Protein AF-0000000072554048 (afdb_homodimer)

Nearest PDB structures (foldseek):
  4qhu-assembly1_D  TM=1.986E-01  e=2.019E+00  Homo sapiens
  5hhx-assembly1_A-2  TM=1.880E-01  e=2.529E+00  Homo sapiens
  3jvf-assembly1_A  TM=2.235E-01  e=4.440E+00  Homo sapiens
  5hi3-assembly1_A  TM=2.078E-01  e=3.750E+00  Homo sapiens
  4qhu-assembly1_D  TM=1.968E-01  e=2.426E+00  Homo sapiens

Structure (mmCIF, N/CA/C/O backbone):
data_AF-0000000072554048-model_v1
#
loop_
_entity.id
_entity.type
_entity.pdbx_description
1 polymer 'Predicted protein'
#
loop_
_atom_site.group_PDB
_atom_site.id
_atom_site.type_symbol
_atom_site.label_atom_id
_atom_site.label_alt_id
_atom_site.label_comp_id
_atom_site.label_asym_id
_atom_site.label_entity_id
_atom_site.label_seq_id
_atom_site.pdbx_PDB_ins_code
_atom_site.Cartn_x
_atom_site.Cartn_y
_atom_site.Cartn_z
_atom_site.occupancy
_atom_site.B_iso_or_equiv
_atom_site.auth_seq_id
_atom_site.auth_comp_id
_atom_site.auth_asym_id
_atom_site.auth_atom_id
_atom_site.pdbx_PDB_model_num
ATOM 1 N N . MET A 1 1 ? 10.516 28.031 48.375 1 29.45 1 MET A N 1
ATOM 2 C CA . MET A 1 1 ? 10.797 27.031 47.375 1 29.45 1 MET A CA 1
ATOM 3 C C . MET A 1 1 ? 10.234 27.453 46 1 29.45 1 MET A C 1
ATOM 5 O O . MET A 1 1 ? 9.086 27.891 45.938 1 29.45 1 MET A O 1
ATOM 9 N N . PRO A 1 2 ? 11.07 27.922 45.031 1 32.97 2 PRO A N 1
ATOM 10 C CA . PRO A 1 2 ? 10.641 28.578 43.812 1 32.97 2 PRO A CA 1
ATOM 11 C C . PRO A 1 2 ? 9.797 27.672 42.906 1 32.97 2 PRO A C 1
ATOM 13 O O . PRO A 1 2 ? 9.984 26.453 42.906 1 32.97 2 PRO A O 1
ATOM 16 N N . SER A 1 3 ? 8.469 28 42.75 1 29.8 3 SER A N 1
ATOM 17 C CA . SER A 1 3 ? 7.422 27.406 41.906 1 29.8 3 SER A CA 1
ATOM 18 C C . SER A 1 3 ? 7.832 27.359 40.438 1 29.8 3 SER A C 1
ATOM 20 O O . SER A 1 3 ? 8.008 28.391 39.812 1 29.8 3 SER A O 1
ATOM 22 N N . ASP A 1 4 ? 8.656 26.422 40.062 1 28.62 4 ASP A N 1
ATOM 23 C CA . ASP A 1 4 ? 9.133 26.25 38.688 1 28.62 4 ASP A CA 1
ATOM 24 C C . ASP A 1 4 ? 7.965 26.172 37.719 1 28.62 4 ASP A C 1
ATOM 26 O O . ASP A 1 4 ? 7.098 25.312 37.812 1 28.62 4 ASP A O 1
ATOM 30 N N . GLU A 1 5 ? 7.496 27.312 37.156 1 28.19 5 GLU A N 1
ATOM 31 C CA . GLU A 1 5 ? 6.496 27.516 36.125 1 28.19 5 GLU A CA 1
ATOM 32 C C . GLU A 1 5 ? 6.836 26.703 34.875 1 28.19 5 GLU A C 1
ATOM 34 O O . GLU A 1 5 ? 7.898 26.875 34.281 1 28.19 5 GLU A O 1
ATOM 39 N N . VAL A 1 6 ? 6.434 25.469 34.812 1 30.94 6 VAL A N 1
ATOM 40 C CA . VAL A 1 6 ? 6.48 24.609 33.625 1 30.94 6 VAL A CA 1
ATOM 41 C C . VAL A 1 6 ? 5.891 25.359 32.438 1 30.94 6 VAL A C 1
ATOM 43 O O . VAL A 1 6 ? 4.754 25.828 32.5 1 30.94 6 VAL A O 1
ATOM 46 N N . ASP A 1 7 ? 6.672 26.031 31.625 1 28.98 7 ASP A N 1
ATOM 47 C CA . ASP A 1 7 ? 6.312 26.688 30.375 1 28.98 7 ASP A CA 1
ATOM 48 C C . ASP A 1 7 ? 5.535 25.75 29.453 1 28.98 7 ASP A C 1
ATOM 50 O O . ASP A 1 7 ? 6.043 24.688 29.078 1 28.98 7 ASP A O 1
ATOM 54 N N . ALA A 1 8 ? 4.242 25.688 29.547 1 29.81 8 ALA A N 1
ATOM 55 C CA . ALA A 1 8 ? 3.309 25.078 28.594 1 29.81 8 ALA A CA 1
ATOM 56 C C . ALA A 1 8 ? 3.656 25.438 27.156 1 29.81 8 ALA A C 1
ATOM 58 O O . ALA A 1 8 ? 3.492 26.594 26.75 1 29.81 8 ALA A O 1
ATOM 59 N N . ALA A 1 9 ? 4.738 24.938 26.578 1 29.5 9 ALA A N 1
ATOM 60 C CA . ALA A 1 9 ? 4.98 25.047 25.141 1 29.5 9 ALA A CA 1
ATOM 61 C C . ALA A 1 9 ? 3.684 24.891 24.344 1 29.5 9 ALA A C 1
ATOM 63 O O . ALA A 1 9 ? 2.92 23.953 24.578 1 29.5 9 ALA A O 1
ATOM 64 N N . THR A 1 10 ? 3.078 25.953 23.859 1 28.19 10 THR A N 1
ATOM 65 C CA . THR A 1 10 ? 1.947 26.109 22.953 1 28.19 10 THR A CA 1
ATOM 66 C C . THR A 1 10 ? 2.055 25.156 21.766 1 28.19 10 THR A C 1
ATOM 68 O O . THR A 1 10 ? 2.973 25.266 20.953 1 28.19 10 THR A O 1
ATOM 71 N N . ILE A 1 11 ? 1.715 23.938 21.922 1 29.92 11 ILE A N 1
ATOM 72 C CA . ILE A 1 11 ? 1.466 23.047 20.797 1 29.92 11 ILE A CA 1
ATOM 73 C C . ILE A 1 11 ? 0.723 23.797 19.688 1 29.92 11 ILE A C 1
ATOM 75 O O . ILE A 1 11 ? -0.396 24.266 19.906 1 29.92 11 ILE A O 1
ATOM 79 N N . ASN A 1 12 ? 1.471 24.641 18.953 1 31.42 12 ASN A N 1
ATOM 80 C CA . ASN A 1 12 ? 0.87 25.25 17.766 1 31.42 12 ASN A CA 1
ATOM 81 C C . ASN A 1 12 ? -0.004 24.25 17 1 31.42 12 ASN A C 1
ATOM 83 O O . ASN A 1 12 ? 0.506 23.406 16.266 1 31.42 12 ASN A O 1
ATOM 87 N N . LEU A 1 13 ? -1.074 23.797 17.609 1 30.97 13 LEU A N 1
ATOM 88 C CA . LEU A 1 13 ? -2.176 22.984 17.109 1 30.97 13 LEU A CA 1
ATOM 89 C C . LEU A 1 13 ? -2.615 23.453 15.727 1 30.97 13 LEU A C 1
ATOM 91 O O . LEU A 1 13 ? -3.486 22.844 15.102 1 30.97 13 LEU A O 1
ATOM 95 N N . THR A 1 14 ? -2.297 24.781 15.469 1 33.25 14 THR A N 1
ATOM 96 C CA . THR A 1 14 ? -2.988 25.234 14.266 1 33.25 14 THR A CA 1
ATOM 97 C C . THR A 1 14 ? -2.234 24.797 13.016 1 33.25 14 THR A C 1
ATOM 99 O O . THR A 1 14 ? -1.424 25.562 12.477 1 33.25 14 THR A O 1
ATOM 102 N N . ASP A 1 15 ? -1.693 23.641 13.008 1 32 15 ASP A N 1
ATOM 103 C CA . ASP A 1 15 ? -1.07 23.312 11.727 1 32 15 ASP A CA 1
ATOM 104 C C . ASP A 1 15 ? -2.084 23.391 10.586 1 32 15 ASP A C 1
ATOM 106 O O . ASP A 1 15 ? -3.008 22.578 10.516 1 32 15 ASP A O 1
ATOM 110 N N . ASP A 1 16 ? -2.326 24.562 10.07 1 35.09 16 ASP A N 1
ATOM 111 C CA . ASP A 1 16 ? -3.146 24.875 8.898 1 35.09 16 ASP A CA 1
ATOM 112 C C . ASP A 1 16 ? -2.912 23.859 7.785 1 35.09 16 ASP A C 1
ATOM 114 O O . ASP A 1 16 ? -3.598 23.875 6.762 1 35.09 16 ASP A O 1
ATOM 118 N N . SER A 1 17 ? -1.845 23.172 7.844 1 35.22 17 SER A N 1
ATOM 119 C CA . SER A 1 17 ? -1.51 22.344 6.695 1 35.22 17 SER A CA 1
ATOM 120 C C . SER A 1 17 ? -2.529 21.219 6.504 1 35.22 17 SER A C 1
ATOM 122 O O . SER A 1 17 ? -2.438 20.453 5.551 1 35.22 17 SER A O 1
ATOM 124 N N . LEU A 1 18 ? -3.26 20.922 7.57 1 35.56 18 LEU A N 1
ATOM 125 C CA . LEU A 1 18 ? -4.172 19.797 7.457 1 35.56 18 LEU A CA 1
ATOM 126 C C . LEU A 1 18 ? -5.469 20.203 6.766 1 35.56 18 LEU A C 1
ATOM 128 O O . LEU A 1 18 ? -6.465 19.484 6.82 1 35.56 18 LEU A O 1
ATOM 132 N N . LEU A 1 19 ? -5.457 21.359 6.141 1 34.66 19 LEU A N 1
ATOM 133 C CA . LEU A 1 19 ? -6.738 21.812 5.613 1 34.66 19 LEU A CA 1
ATOM 134 C C . LEU A 1 19 ? -7.098 21.062 4.332 1 34.66 19 LEU A C 1
ATOM 136 O O . LEU A 1 19 ? -6.73 21.484 3.236 1 34.66 19 LEU A O 1
ATOM 140 N N . ASP A 1 20 ? -7.109 19.812 4.297 1 35.03 20 ASP A N 1
ATOM 141 C CA . ASP A 1 20 ? -7.652 19.188 3.092 1 35.03 20 ASP A CA 1
ATOM 142 C C . ASP A 1 20 ? -9.141 19.5 2.934 1 35.03 20 ASP A C 1
ATOM 144 O O . ASP A 1 20 ? -9.883 19.516 3.914 1 35.03 20 ASP A O 1
ATOM 148 N N . GLU A 1 21 ? -9.5 20.203 1.94 1 33.69 21 GLU A N 1
ATOM 149 C CA . GLU A 1 21 ? -10.859 20.562 1.582 1 33.69 21 GLU A CA 1
ATOM 150 C C . GLU A 1 21 ? -11.773 19.344 1.543 1 33.69 21 GLU A C 1
ATOM 152 O O . GLU A 1 21 ? -11.469 18.359 0.86 1 33.69 21 GLU A O 1
ATOM 157 N N . GLU A 1 22 ? -12.641 19.188 2.469 1 36.16 22 GLU A N 1
ATOM 158 C CA . GLU A 1 22 ? -13.734 18.219 2.578 1 36.16 22 GLU A CA 1
ATOM 159 C C . GLU A 1 22 ? -14.672 18.312 1.38 1 36.16 22 GLU A C 1
ATOM 161 O O . GLU A 1 22 ? -15.219 19.391 1.099 1 36.16 22 GLU A O 1
ATOM 166 N N . GLU A 1 23 ? -14.445 17.688 0.351 1 34.97 23 GLU A N 1
ATOM 167 C CA . GLU A 1 23 ? -15.68 17.531 -0.417 1 34.97 23 GLU A CA 1
ATOM 168 C C . GLU A 1 23 ? -16.781 16.891 0.423 1 34.97 23 GLU A C 1
ATOM 170 O O . GLU A 1 23 ? -16.672 15.719 0.805 1 34.97 23 GLU A O 1
ATOM 175 N N . MET A 1 24 ? -17.484 17.625 1.247 1 32.19 24 MET A N 1
ATOM 176 C CA . MET A 1 24 ? -18.672 17.047 1.865 1 32.19 24 MET A CA 1
ATOM 177 C C . MET A 1 24 ? -19.562 16.391 0.817 1 32.19 24 MET A C 1
ATOM 179 O O . MET A 1 24 ? -19.812 16.969 -0.241 1 32.19 24 MET A O 1
ATOM 183 N N . PRO A 1 25 ? -19.703 15.039 0.788 1 32.22 25 PRO A N 1
ATOM 184 C CA . PRO A 1 25 ? -20.75 14.547 -0.113 1 32.22 25 PRO A CA 1
ATOM 185 C C . PRO A 1 25 ? -21.984 15.445 -0.135 1 32.22 25 PRO A C 1
ATOM 187 O O . PRO A 1 25 ? -22.266 16.156 0.839 1 32.22 25 PRO A O 1
ATOM 190 N N . GLU A 1 26 ? -22.5 15.766 -1.281 1 29.89 26 GLU A N 1
ATOM 191 C CA . GLU A 1 26 ? -23.906 16.172 -1.313 1 29.89 26 GLU A CA 1
ATOM 192 C C . GLU A 1 26 ? -24.75 15.328 -0.371 1 29.89 26 GLU A C 1
ATOM 194 O O . GLU A 1 26 ? -24.359 14.211 -0.014 1 29.89 26 GLU A O 1
ATOM 199 N N . ASP A 1 27 ? -26.109 15.648 -0.032 1 29.31 27 ASP A N 1
ATOM 200 C CA . ASP A 1 27 ? -27.156 15.055 0.794 1 29.31 27 ASP A CA 1
ATOM 201 C C . ASP A 1 27 ? -27.281 13.555 0.535 1 29.31 27 ASP A C 1
ATOM 203 O O . ASP A 1 27 ? -28.375 13.055 0.242 1 29.31 27 ASP A O 1
ATOM 207 N N . GLY A 1 28 ? -26.484 12.859 -0.052 1 30.47 28 GLY A N 1
ATOM 208 C CA . GLY A 1 28 ? -26.984 11.492 -0.086 1 30.47 28 GLY A CA 1
ATOM 209 C C . GLY A 1 28 ? -27.094 10.867 1.291 1 30.47 28 GLY A C 1
ATOM 210 O O . GLY A 1 28 ? -26.406 11.273 2.227 1 30.47 28 GLY A O 1
ATOM 211 N N . GLN A 1 29 ? -28.25 10.047 1.55 1 28.5 29 GLN A N 1
ATOM 212 C CA . GLN A 1 29 ? -28.734 9.398 2.764 1 28.5 29 GLN A CA 1
ATOM 213 C C . GLN A 1 29 ? -27.594 8.672 3.486 1 28.5 29 GLN A C 1
ATOM 215 O O . GLN A 1 29 ? -26.922 7.82 2.898 1 28.5 29 GLN A O 1
ATOM 220 N N . ALA A 1 30 ? -27.016 9.289 4.441 1 31.19 30 ALA A N 1
ATOM 221 C CA . ALA A 1 30 ? -26.141 8.656 5.426 1 31.19 30 ALA A CA 1
ATOM 222 C C . ALA A 1 30 ? -26.641 7.266 5.797 1 31.19 30 ALA A C 1
ATOM 224 O O . ALA A 1 30 ? -27.812 7.078 6.102 1 31.19 30 ALA A O 1
ATOM 225 N N . PRO A 1 31 ? -26.094 6.188 5.336 1 29.77 31 PRO A N 1
ATOM 226 C CA . PRO A 1 31 ? -26.672 4.953 5.875 1 29.77 31 PRO A CA 1
ATOM 227 C C . PRO A 1 31 ? -26.859 5.008 7.387 1 29.77 31 PRO A C 1
ATOM 229 O O . PRO A 1 31 ? -26.172 5.758 8.078 1 29.77 31 PRO A O 1
ATOM 232 N N . ALA A 1 32 ? -28.078 4.527 7.934 1 28.06 32 ALA A N 1
ATOM 233 C CA . ALA A 1 32 ? -28.734 4.406 9.234 1 28.06 32 ALA A CA 1
ATOM 234 C C . ALA A 1 32 ? -27.812 3.77 10.258 1 28.06 32 ALA A C 1
ATOM 236 O O . ALA A 1 32 ? -28.203 3.529 11.398 1 28.06 32 ALA A O 1
ATOM 237 N N . ASN A 1 33 ? -26.781 3.033 9.961 1 29.84 33 ASN A N 1
ATOM 238 C CA . ASN A 1 33 ? -26.297 2.426 11.203 1 29.84 33 ASN A CA 1
ATOM 239 C C . ASN A 1 33 ? -25.656 3.459 12.117 1 29.84 33 ASN A C 1
ATOM 241 O O . ASN A 1 33 ? -24.484 3.779 11.977 1 29.84 33 ASN A O 1
ATOM 245 N N . LYS A 1 34 ? -26.312 4.488 12.602 1 31.7 34 LYS A N 1
ATOM 246 C CA . LYS A 1 34 ? -26.109 5.57 13.562 1 31.7 34 LYS A CA 1
ATOM 247 C C . LYS A 1 34 ? -25.531 5.043 14.867 1 31.7 34 LYS A C 1
ATOM 249 O O . LYS A 1 34 ? -25.531 5.746 15.883 1 31.7 34 LYS A O 1
ATOM 254 N N . LYS A 1 35 ? -25.594 3.752 15.164 1 32.09 35 LYS A N 1
ATOM 255 C CA . LYS A 1 35 ? -25.391 3.627 16.609 1 32.09 35 LYS A CA 1
ATOM 256 C C . LYS A 1 35 ? -24.078 4.262 17.031 1 32.09 35 LYS A C 1
ATOM 258 O O . LYS A 1 35 ? -24.047 5.074 17.969 1 32.09 35 LYS A O 1
ATOM 263 N N . ALA A 1 36 ? -23.047 3.453 17.219 1 33.84 36 ALA A N 1
ATOM 264 C CA . ALA A 1 36 ? -21.984 3.807 18.156 1 33.84 36 ALA A CA 1
ATOM 265 C C . ALA A 1 36 ? -21.078 4.879 17.578 1 33.84 36 ALA A C 1
ATOM 267 O O . ALA A 1 36 ? -19.844 4.777 17.672 1 33.84 36 ALA A O 1
ATOM 268 N N . ALA A 1 37 ? -21.344 5.453 16.375 1 36.91 37 ALA A N 1
ATOM 269 C CA . ALA A 1 37 ? -20.375 6.484 16.016 1 36.91 37 ALA A CA 1
ATOM 270 C C . ALA A 1 37 ? -20.391 7.633 17.016 1 36.91 37 ALA A C 1
ATOM 272 O O . ALA A 1 37 ? -21.453 8.227 17.266 1 36.91 37 ALA A O 1
ATOM 273 N N . GLY A 1 38 ? -19.641 7.688 18.062 1 39.47 38 GLY A N 1
ATOM 274 C CA . GLY A 1 38 ? -19.531 8.906 18.844 1 39.47 38 GLY A CA 1
ATOM 275 C C . GLY A 1 38 ? -19.75 10.164 18.031 1 39.47 38 GLY A C 1
ATOM 276 O O . GLY A 1 38 ? -19.422 10.203 16.844 1 39.47 38 GLY A O 1
ATOM 277 N N . GLN A 1 39 ? -20.812 10.922 18.328 1 43.41 39 GLN A N 1
ATOM 278 C CA . GLN A 1 39 ? -21.219 12.227 17.812 1 43.41 39 GLN A CA 1
ATOM 279 C C . GLN A 1 39 ? -20 13.117 17.578 1 43.41 39 GLN A C 1
ATOM 281 O O . GLN A 1 39 ? -19.234 13.398 18.5 1 43.41 39 GLN A O 1
ATOM 286 N N . SER A 1 40 ? -19.281 12.883 16.5 1 49.84 40 SER A N 1
ATOM 287 C CA . SER A 1 40 ? -18.328 13.93 16.156 1 49.84 40 SER A CA 1
ATOM 288 C C . SER A 1 40 ? -18.953 15.312 16.266 1 49.84 40 SER A C 1
ATOM 290 O O . SER A 1 40 ? -19.969 15.594 15.633 1 49.84 40 SER A O 1
ATOM 292 N N . TYR A 1 41 ? -18.953 15.906 17.484 1 47.97 41 TYR A N 1
ATOM 293 C CA . TYR A 1 41 ? -19.375 17.297 17.656 1 47.97 41 TYR A CA 1
ATOM 294 C C . TYR A 1 41 ? -18.375 18.25 17.016 1 47.97 41 TYR A C 1
ATOM 296 O O . TYR A 1 41 ? -17.156 18.047 17.125 1 47.97 41 TYR A O 1
ATOM 304 N N . THR A 1 42 ? -18.734 18.734 15.883 1 50.53 42 THR A N 1
ATOM 305 C CA . THR A 1 42 ? -17.953 19.828 15.32 1 50.53 42 THR A CA 1
ATOM 306 C C . THR A 1 42 ? -18.172 21.125 16.109 1 50.53 42 THR A C 1
ATOM 308 O O . THR A 1 42 ? -19.312 21.531 16.328 1 50.53 42 THR A O 1
ATOM 311 N N . LEU A 1 43 ? -17.312 21.281 17.109 1 43.41 43 LEU A N 1
ATOM 312 C CA . LEU A 1 43 ? -17.359 22.641 17.656 1 43.41 43 LEU A CA 1
ATOM 313 C C . LEU A 1 43 ? -16.719 23.641 16.703 1 43.41 43 LEU A C 1
ATOM 315 O O . LEU A 1 43 ? -15.516 23.562 16.438 1 43.41 43 LEU A O 1
ATOM 319 N N . GLY A 1 44 ? -17.438 24.547 15.992 1 46.53 44 GLY A N 1
ATOM 320 C CA . GLY A 1 44 ? -17.062 25.656 15.117 1 46.53 44 GLY A CA 1
ATOM 321 C C . GLY A 1 44 ? -16.812 25.219 13.688 1 46.53 44 GLY A C 1
ATOM 322 O O . GLY A 1 44 ? -16.516 24.047 13.43 1 46.53 44 GLY A O 1
ATOM 323 N N . GLY A 1 45 ? -17.453 25.797 12.617 1 50.66 45 GLY A N 1
ATOM 324 C CA . GLY A 1 45 ? -17.844 25.422 11.266 1 50.66 45 GLY A CA 1
ATOM 325 C C . GLY A 1 45 ? -16.719 24.859 10.438 1 50.66 45 GLY A C 1
ATOM 326 O O . GLY A 1 45 ? -16.938 24.016 9.562 1 50.66 45 GLY A O 1
ATOM 327 N N . GLY A 1 46 ? -15.664 25.578 10.055 1 54.69 46 GLY A N 1
ATOM 328 C CA . GLY A 1 46 ? -14.789 25.469 8.898 1 54.69 46 GLY A CA 1
ATOM 329 C C . GLY A 1 46 ? -13.812 24.312 9.008 1 54.69 46 GLY A C 1
ATOM 330 O O . GLY A 1 46 ? -13.883 23.516 9.945 1 54.69 46 GLY A O 1
ATOM 331 N N . TYR A 1 47 ? -13.062 24.031 8.078 1 59.69 47 TYR A N 1
ATOM 332 C CA . TYR A 1 47 ? -12.047 23 7.945 1 59.69 47 TYR A CA 1
ATOM 333 C C . TYR A 1 47 ? -11.148 22.938 9.18 1 59.69 47 TYR A C 1
ATOM 335 O O . TYR A 1 47 ? -10.812 21.859 9.664 1 59.69 47 TYR A O 1
ATOM 343 N N . ASN A 1 48 ? -10.969 24.016 9.914 1 65.19 48 ASN A N 1
ATOM 344 C CA . ASN A 1 48 ? -10.016 24.094 11.016 1 65.19 48 ASN A CA 1
ATOM 345 C C . ASN A 1 48 ? -10.711 23.938 12.367 1 65.19 48 ASN A C 1
ATOM 347 O O . ASN A 1 48 ? -10.062 24 13.414 1 65.19 48 ASN A O 1
ATOM 351 N N . ALA A 1 49 ? -11.898 23.734 12.242 1 73.75 49 ALA A N 1
ATOM 352 C CA . ALA A 1 49 ? -12.609 23.578 13.508 1 73.75 49 ALA A CA 1
ATOM 353 C C . ALA A 1 49 ? -12.195 22.297 14.219 1 73.75 49 ALA A C 1
ATOM 355 O O . ALA A 1 49 ? -11.945 21.266 13.578 1 73.75 49 ALA A O 1
ATOM 356 N N . LEU A 1 50 ? -12.023 22.484 15.516 1 81.12 50 LEU A N 1
ATOM 357 C CA . LEU A 1 50 ? -11.711 21.312 16.328 1 81.12 50 LEU A CA 1
ATOM 358 C C . LEU A 1 50 ? -12.883 20.328 16.344 1 81.12 50 LEU A C 1
ATOM 360 O O . LEU A 1 50 ? -14.031 20.734 16.5 1 81.12 50 LEU A O 1
ATOM 364 N N . LYS A 1 51 ? -12.57 19.172 16.078 1 85.44 51 LYS A N 1
ATOM 365 C CA . LYS A 1 51 ? -13.516 18.062 16.078 1 85.44 51 LYS A CA 1
ATOM 366 C C . LYS A 1 51 ? -13.141 17 17.109 1 85.44 51 LYS A C 1
ATOM 368 O O . LYS A 1 51 ? -12.055 17.062 17.703 1 85.44 51 LYS A O 1
ATOM 373 N N . SER A 1 52 ? -14.086 16.188 17.438 1 85.19 52 SER A N 1
ATOM 374 C CA . SER A 1 52 ? -13.789 15.141 18.406 1 85.19 52 SER A CA 1
ATOM 375 C C . S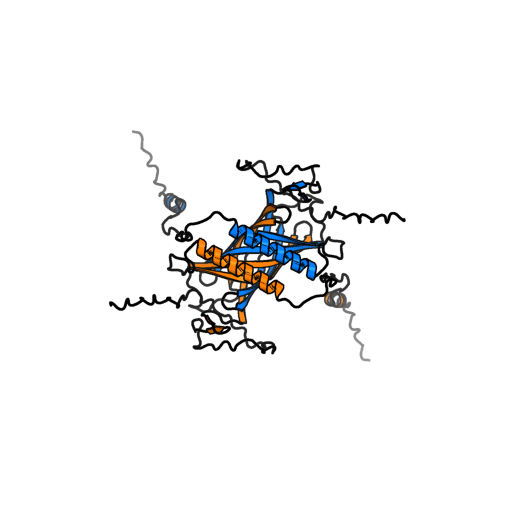ER A 1 52 ? -14.141 13.766 17.844 1 85.19 52 SER A C 1
ATOM 377 O O . SER A 1 52 ? -15.086 13.625 17.062 1 85.19 52 SER A O 1
ATOM 379 N N . PHE A 1 53 ? -13.383 12.883 18.25 1 89.81 53 PHE A N 1
ATOM 380 C CA . PHE A 1 53 ? -13.57 11.469 17.922 1 89.81 53 PHE A CA 1
ATOM 381 C C . PHE A 1 53 ? -13.148 10.586 19.078 1 89.81 53 PHE A C 1
ATOM 383 O O . PHE A 1 53 ? -11.984 10.602 19.484 1 89.81 53 PHE A O 1
ATOM 390 N N . ASN A 1 54 ? -14.109 9.805 19.578 1 90.31 54 ASN A N 1
ATOM 391 C CA . ASN A 1 54 ? -13.875 8.938 20.734 1 90.31 54 ASN A CA 1
ATOM 392 C C . ASN A 1 54 ? -13.188 9.688 21.875 1 90.31 54 ASN A C 1
ATOM 394 O O . ASN A 1 54 ? -12.219 9.195 22.453 1 90.31 54 ASN A O 1
ATOM 398 N N . GLY A 1 55 ? -13.555 10.906 22.016 1 88.12 55 GLY A N 1
ATOM 399 C CA . GLY A 1 55 ? -13.086 11.688 23.156 1 88.12 55 GLY A CA 1
ATOM 400 C C . GLY A 1 55 ? -11.797 12.43 22.875 1 88.12 55 GLY A C 1
ATOM 401 O O . GLY A 1 55 ? -11.273 13.125 23.75 1 88.12 55 GLY A O 1
ATOM 402 N N . GLN A 1 56 ? -11.281 12.281 21.703 1 87.06 56 GLN A N 1
ATOM 403 C CA . GLN A 1 56 ? -10.055 12.984 21.344 1 87.06 56 GLN A CA 1
ATOM 404 C C . GLN A 1 56 ? -10.328 14.047 20.281 1 87.06 56 GLN A C 1
ATOM 406 O O . GLN A 1 56 ? -11.094 13.82 19.344 1 87.06 56 GLN A O 1
ATOM 411 N N . TYR A 1 57 ? -9.727 15.086 20.609 1 85.88 57 TYR A N 1
ATOM 412 C CA . TYR A 1 57 ? -9.93 16.203 19.688 1 85.88 57 TYR A CA 1
ATOM 413 C C . TYR A 1 57 ? -8.938 16.141 18.531 1 85.88 57 TYR A C 1
ATOM 415 O O . TYR A 1 57 ? -7.801 15.695 18.703 1 85.88 57 TYR A O 1
ATOM 423 N N . TYR A 1 58 ? -9.438 16.5 17.391 1 84.56 58 TYR A N 1
ATOM 424 C CA . TYR A 1 58 ? -8.57 16.562 16.219 1 84.56 58 TYR A CA 1
ATOM 425 C C . TYR A 1 58 ? -9.031 17.656 15.266 1 84.56 58 TYR A C 1
ATOM 427 O O . TYR A 1 58 ? -10.117 18.234 15.445 1 84.56 58 TYR A O 1
ATOM 435 N N . SER A 1 59 ? -8.156 18.047 14.383 1 80.88 59 SER A N 1
ATOM 436 C CA . SER A 1 59 ? -8.5 19.016 13.359 1 80.88 59 SER A CA 1
ATOM 437 C C . SER A 1 59 ? -8.43 18.406 11.961 1 80.88 59 SER A C 1
ATOM 439 O O . SER A 1 59 ? -8.109 17.219 11.812 1 80.88 59 SER A O 1
ATOM 441 N N . GLY A 1 60 ? -8.945 19.219 11.023 1 80.62 60 GLY A N 1
ATOM 442 C CA . GLY A 1 60 ? -8.945 18.734 9.648 1 80.62 60 GLY A CA 1
ATOM 443 C C . GLY A 1 60 ? -10.289 18.188 9.211 1 80.62 60 GLY A C 1
ATOM 444 O O . GLY A 1 60 ? -11.328 18.562 9.75 1 80.62 60 GLY A O 1
ATOM 445 N N . MET A 1 61 ? -10.164 17.406 8.203 1 85.62 61 MET A N 1
ATOM 446 C CA . MET A 1 61 ? -11.391 16.844 7.652 1 85.62 61 MET A CA 1
ATOM 447 C C . MET A 1 61 ? -12.102 15.969 8.68 1 85.62 61 MET A C 1
ATOM 449 O O . MET A 1 61 ? -11.461 15.219 9.422 1 85.62 61 MET A O 1
ATOM 453 N N . ALA A 1 62 ? -13.398 16.125 8.656 1 87.75 62 ALA A N 1
ATOM 454 C CA . ALA A 1 62 ? -14.203 15.359 9.602 1 87.75 62 ALA A CA 1
ATOM 455 C C . ALA A 1 62 ? -14.188 13.875 9.266 1 87.75 62 ALA A C 1
ATOM 457 O O . ALA A 1 62 ? -14.18 13.5 8.086 1 87.75 62 ALA A O 1
ATOM 458 N N . VAL A 1 63 ? -14.211 13.102 10.312 1 92.69 63 VAL A N 1
ATOM 459 C CA . VAL A 1 63 ? -14.406 11.664 10.141 1 92.69 63 VAL A CA 1
ATOM 460 C C . VAL A 1 63 ? -15.68 11.414 9.328 1 92.69 63 VAL A C 1
ATOM 462 O O . VAL A 1 63 ? -16.703 12.062 9.555 1 92.69 63 VAL A O 1
ATOM 465 N N . GLY A 1 64 ? -15.633 10.523 8.328 1 93.19 64 GLY A N 1
ATOM 466 C CA . GLY A 1 64 ? -16.734 10.266 7.414 1 93.19 64 GLY A CA 1
ATOM 467 C C . GLY A 1 64 ? -16.594 10.984 6.086 1 93.19 64 GLY A C 1
ATOM 468 O O . GLY A 1 64 ? -17.234 10.625 5.102 1 93.19 64 GLY A O 1
ATOM 469 N N . GLY A 1 65 ? -15.742 12.039 6.066 1 92.12 65 GLY A N 1
ATOM 470 C CA . GLY A 1 65 ? -15.453 12.734 4.82 1 92.12 65 GLY A CA 1
ATOM 471 C C . GLY A 1 65 ? -14.656 11.891 3.84 1 92.12 65 GLY A C 1
ATOM 472 O O . GLY A 1 65 ? -14 10.93 4.234 1 92.12 65 GLY A O 1
ATOM 473 N N . SER A 1 66 ? -14.75 12.227 2.52 1 93.81 66 SER A N 1
ATOM 474 C CA . SER A 1 66 ? -14.07 11.453 1.489 1 93.81 66 SER A CA 1
ATOM 475 C C . SER A 1 66 ? -13.391 12.367 0.47 1 93.81 66 SER A C 1
ATOM 477 O O . SER A 1 66 ? -13.734 13.547 0.363 1 93.81 66 SER A O 1
ATOM 479 N N . HIS A 1 67 ? -12.367 11.836 -0.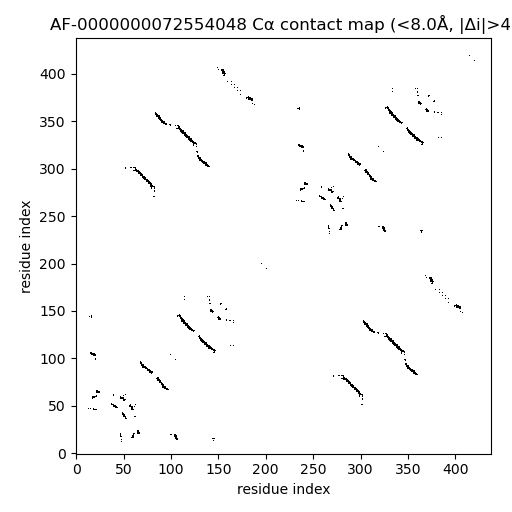131 1 92.81 67 HIS A N 1
ATOM 480 C CA . HIS A 1 67 ? -11.703 12.461 -1.271 1 92.81 67 HIS A CA 1
ATOM 481 C C . HIS A 1 67 ? -11.625 11.5 -2.453 1 92.81 67 HIS A C 1
ATOM 483 O O . HIS A 1 67 ? -11.531 10.281 -2.266 1 92.81 67 HIS A O 1
ATOM 489 N N . THR A 1 68 ? -11.75 12.117 -3.627 1 95.81 68 THR A N 1
ATOM 490 C CA . THR A 1 68 ? -11.492 11.398 -4.867 1 95.81 68 THR A CA 1
ATOM 491 C C . THR A 1 68 ? -10.32 12.016 -5.621 1 95.81 68 THR A C 1
ATOM 493 O O . THR A 1 68 ? -10.281 13.227 -5.836 1 95.81 68 THR A O 1
ATOM 496 N N . TRP A 1 69 ? -9.414 11.203 -5.953 1 97 69 TRP A N 1
ATOM 497 C CA . TRP A 1 69 ? -8.219 11.633 -6.668 1 97 69 TRP A CA 1
ATOM 498 C C . TRP A 1 69 ? -8.109 10.93 -8.016 1 97 69 TRP A C 1
ATOM 500 O O . TRP A 1 69 ? -8.398 9.742 -8.125 1 97 69 TRP A O 1
ATOM 510 N N . ASN A 1 70 ? -7.656 11.688 -8.984 1 97.12 70 ASN A N 1
ATOM 511 C CA . ASN A 1 70 ? -7.195 11.094 -10.234 1 97.12 70 ASN A CA 1
ATOM 512 C C . ASN A 1 70 ? -5.684 10.883 -10.234 1 97.12 70 ASN A C 1
ATOM 514 O O . ASN A 1 70 ? -4.922 11.844 -10.125 1 97.12 70 ASN A O 1
ATOM 518 N N . TYR A 1 71 ? -5.336 9.672 -10.367 1 97.94 71 TYR A N 1
ATOM 519 C CA . TYR A 1 71 ? -3.916 9.352 -10.484 1 97.94 71 TYR A CA 1
ATOM 520 C C . TYR A 1 71 ? -3.492 9.273 -11.945 1 97.94 71 TYR A C 1
ATOM 522 O O . TYR A 1 71 ? -4.172 8.648 -12.766 1 97.94 71 TYR A O 1
ATOM 530 N N . ASP A 1 72 ? -2.395 9.914 -12.211 1 97.38 72 ASP A N 1
ATOM 531 C CA . ASP A 1 72 ? -1.767 9.719 -13.516 1 97.38 72 ASP A CA 1
ATOM 532 C C . ASP A 1 72 ? -1.105 8.344 -13.602 1 97.38 72 ASP A C 1
ATOM 534 O O . ASP A 1 72 ? -0.898 7.684 -12.578 1 97.38 72 ASP A O 1
ATOM 538 N N . GLY A 1 73 ? -0.863 7.93 -14.859 1 97.44 73 GLY A N 1
ATOM 539 C CA . GLY A 1 73 ? -0.038 6.742 -15.008 1 97.44 73 GLY A CA 1
ATOM 540 C C . GLY A 1 73 ? 1.361 6.914 -14.445 1 97.44 73 GLY A C 1
ATOM 541 O O . GLY A 1 73 ? 1.804 8.039 -14.203 1 97.44 73 GLY A O 1
ATOM 542 N N . GLY A 1 74 ? 1.984 5.84 -14.172 1 97.12 74 GLY A N 1
ATOM 543 C CA . GLY A 1 74 ? 3.348 5.859 -13.664 1 97.12 74 GLY A CA 1
ATOM 544 C C . GLY A 1 74 ? 4.062 4.531 -13.828 1 97.12 74 GLY A C 1
ATOM 545 O O . GLY A 1 74 ? 3.488 3.566 -14.336 1 97.12 74 GLY A O 1
ATOM 546 N N . VAL A 1 75 ? 5.305 4.586 -13.445 1 97.06 75 VAL A N 1
ATOM 547 C CA . VAL A 1 75 ? 6.141 3.398 -13.578 1 97.06 75 VAL A CA 1
ATOM 548 C C . VAL A 1 75 ? 6.344 2.76 -12.203 1 97.06 75 VAL A C 1
ATOM 550 O O . VAL A 1 75 ? 6.734 3.434 -11.25 1 97.06 75 VAL A O 1
ATOM 553 N N . TRP A 1 76 ? 5.969 1.547 -12.133 1 97.94 76 TRP A N 1
ATOM 554 C CA . TRP A 1 76 ? 6.141 0.714 -10.945 1 97.94 76 TRP A CA 1
ATOM 555 C C . TRP A 1 76 ? 7.305 -0.254 -11.125 1 97.94 76 TRP A C 1
ATOM 557 O O . TRP A 1 76 ? 7.293 -1.089 -12.031 1 97.94 76 TRP A O 1
ATOM 567 N N . HIS A 1 77 ? 8.328 -0.107 -10.25 1 97.94 77 HIS A N 1
ATOM 568 C CA . HIS A 1 77 ? 9.453 -1.04 -10.211 1 97.94 77 HIS A CA 1
ATOM 569 C C . HIS A 1 77 ? 9.367 -1.953 -8.992 1 97.94 77 HIS A C 1
ATOM 571 O O . HIS A 1 77 ? 9.078 -1.494 -7.891 1 97.94 77 HIS A O 1
ATOM 577 N N . GLU A 1 78 ? 9.602 -3.225 -9.242 1 97.75 78 GLU A N 1
ATOM 578 C CA . GLU A 1 78 ? 9.641 -4.137 -8.102 1 97.75 78 GLU A CA 1
ATOM 579 C C . GLU A 1 78 ? 10.773 -5.148 -8.242 1 97.75 78 GLU A C 1
ATOM 581 O O . GLU A 1 78 ? 11.094 -5.582 -9.352 1 97.75 78 GLU A O 1
ATOM 586 N N . THR A 1 79 ? 11.406 -5.473 -7.141 1 97.5 79 THR A N 1
ATOM 587 C CA . THR A 1 79 ? 12.492 -6.441 -7.051 1 97.5 79 THR A CA 1
ATOM 588 C C . THR A 1 79 ? 12.172 -7.523 -6.023 1 97.5 79 THR A C 1
ATOM 590 O O . THR A 1 79 ? 11.75 -7.219 -4.906 1 97.5 79 THR A O 1
ATOM 593 N N . LYS A 1 80 ? 12.336 -8.75 -6.48 1 95.69 80 LYS A N 1
ATOM 594 C CA . LYS A 1 80 ? 12.109 -9.867 -5.566 1 95.69 80 LYS A CA 1
ATOM 595 C C . LYS A 1 80 ? 13.227 -9.961 -4.531 1 95.69 80 LYS A C 1
ATOM 597 O O . LYS A 1 80 ? 14.375 -10.258 -4.871 1 95.69 80 LYS A O 1
ATOM 602 N N . GLU A 1 81 ? 12.852 -9.805 -3.26 1 97.25 81 GLU A N 1
ATOM 603 C CA . GLU A 1 81 ? 13.844 -9.859 -2.189 1 97.25 81 GLU A CA 1
ATOM 604 C C . GLU A 1 81 ? 13.859 -11.227 -1.515 1 97.25 81 GLU A C 1
ATOM 606 O O . GLU A 1 81 ? 14.898 -11.672 -1.017 1 97.25 81 GLU A O 1
ATOM 611 N N . GLU A 1 82 ? 12.75 -11.836 -1.438 1 96.44 82 GLU A N 1
ATOM 612 C CA . GLU A 1 82 ? 12.492 -13.188 -0.939 1 96.44 82 GLU A CA 1
ATOM 613 C C . GLU A 1 82 ? 11.398 -13.867 -1.753 1 96.44 82 GLU A C 1
ATOM 615 O O . GLU A 1 82 ? 10.711 -13.227 -2.551 1 96.44 82 GLU A O 1
ATOM 620 N N . PRO A 1 83 ? 11.219 -15.109 -1.646 1 93.44 83 PRO A N 1
ATOM 621 C CA . PRO A 1 83 ? 10.258 -15.82 -2.494 1 93.44 83 PRO A CA 1
ATOM 622 C C . PRO A 1 83 ? 8.867 -15.18 -2.461 1 93.44 83 PRO A C 1
ATOM 624 O O . PRO A 1 83 ? 8.195 -15.109 -3.492 1 93.44 83 PRO A O 1
ATOM 627 N N . ASP A 1 84 ? 8.438 -14.672 -1.354 1 95.5 84 ASP A N 1
ATOM 628 C CA . ASP A 1 84 ? 7.094 -14.117 -1.264 1 95.5 84 ASP A CA 1
ATOM 629 C C . ASP A 1 84 ? 7.137 -12.625 -0.915 1 95.5 84 ASP A C 1
ATOM 631 O O . ASP A 1 84 ? 6.156 -12.078 -0.412 1 95.5 84 ASP A O 1
ATOM 635 N N . LEU A 1 85 ? 8.25 -12.008 -1.163 1 98.12 85 LEU A N 1
ATOM 636 C CA . LEU A 1 85 ? 8.422 -10.609 -0.78 1 98.12 85 LEU A CA 1
ATOM 637 C C . LEU A 1 85 ? 9.094 -9.82 -1.895 1 98.12 85 LEU A C 1
ATOM 639 O O . LEU A 1 85 ? 10.172 -10.195 -2.359 1 98.12 85 LEU A O 1
ATOM 643 N N . TRP A 1 86 ? 8.461 -8.766 -2.248 1 98.38 86 TRP A N 1
ATOM 644 C CA . TRP A 1 86 ? 9.016 -7.844 -3.234 1 98.38 86 TRP A CA 1
ATOM 645 C C . TRP A 1 86 ? 9.195 -6.453 -2.637 1 98.38 86 TRP A C 1
ATOM 647 O O . TRP A 1 86 ? 8.383 -6.004 -1.829 1 98.38 86 TRP A O 1
ATOM 657 N N . LYS A 1 87 ? 10.258 -5.801 -3.033 1 98.69 87 LYS A N 1
ATOM 658 C CA . LYS A 1 87 ? 10.414 -4.363 -2.82 1 98.69 87 LYS A CA 1
ATOM 659 C C . LYS A 1 87 ? 9.805 -3.57 -3.975 1 98.69 87 LYS A C 1
ATOM 661 O O . LYS A 1 87 ?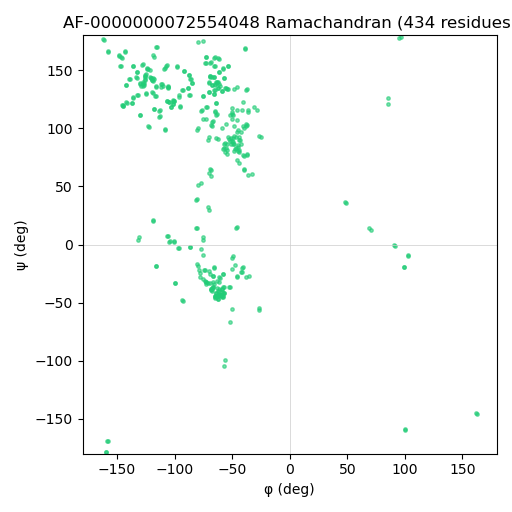 10.062 -3.869 -5.141 1 98.69 87 LYS A O 1
ATOM 666 N N . ILE A 1 88 ? 9.055 -2.521 -3.639 1 98.69 88 ILE A N 1
ATOM 667 C CA . ILE A 1 88 ? 8.359 -1.796 -4.695 1 98.69 88 ILE A CA 1
ATOM 668 C C . ILE A 1 88 ? 8.742 -0.319 -4.648 1 98.69 88 ILE A C 1
ATOM 670 O O . ILE A 1 88 ? 9.125 0.194 -3.594 1 98.69 88 ILE A O 1
ATOM 674 N N . ASP A 1 89 ? 8.695 0.328 -5.785 1 98.56 89 ASP A N 1
ATOM 675 C CA . ASP A 1 89 ? 8.945 1.749 -6.008 1 98.56 89 ASP A CA 1
ATOM 676 C C . ASP A 1 89 ? 8.039 2.301 -7.105 1 98.56 89 ASP A C 1
ATOM 678 O O . ASP A 1 89 ? 8.07 1.822 -8.242 1 98.56 89 ASP A O 1
ATOM 682 N N . TYR A 1 90 ? 7.238 3.256 -6.73 1 98.5 90 TYR A N 1
ATOM 683 C CA . TYR A 1 90 ? 6.242 3.789 -7.656 1 98.5 90 TYR A CA 1
ATOM 684 C C . TYR A 1 90 ? 6.105 5.297 -7.496 1 98.5 90 TYR A C 1
ATOM 686 O O . TYR A 1 90 ? 5.762 5.785 -6.414 1 98.5 90 TYR A O 1
ATOM 694 N N . LYS A 1 91 ? 6.332 6.039 -8.562 1 97.19 91 LYS A N 1
ATOM 695 C CA . LYS A 1 91 ? 6.199 7.492 -8.586 1 97.19 91 LYS A CA 1
ATOM 696 C C . LYS A 1 91 ? 5.141 7.934 -9.594 1 97.19 91 LYS A C 1
ATOM 698 O O . LYS A 1 91 ? 5.109 7.438 -10.719 1 97.19 91 LYS A O 1
ATOM 703 N N . THR A 1 92 ? 4.301 8.773 -9.094 1 97.88 92 THR A N 1
ATOM 704 C CA . THR A 1 92 ? 3.277 9.328 -9.977 1 97.88 92 THR A CA 1
ATOM 705 C C . THR A 1 92 ? 2.721 10.625 -9.398 1 97.88 92 THR A C 1
ATOM 707 O O . THR A 1 92 ? 3.273 11.18 -8.445 1 97.88 92 THR A O 1
ATOM 710 N N . THR A 1 93 ? 1.764 11.188 -10.109 1 97.75 93 THR A N 1
ATOM 711 C CA . THR A 1 93 ? 1.083 12.406 -9.688 1 97.75 93 THR A CA 1
ATOM 712 C C . THR A 1 93 ? -0.406 12.148 -9.477 1 97.75 93 THR A C 1
ATOM 714 O O . THR A 1 93 ? -1.013 11.359 -10.203 1 97.75 93 THR A O 1
ATOM 717 N N . LYS A 1 94 ? -0.911 12.773 -8.484 1 96.94 94 LYS A N 1
ATOM 718 C CA . LYS A 1 94 ? -2.359 12.719 -8.312 1 96.94 94 LYS A CA 1
ATOM 719 C C . LYS A 1 94 ? -2.961 14.117 -8.289 1 96.94 94 LYS A C 1
ATOM 721 O O . LYS A 1 94 ? -2.307 15.078 -7.875 1 96.94 94 LYS A O 1
ATOM 726 N N . ARG A 1 95 ? -4.191 14.156 -8.742 1 96 95 ARG A N 1
ATOM 727 C CA . ARG A 1 95 ? -4.914 15.414 -8.867 1 96 95 ARG A CA 1
ATOM 728 C C . ARG A 1 95 ? -6.312 15.305 -8.273 1 96 95 ARG A C 1
ATOM 730 O O . ARG A 1 95 ? -6.949 14.25 -8.359 1 96 95 ARG A O 1
ATOM 737 N N . ARG A 1 96 ? -6.703 16.375 -7.789 1 92.88 96 ARG A N 1
ATOM 738 C CA . ARG A 1 96 ? -8.078 16.422 -7.301 1 92.88 96 ARG A CA 1
ATOM 739 C C . ARG A 1 96 ? -9.07 16.188 -8.438 1 92.88 96 ARG A C 1
ATOM 741 O O . ARG A 1 96 ? -8.914 16.734 -9.531 1 92.88 96 ARG A O 1
ATOM 748 N N . ALA A 1 97 ? -10.062 15.359 -8.195 1 90.94 97 ALA A N 1
ATOM 749 C CA . ALA A 1 97 ? -11.109 15.141 -9.188 1 90.94 97 ALA A CA 1
ATOM 750 C C . ALA A 1 97 ? -11.969 16.391 -9.352 1 90.94 97 ALA A C 1
ATOM 752 O O . ALA A 1 97 ? -12.406 16.703 -10.461 1 90.94 97 ALA A O 1
ATOM 753 N N . ARG A 1 98 ? -12.203 17 -8.219 1 85.44 98 ARG A N 1
ATOM 754 C CA . ARG A 1 98 ? -12.883 18.297 -8.211 1 85.44 98 ARG A CA 1
ATOM 755 C C . ARG A 1 98 ? -11.977 19.391 -7.664 1 85.44 98 ARG A C 1
ATOM 757 O O . ARG A 1 98 ? -11.336 19.219 -6.621 1 85.44 98 ARG A O 1
ATOM 764 N N . LYS A 1 99 ? -11.992 20.484 -8.336 1 81.88 99 LYS A N 1
ATOM 765 C CA . LYS A 1 99 ? -11.117 21.594 -7.938 1 81.88 99 LYS A CA 1
ATOM 766 C C . LYS A 1 99 ? -11.438 22.062 -6.527 1 81.88 99 LYS A C 1
ATOM 768 O O . LYS A 1 99 ? -12.609 22.172 -6.16 1 81.88 99 LYS A O 1
ATOM 773 N N . ALA A 1 100 ? -10.367 22.266 -5.848 1 76.06 100 ALA A N 1
ATOM 774 C CA . ALA A 1 100 ? -10.547 22.828 -4.508 1 76.06 100 ALA A CA 1
ATOM 775 C C . ALA A 1 100 ? -11.008 24.281 -4.57 1 76.06 100 ALA A C 1
ATOM 777 O O . ALA A 1 100 ? -10.57 25.031 -5.438 1 76.06 100 ALA A O 1
ATOM 778 N N . PRO A 1 101 ? -11.938 24.531 -3.645 1 72.75 101 PRO A N 1
ATOM 779 C CA . PRO A 1 101 ? -12.258 25.953 -3.562 1 72.75 101 PRO A CA 1
ATOM 780 C C . PRO A 1 101 ? -11.016 26.828 -3.348 1 72.75 101 PRO A C 1
ATOM 782 O O . PRO A 1 101 ? -10.016 26.359 -2.809 1 72.75 101 PRO A O 1
ATOM 785 N N . GLU A 1 102 ? -11.07 28.016 -3.764 1 70.5 102 GLU A N 1
ATOM 786 C CA . GLU A 1 102 ? -9.953 28.938 -3.592 1 70.5 102 GLU A CA 1
ATOM 787 C C . GLU A 1 102 ? -9.562 29.062 -2.121 1 70.5 102 GLU A C 1
ATOM 789 O O . GLU A 1 102 ? -10.422 29.109 -1.244 1 70.5 102 GLU A O 1
ATOM 794 N N . LYS A 1 103 ? -8.25 29 -1.841 1 66.62 103 LYS A N 1
ATOM 795 C CA . LYS A 1 103 ? -7.645 29.219 -0.528 1 66.62 103 LYS A CA 1
ATOM 796 C C . LYS A 1 103 ? -7.969 28.078 0.422 1 66.62 103 LYS A C 1
ATOM 798 O O . LYS A 1 103 ? -7.934 28.234 1.643 1 66.62 103 LYS A O 1
ATOM 803 N N . SER A 1 104 ? -8.5 27.016 -0.312 1 70.44 104 SER A N 1
ATOM 804 C CA . SER A 1 104 ? -8.758 25.859 0.531 1 70.44 104 SER A CA 1
ATOM 805 C C . SER A 1 104 ? -7.625 24.844 0.444 1 70.44 104 SER A C 1
ATOM 807 O O . SER A 1 104 ? -6.77 24.938 -0.443 1 70.44 104 SER A O 1
ATOM 809 N N . GLY A 1 105 ? -7.531 24.125 1.496 1 77.06 105 GLY A N 1
ATOM 810 C CA . GLY A 1 105 ? -6.559 23.047 1.468 1 77.06 105 GLY A CA 1
ATOM 811 C C . GLY A 1 105 ? -5.223 23.438 2.078 1 77.06 105 GLY A C 1
ATOM 812 O O . GLY A 1 105 ? -5.027 24.578 2.486 1 77.06 105 GLY A O 1
ATOM 813 N N . ALA A 1 106 ? -4.395 22.5 2.102 1 84.62 106 ALA A N 1
ATOM 814 C CA . ALA A 1 106 ? -3.045 22.703 2.613 1 84.62 106 ALA A CA 1
ATOM 815 C C . ALA A 1 106 ? -2.25 23.641 1.695 1 84.62 106 ALA A C 1
ATOM 817 O O . ALA A 1 106 ? -2.49 23.672 0.486 1 84.62 106 ALA A O 1
ATOM 818 N N . PRO A 1 107 ? -1.39 24.469 2.318 1 90.06 107 PRO A N 1
ATOM 819 C CA . PRO A 1 107 ? -0.535 25.312 1.473 1 90.06 107 PRO A CA 1
ATOM 820 C C . PRO A 1 107 ? 0.332 24.484 0.518 1 90.06 107 PRO A C 1
ATOM 822 O O . PRO A 1 107 ? 0.699 23.359 0.831 1 90.06 107 PRO A O 1
ATOM 825 N N . VAL A 1 108 ? 0.64 25.094 -0.58 1 92.81 108 VAL A N 1
ATOM 826 C CA . VAL A 1 108 ? 1.568 24.5 -1.529 1 92.81 108 VAL A CA 1
ATOM 827 C C . VAL A 1 108 ? 2.916 24.25 -0.852 1 92.81 108 VAL A C 1
ATOM 829 O O . VAL A 1 108 ? 3.424 25.125 -0.14 1 92.81 108 VAL A O 1
ATOM 832 N N . GLY A 1 109 ? 3.48 23.062 -1.002 1 94.5 109 GLY A N 1
ATOM 833 C CA . GLY A 1 109 ? 4.734 22.688 -0.363 1 94.5 109 GLY A CA 1
ATOM 834 C C . GLY A 1 109 ? 4.543 21.797 0.841 1 94.5 109 GLY A C 1
ATOM 835 O O . GLY A 1 109 ? 5.512 21.234 1.359 1 94.5 109 GLY A O 1
ATOM 836 N N . THR A 1 110 ? 3.324 21.625 1.271 1 94.75 110 THR A N 1
ATOM 837 C CA . THR A 1 110 ? 3.029 20.703 2.369 1 94.75 110 THR A CA 1
ATOM 838 C C . THR A 1 110 ? 3.344 19.266 1.975 1 94.75 110 THR A C 1
ATOM 840 O O . THR A 1 110 ? 3.07 18.859 0.847 1 94.75 110 THR A O 1
ATOM 843 N N . GLU A 1 111 ? 3.943 18.578 2.92 1 97.12 111 GLU A N 1
ATOM 844 C CA . GLU A 1 111 ? 4.312 17.188 2.672 1 97.12 111 GLU A CA 1
ATOM 845 C C . GLU A 1 111 ? 3.65 16.266 3.68 1 97.12 111 GLU A C 1
ATOM 847 O O . GLU A 1 111 ? 3.471 16.625 4.844 1 97.12 111 GLU A O 1
ATOM 852 N N . TYR A 1 112 ? 3.281 15.102 3.193 1 97.19 112 TYR A N 1
ATOM 853 C CA . TYR A 1 112 ? 2.713 14.062 4.039 1 97.19 112 TYR A CA 1
ATOM 854 C C . TYR A 1 112 ? 3.48 12.75 3.887 1 97.19 112 TYR A C 1
ATOM 856 O O . TYR A 1 112 ? 3.943 12.422 2.793 1 97.19 112 TYR A O 1
ATOM 864 N N . HIS A 1 113 ? 3.643 12.086 4.965 1 98.31 113 HIS A N 1
ATOM 865 C CA . HIS A 1 113 ? 4.133 10.719 5.035 1 98.31 113 HIS A CA 1
ATOM 866 C C . HIS A 1 113 ? 3.047 9.766 5.527 1 98.31 113 HIS A C 1
ATOM 868 O O . HIS A 1 113 ? 2.646 9.828 6.691 1 98.31 113 HIS A O 1
ATOM 874 N N . TRP A 1 114 ? 2.629 8.961 4.625 1 98.81 114 TRP A N 1
ATOM 875 C CA . TRP A 1 114 ? 1.582 7.988 4.93 1 98.81 114 TRP A CA 1
ATOM 876 C C . TRP A 1 114 ? 2.146 6.574 4.973 1 98.81 114 TRP A C 1
ATOM 878 O O . TRP A 1 114 ? 3.16 6.281 4.336 1 98.81 114 TRP A O 1
ATOM 888 N N . LEU A 1 115 ? 1.521 5.746 5.766 1 98.94 115 LEU A N 1
ATOM 889 C CA . LEU A 1 115 ? 1.721 4.305 5.684 1 98.94 115 LEU A CA 1
ATOM 890 C C . LEU A 1 115 ? 0.508 3.623 5.059 1 98.94 115 LEU A C 1
ATOM 892 O O . LEU A 1 115 ? -0.616 3.781 5.539 1 98.94 115 LEU A O 1
ATOM 896 N N . ILE A 1 116 ? 0.782 2.896 4 1 98.94 116 ILE A N 1
ATOM 897 C CA . ILE A 1 116 ? -0.264 2.141 3.32 1 98.94 116 ILE A CA 1
ATOM 898 C C . ILE A 1 116 ? -0.194 0.673 3.738 1 98.94 116 ILE A C 1
ATOM 900 O O . ILE A 1 116 ? 0.868 0.05 3.662 1 98.94 116 ILE A O 1
ATOM 904 N N . VAL A 1 117 ? -1.271 0.152 4.246 1 98.94 117 VAL A N 1
ATOM 905 C CA . VAL A 1 117 ? -1.483 -1.271 4.48 1 98.94 117 VAL A CA 1
ATOM 906 C C . VAL A 1 117 ? -2.734 -1.738 3.74 1 98.94 117 VAL A C 1
ATOM 908 O O . VAL A 1 117 ? -3.855 -1.494 4.188 1 98.94 117 VAL A O 1
ATOM 911 N N . ALA A 1 118 ? -2.482 -2.41 2.588 1 98.88 118 ALA A N 1
ATOM 912 C CA . ALA A 1 118 ? -3.629 -2.621 1.709 1 98.88 118 ALA A CA 1
ATOM 913 C C . ALA A 1 118 ? -3.504 -3.939 0.952 1 98.88 118 ALA A C 1
ATOM 915 O O . ALA A 1 118 ? -2.396 -4.438 0.736 1 98.88 118 ALA A O 1
ATOM 916 N N . HIS A 1 119 ? -4.621 -4.492 0.567 1 98.81 119 HIS A N 1
ATOM 917 C CA . HIS A 1 119 ? -4.727 -5.652 -0.308 1 98.81 119 HIS A CA 1
ATOM 918 C C . HIS A 1 119 ? -4.73 -5.238 -1.776 1 98.81 119 HIS A C 1
ATOM 920 O O . HIS A 1 119 ? -5.508 -4.367 -2.176 1 98.81 119 HIS A O 1
ATOM 926 N N . GLN A 1 120 ? -3.92 -5.824 -2.5 1 98.75 120 GLN A N 1
ATOM 927 C CA . GLN A 1 120 ? -3.971 -5.641 -3.947 1 98.75 120 GLN A CA 1
ATOM 928 C C . GLN A 1 120 ? -4.371 -6.934 -4.652 1 98.75 120 GLN A C 1
ATOM 930 O O . GLN A 1 120 ? -3.65 -7.93 -4.586 1 98.75 120 GLN A O 1
ATOM 935 N N . HIS A 1 121 ? -5.477 -6.926 -5.273 1 98.19 121 HIS A N 1
ATOM 936 C CA . HIS A 1 121 ? -5.941 -8.031 -6.105 1 98.19 121 HIS A CA 1
ATOM 937 C C . HIS A 1 121 ? -5.609 -7.793 -7.574 1 98.19 121 HIS A C 1
ATOM 939 O O . HIS A 1 121 ? -5.914 -6.73 -8.125 1 98.19 121 HIS A O 1
ATOM 945 N N . VAL A 1 122 ? -4.992 -8.797 -8.133 1 98 122 VAL A N 1
ATOM 946 C CA . VAL A 1 122 ? -4.512 -8.68 -9.508 1 98 122 VAL A CA 1
ATOM 947 C C . VAL A 1 122 ? -5.016 -9.852 -10.336 1 98 122 VAL A C 1
ATOM 949 O O . VAL A 1 122 ? -4.984 -11 -9.883 1 98 122 VAL A O 1
ATOM 952 N N . ARG A 1 123 ? -5.449 -9.57 -11.57 1 97.06 123 ARG A N 1
ATOM 953 C CA . ARG A 1 123 ? -5.867 -10.602 -12.508 1 97.06 123 ARG A CA 1
ATOM 954 C C . ARG A 1 123 ? -5.234 -10.375 -13.883 1 97.06 123 ARG A C 1
ATOM 956 O O . ARG A 1 123 ? -5.32 -9.281 -14.438 1 97.06 123 ARG A O 1
ATOM 963 N N . LYS A 1 124 ? -4.648 -11.422 -14.328 1 94.31 124 LYS A N 1
ATOM 964 C CA . LYS A 1 124 ? -4.109 -11.352 -15.688 1 94.31 124 LYS A CA 1
ATOM 965 C C . LYS A 1 124 ? -5.227 -11.453 -16.719 1 94.31 124 LYS A C 1
ATOM 967 O O . LYS A 1 124 ? -5.961 -12.438 -16.766 1 94.31 124 LYS A O 1
ATOM 972 N N . ILE A 1 125 ? -5.266 -10.469 -17.672 1 95.25 125 ILE A N 1
ATOM 973 C CA . ILE A 1 125 ? -6.398 -10.461 -18.578 1 95.25 125 ILE A CA 1
ATOM 974 C C . ILE A 1 125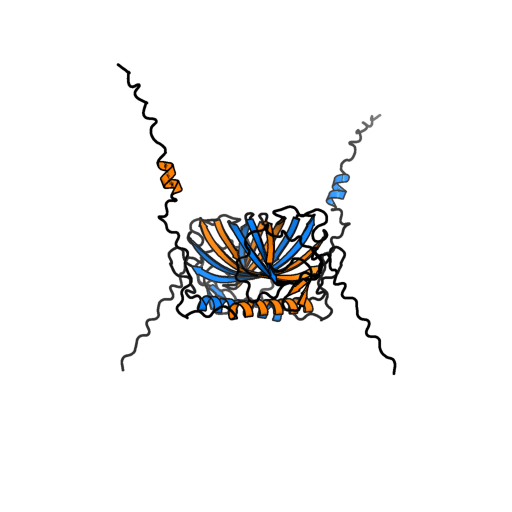 ? -5.914 -10.719 -20 1 95.25 125 ILE A C 1
ATOM 976 O O . ILE A 1 125 ? -6.707 -11.078 -20.875 1 95.25 125 ILE A O 1
ATOM 980 N N . ASP A 1 126 ? -4.66 -10.539 -20.266 1 92.19 126 ASP A N 1
ATOM 981 C CA . ASP A 1 126 ? -3.992 -10.992 -21.484 1 92.19 126 ASP A CA 1
ATOM 982 C C . ASP A 1 126 ? -2.486 -11.125 -21.266 1 92.19 126 ASP A C 1
ATOM 984 O O . ASP A 1 126 ? -2.012 -11.07 -20.125 1 92.19 126 ASP A O 1
ATOM 988 N N . ALA A 1 127 ? -1.739 -11.305 -22.25 1 88.94 127 ALA A N 1
ATOM 989 C CA . ALA A 1 127 ? -0.328 -11.656 -22.109 1 88.94 127 ALA A CA 1
ATOM 990 C C . ALA A 1 127 ? 0.442 -10.578 -21.359 1 88.94 127 ALA A C 1
ATOM 992 O O . ALA A 1 127 ? 1.396 -10.875 -20.641 1 88.94 127 ALA A O 1
ATOM 993 N N . ASN A 1 128 ? -0.015 -9.281 -21.453 1 91.81 128 ASN A N 1
ATOM 994 C CA . ASN A 1 128 ? 0.825 -8.195 -20.938 1 91.81 128 ASN A CA 1
ATOM 995 C C . ASN A 1 128 ? 0.042 -7.262 -20.031 1 91.81 128 ASN A C 1
ATOM 997 O O . ASN A 1 128 ? 0.575 -6.25 -19.562 1 91.81 128 ASN A O 1
ATOM 1001 N N . THR A 1 129 ? -1.176 -7.617 -19.75 1 94.69 129 THR A N 1
ATOM 1002 C CA . THR A 1 129 ? -2.033 -6.672 -19.047 1 94.69 129 THR A CA 1
ATOM 1003 C C . THR A 1 129 ? -2.676 -7.328 -17.828 1 94.69 129 THR A C 1
ATOM 1005 O O . THR A 1 129 ? -3.129 -8.469 -17.906 1 94.69 129 THR A O 1
ATOM 1008 N N . TYR A 1 130 ? -2.684 -6.625 -16.781 1 96.56 130 TYR A N 1
ATOM 1009 C CA . TYR A 1 130 ? -3.334 -7.051 -15.547 1 96.56 130 TYR A CA 1
ATOM 1010 C C . TYR A 1 130 ? -4.297 -5.984 -15.047 1 96.56 130 TYR A C 1
ATOM 1012 O O . TYR A 1 130 ? -3.998 -4.789 -15.109 1 96.56 130 TYR A O 1
ATOM 1020 N N . GLU A 1 131 ? -5.441 -6.43 -14.562 1 97.81 131 GLU A N 1
ATOM 1021 C CA . GLU A 1 131 ? -6.281 -5.559 -13.742 1 97.81 131 GLU A CA 1
ATOM 1022 C C . GLU A 1 131 ? -5.852 -5.594 -12.281 1 97.81 131 GLU A C 1
ATOM 1024 O O . GLU A 1 131 ? -5.504 -6.652 -11.75 1 97.81 131 GLU A O 1
ATOM 1029 N N . THR A 1 132 ? -5.855 -4.422 -11.664 1 97.94 132 THR A N 1
ATOM 1030 C CA . THR A 1 132 ? -5.441 -4.328 -10.273 1 97.94 132 THR A CA 1
ATOM 1031 C C . THR A 1 132 ? -6.477 -3.564 -9.453 1 97.94 132 THR A C 1
ATOM 1033 O O . THR A 1 132 ? -7.066 -2.592 -9.93 1 97.94 132 THR A O 1
ATOM 1036 N N . HIS A 1 133 ? -6.762 -4.023 -8.273 1 98.38 133 HIS A N 1
ATOM 1037 C CA . HIS A 1 133 ? -7.625 -3.389 -7.289 1 98.38 133 HIS A CA 1
ATOM 1038 C C . HIS A 1 133 ? -6.945 -3.314 -5.926 1 98.38 133 HIS A C 1
ATOM 1040 O O . HIS A 1 133 ? -6.68 -4.344 -5.301 1 98.38 133 HIS A O 1
ATOM 1046 N N . LEU A 1 134 ? -6.625 -2.088 -5.535 1 98.69 134 LEU A N 1
ATOM 1047 C CA . LEU A 1 134 ? -6.012 -1.831 -4.238 1 98.69 134 LEU A CA 1
ATOM 1048 C C . LEU A 1 134 ? -7.043 -1.312 -3.242 1 98.69 134 LEU A C 1
ATOM 1050 O O . LEU A 1 134 ? -7.699 -0.299 -3.492 1 98.69 134 LEU A O 1
ATOM 1054 N N . GLU A 1 135 ? -7.199 -1.972 -2.088 1 98.75 135 GLU A N 1
ATOM 1055 C CA . GLU A 1 135 ? -8.117 -1.556 -1.032 1 98.75 135 GLU A CA 1
ATOM 1056 C C . GLU A 1 135 ? -7.516 -1.8 0.349 1 98.75 135 GLU A C 1
ATOM 1058 O O . GLU A 1 135 ? -6.832 -2.803 0.567 1 98.75 135 GLU A O 1
ATOM 1063 N N . GLY A 1 136 ? -7.688 -0.861 1.205 1 98.69 136 GLY A N 1
ATOM 1064 C CA . GLY A 1 136 ? -7.148 -1.036 2.543 1 98.69 136 GLY A CA 1
ATOM 1065 C C . GLY A 1 136 ? -7.027 0.266 3.312 1 98.69 136 GLY A C 1
ATOM 1066 O O . GLY A 1 136 ? -7.91 1.124 3.234 1 98.69 136 GLY A O 1
ATOM 1067 N N . SER A 1 137 ? -5.996 0.349 4.117 1 98.81 137 SER A N 1
ATOM 1068 C CA . SER A 1 137 ? -5.848 1.449 5.062 1 98.81 137 SER A CA 1
ATOM 1069 C C . SER A 1 137 ? -4.688 2.357 4.68 1 98.81 137 SER A C 1
ATOM 1071 O O . SER A 1 137 ? -3.627 1.88 4.27 1 98.81 137 SER A O 1
ATOM 1073 N N . LYS A 1 138 ? -4.969 3.559 4.82 1 98.75 138 LYS A N 1
ATOM 1074 C CA . LYS A 1 138 ? -3.973 4.617 4.715 1 98.75 138 LYS A CA 1
ATOM 1075 C C . LYS A 1 138 ? -3.85 5.387 6.027 1 98.75 138 LYS A C 1
ATOM 1077 O O . LYS A 1 138 ? -4.805 6.031 6.469 1 98.75 138 LYS A O 1
ATOM 1082 N N . TYR A 1 139 ? -2.672 5.312 6.629 1 98.75 139 TYR A N 1
ATOM 1083 C CA . TYR A 1 139 ? -2.416 5.926 7.926 1 98.75 139 TYR A CA 1
ATOM 1084 C C . TYR A 1 139 ? -1.565 7.18 7.781 1 98.75 139 TYR A C 1
ATOM 1086 O O . TYR A 1 139 ? -0.558 7.176 7.07 1 98.75 139 TYR A O 1
ATOM 1094 N N . LYS A 1 140 ? -1.954 8.172 8.469 1 97.75 140 LYS A N 1
ATOM 1095 C CA . LYS A 1 140 ? -1.056 9.32 8.57 1 97.75 140 LYS A CA 1
ATOM 1096 C C . LYS A 1 140 ? 0.087 9.039 9.539 1 97.75 140 LYS A C 1
ATOM 1098 O O . LYS A 1 140 ? -0.142 8.844 10.734 1 97.75 140 LYS A O 1
ATOM 1103 N N . LEU A 1 141 ? 1.235 9.016 9.039 1 98.56 141 LEU A N 1
ATOM 1104 C CA . LEU A 1 141 ? 2.4 8.766 9.883 1 98.56 141 LEU A CA 1
ATOM 1105 C C . LEU A 1 141 ? 3.016 10.078 10.359 1 98.56 141 LEU A C 1
ATOM 1107 O O . LEU A 1 141 ? 3.236 10.258 11.562 1 98.56 141 LEU A O 1
ATOM 1111 N N . ALA A 1 142 ? 3.223 11.023 9.438 1 98 142 ALA A N 1
ATOM 1112 C CA . ALA A 1 142 ? 3.766 12.344 9.75 1 98 142 ALA A CA 1
ATOM 1113 C C . ALA A 1 142 ? 3.393 13.359 8.672 1 98 142 ALA A C 1
ATOM 1115 O O . ALA A 1 142 ? 2.854 12.992 7.621 1 98 142 ALA A O 1
ATOM 1116 N N . HIS A 1 143 ? 3.586 14.562 9 1 96.38 143 HIS A N 1
ATOM 1117 C CA . HIS A 1 143 ? 3.42 15.641 8.031 1 96.38 143 HIS A CA 1
ATOM 1118 C C . HIS A 1 143 ? 4.418 16.766 8.281 1 96.38 143 HIS A C 1
ATOM 1120 O O . HIS A 1 143 ? 5.004 16.859 9.359 1 96.38 143 HIS A O 1
ATOM 1126 N N . LYS A 1 144 ? 4.621 17.578 7.246 1 95.5 144 LYS A N 1
ATOM 1127 C CA . LYS A 1 144 ? 5.488 18.75 7.281 1 95.5 144 LYS A CA 1
ATOM 1128 C C . LYS A 1 144 ? 4.836 19.938 6.578 1 95.5 144 LYS A C 1
ATOM 1130 O O . LYS A 1 144 ? 4.52 19.875 5.387 1 95.5 144 LYS A O 1
ATOM 1135 N N . GLY A 1 145 ? 4.707 20.984 7.379 1 92.62 145 GLY A N 1
ATOM 1136 C CA . GLY A 1 145 ? 4.141 22.203 6.797 1 92.62 145 GLY A CA 1
ATOM 1137 C C . GLY A 1 145 ? 5.02 22.812 5.723 1 92.62 145 GLY A C 1
ATOM 1138 O O . GLY A 1 145 ? 6.238 22.609 5.727 1 92.62 145 GLY A O 1
ATOM 1139 N N . ALA A 1 146 ? 4.371 23.641 4.945 1 92.19 146 ALA A N 1
ATOM 1140 C CA . ALA A 1 146 ? 5.055 24.234 3.799 1 92.19 146 ALA A CA 1
ATOM 1141 C C . ALA A 1 146 ? 6.223 25.109 4.25 1 92.19 146 ALA A C 1
ATOM 1143 O O . ALA A 1 146 ? 7.242 25.188 3.561 1 92.19 146 ALA A O 1
ATOM 1144 N N . THR A 1 147 ? 6.117 25.703 5.359 1 91.62 147 THR A N 1
ATOM 1145 C CA . THR A 1 147 ? 7.141 26.641 5.809 1 91.62 147 THR A CA 1
ATOM 1146 C C . THR A 1 147 ? 8.008 26.016 6.895 1 91.62 147 THR A C 1
ATOM 1148 O O . THR A 1 147 ? 8.867 26.688 7.473 1 91.62 147 THR A O 1
ATOM 1151 N N . SER A 1 148 ? 7.723 24.812 7.172 1 92.19 148 SER A N 1
ATOM 1152 C CA . SER A 1 148 ? 8.461 24.156 8.242 1 92.19 148 SER A CA 1
ATOM 1153 C C . SER A 1 148 ? 9.68 23.422 7.691 1 92.19 148 SER A C 1
ATOM 1155 O O . SER A 1 148 ? 9.641 22.875 6.586 1 92.19 148 SER A O 1
ATOM 1157 N N . ASN A 1 149 ? 10.648 23.375 8.531 1 91.62 149 ASN A N 1
ATOM 1158 C CA . ASN A 1 149 ? 11.82 22.578 8.195 1 91.62 149 ASN A CA 1
ATOM 1159 C C . ASN A 1 149 ? 11.859 21.281 8.992 1 91.62 149 ASN A C 1
ATOM 1161 O O . ASN A 1 149 ? 12.883 20.594 9.008 1 91.62 149 ASN A O 1
ATOM 1165 N N . THR A 1 150 ? 10.789 21.078 9.672 1 94.75 150 THR A N 1
ATOM 1166 C CA . THR A 1 150 ? 10.758 19.875 10.5 1 94.75 150 THR A CA 1
ATOM 1167 C C . THR A 1 150 ? 9.438 19.125 10.32 1 94.75 150 THR A C 1
ATOM 1169 O O . THR A 1 150 ? 8.383 19.75 10.188 1 94.75 150 THR A O 1
ATOM 1172 N N . TRP A 1 151 ? 9.578 17.812 10.367 1 96.69 151 TRP A N 1
ATOM 1173 C CA . TRP A 1 151 ? 8.383 16.984 10.344 1 96.69 151 TRP A CA 1
ATOM 1174 C C . TRP A 1 151 ? 7.656 17.047 11.688 1 96.69 151 TRP A C 1
ATOM 1176 O O . TRP A 1 151 ? 8.258 17.375 12.711 1 96.69 151 TRP A O 1
ATOM 1186 N N . SER A 1 152 ? 6.293 16.75 11.695 1 95.19 152 SER A N 1
ATOM 1187 C CA . SER A 1 152 ? 5.496 16.703 12.914 1 95.19 152 SER A CA 1
ATOM 1188 C C . SER A 1 152 ? 6.066 15.703 13.906 1 95.19 152 SER A C 1
ATOM 1190 O O . SER A 1 152 ? 5.969 15.891 15.117 1 95.19 152 SER A O 1
ATOM 1192 N N . ILE A 1 153 ? 6.57 14.625 13.422 1 97.88 153 ILE A N 1
ATOM 1193 C CA . ILE A 1 153 ? 7.43 13.703 14.164 1 97.88 153 ILE A CA 1
ATOM 1194 C C . ILE A 1 153 ? 8.867 13.82 13.656 1 97.88 153 ILE A C 1
ATOM 1196 O O . ILE A 1 153 ? 9.234 13.203 12.656 1 97.88 153 ILE A O 1
ATOM 1200 N N . PRO A 1 154 ? 9.633 14.555 14.383 1 97.19 154 PRO A N 1
ATOM 1201 C CA . PRO A 1 154 ? 10.852 15.094 13.781 1 97.19 154 PRO A CA 1
ATOM 1202 C C . PRO A 1 154 ? 11.992 14.07 13.75 1 97.19 154 PRO A C 1
ATOM 1204 O O . PRO A 1 154 ? 12.961 14.258 13.008 1 97.19 154 PRO A O 1
ATOM 1207 N N . THR A 1 155 ? 11.914 12.945 14.547 1 97.88 155 THR A N 1
ATOM 1208 C CA . THR A 1 155 ? 13.062 12.055 14.664 1 97.88 155 THR A CA 1
ATOM 1209 C C . THR A 1 155 ? 12.82 10.75 13.922 1 97.88 155 THR A C 1
ATOM 1211 O O . THR A 1 155 ? 11.672 10.305 13.797 1 97.88 155 THR A O 1
ATOM 1214 N N . VAL A 1 156 ? 13.945 10.156 13.523 1 97.69 156 VAL A N 1
ATOM 1215 C CA . VAL A 1 156 ? 13.891 8.852 12.859 1 97.69 156 VAL A CA 1
ATOM 1216 C C . VAL A 1 156 ? 13.297 7.816 13.812 1 97.69 156 VAL A C 1
ATOM 1218 O O . VAL A 1 156 ? 12.398 7.062 13.438 1 97.69 156 VAL A O 1
ATOM 1221 N N . LYS A 1 157 ? 13.812 7.848 15 1 97.62 157 LYS A N 1
ATOM 1222 C CA . LYS A 1 157 ? 13.305 6.914 16 1 97.62 157 LYS A CA 1
ATOM 1223 C C . LYS A 1 157 ? 11.805 7.109 16.219 1 97.62 157 LYS A C 1
ATOM 1225 O O . LYS A 1 157 ? 11.055 6.137 16.328 1 97.62 157 LYS A O 1
ATOM 1230 N N . GLY A 1 158 ? 11.398 8.359 16.344 1 98.25 158 GLY A N 1
ATOM 1231 C CA . GLY A 1 158 ? 9.984 8.656 16.531 1 98.25 158 GLY A CA 1
ATOM 1232 C C . GLY A 1 158 ? 9.109 8.125 15.414 1 98.25 158 GLY A C 1
ATOM 1233 O O . GLY A 1 158 ? 8.031 7.59 15.664 1 98.25 158 GLY A O 1
ATOM 1234 N N . GLN A 1 159 ? 9.586 8.273 14.219 1 98.38 159 GLN A N 1
ATOM 1235 C CA . GLN A 1 159 ? 8.781 7.809 13.086 1 98.38 159 GLN A CA 1
ATOM 1236 C C . GLN A 1 159 ? 8.773 6.285 13.008 1 98.38 159 GLN A C 1
ATOM 1238 O O . GLN A 1 159 ? 7.773 5.684 12.617 1 98.38 159 GLN A O 1
ATOM 1243 N N . ARG A 1 160 ? 9.805 5.629 13.391 1 98.44 160 ARG A N 1
ATOM 1244 C CA . ARG A 1 160 ? 9.812 4.172 13.461 1 98.44 160 ARG A CA 1
ATOM 1245 C C . ARG A 1 160 ? 8.82 3.668 14.508 1 98.44 160 ARG A C 1
ATOM 1247 O O . ARG A 1 160 ? 8.094 2.703 14.266 1 98.44 160 ARG A O 1
ATOM 1254 N N . ASP A 1 161 ? 8.852 4.32 15.641 1 98.31 161 ASP A N 1
ATOM 1255 C CA . ASP A 1 161 ? 7.906 3.955 16.688 1 98.31 161 ASP A CA 1
ATOM 1256 C C . ASP A 1 161 ? 6.461 4.129 16.219 1 98.31 161 ASP A C 1
ATOM 1258 O O . ASP A 1 161 ? 5.609 3.279 16.484 1 98.31 161 ASP A O 1
ATOM 1262 N N . ARG A 1 162 ? 6.25 5.23 15.555 1 98.69 162 ARG A N 1
ATOM 1263 C CA . ARG A 1 162 ? 4.918 5.48 15.016 1 98.69 162 ARG A CA 1
ATOM 1264 C C . ARG A 1 162 ? 4.527 4.414 14 1 98.69 162 ARG A C 1
ATOM 1266 O O . ARG A 1 162 ? 3.391 3.936 14 1 98.69 162 ARG A O 1
ATOM 1273 N N . GLN A 1 163 ? 5.457 4.078 13.172 1 98.81 163 GLN A N 1
ATOM 1274 C CA . GLN A 1 163 ? 5.207 3.02 12.195 1 98.81 163 GLN A CA 1
ATOM 1275 C C . GLN A 1 163 ? 4.82 1.716 12.891 1 98.81 163 GLN A C 1
ATOM 1277 O O . GLN A 1 163 ? 3.883 1.035 12.469 1 98.81 163 GLN A O 1
ATOM 1282 N N . LEU A 1 164 ? 5.523 1.34 13.93 1 98.81 164 LEU A N 1
ATOM 1283 C CA . LEU A 1 164 ? 5.227 0.119 14.672 1 98.81 164 LEU A CA 1
ATOM 1284 C C . LEU A 1 164 ? 3.826 0.176 15.273 1 98.81 164 LEU A C 1
ATOM 1286 O O . LEU A 1 164 ? 3.098 -0.818 15.258 1 98.81 164 LEU A O 1
ATOM 1290 N N . GLU A 1 165 ? 3.494 1.322 15.75 1 98.75 165 GLU A N 1
ATOM 1291 C CA . GLU A 1 165 ? 2.15 1.509 16.297 1 98.75 165 GLU A CA 1
ATOM 1292 C C . GLU A 1 165 ? 1.087 1.294 15.227 1 98.75 165 GLU A C 1
ATOM 1294 O O . GLU A 1 165 ? 0.06 0.662 15.477 1 98.75 165 GLU A O 1
ATOM 1299 N N . LEU A 1 166 ? 1.35 1.822 14.125 1 98.88 166 LEU A N 1
ATOM 1300 C CA . LEU A 1 166 ? 0.38 1.717 13.039 1 98.88 166 LEU A CA 1
ATOM 1301 C C . LEU A 1 166 ? 0.27 0.277 12.547 1 98.88 166 LEU A C 1
ATOM 1303 O O . LEU A 1 166 ? -0.828 -0.198 12.25 1 98.88 166 LEU A O 1
ATOM 1307 N N . LEU A 1 167 ? 1.337 -0.408 12.484 1 98.88 167 LEU A N 1
ATOM 1308 C CA . LEU A 1 167 ? 1.31 -1.813 12.086 1 98.88 167 LEU A CA 1
ATOM 1309 C C . LEU A 1 167 ? 0.583 -2.654 13.133 1 98.88 167 LEU A C 1
ATOM 1311 O O . LEU A 1 167 ? -0.123 -3.605 12.789 1 98.88 167 LEU A O 1
ATOM 1315 N N . GLU A 1 168 ? 0.772 -2.283 14.352 1 98.75 168 GLU A N 1
ATOM 1316 C CA . GLU A 1 168 ? 0.022 -2.961 15.398 1 98.75 168 GLU A CA 1
ATOM 1317 C C . GLU A 1 168 ? -1.478 -2.719 15.258 1 98.75 168 GLU A C 1
ATOM 1319 O O . GLU A 1 168 ? -2.283 -3.623 15.484 1 98.75 168 GLU A O 1
ATOM 1324 N N . ASP A 1 169 ? -1.807 -1.527 14.953 1 98.62 169 ASP A N 1
ATOM 1325 C CA . ASP A 1 169 ? -3.219 -1.238 14.719 1 98.62 169 ASP A CA 1
ATOM 1326 C C . ASP A 1 169 ? -3.766 -2.07 13.562 1 98.62 169 ASP A C 1
ATOM 1328 O O . ASP A 1 169 ? -4.883 -2.59 13.641 1 98.62 169 ASP A O 1
ATOM 1332 N N . ALA A 1 170 ? -3.008 -2.168 12.508 1 98.75 170 ALA A N 1
ATOM 1333 C CA . ALA A 1 170 ? -3.418 -2.986 11.367 1 98.75 170 ALA A CA 1
ATOM 1334 C C . ALA A 1 170 ? -3.674 -4.43 11.789 1 98.75 170 ALA A C 1
ATOM 1336 O O . ALA A 1 170 ? -4.66 -5.039 11.375 1 98.75 170 ALA A O 1
ATOM 1337 N N . LYS A 1 171 ? -2.834 -4.957 12.625 1 98.62 171 LYS A N 1
ATOM 1338 C CA . LYS A 1 171 ? -3.008 -6.316 13.125 1 98.62 171 LYS A CA 1
ATOM 1339 C C . LYS A 1 171 ? -4.273 -6.434 13.969 1 98.62 171 LYS A C 1
ATOM 1341 O O . LYS A 1 171 ? -5.039 -7.391 13.82 1 98.62 171 LYS A O 1
ATOM 1346 N N . ARG A 1 172 ? -4.414 -5.48 14.82 1 98.25 172 ARG A N 1
ATOM 1347 C CA . ARG A 1 172 ? -5.578 -5.492 15.703 1 98.25 172 ARG A CA 1
ATOM 1348 C C . ARG A 1 172 ? -6.871 -5.492 14.898 1 98.25 172 ARG A C 1
ATOM 1350 O O . ARG A 1 172 ? -7.848 -6.141 15.273 1 98.25 172 ARG A O 1
ATOM 1357 N N . ARG A 1 173 ? -6.871 -4.789 13.875 1 98.19 173 ARG A N 1
ATOM 1358 C CA . ARG A 1 173 ? -8.078 -4.703 13.062 1 98.19 173 ARG A CA 1
ATOM 1359 C C . ARG A 1 173 ? -8.383 -6.035 12.383 1 98.19 173 ARG A C 1
ATOM 1361 O O . ARG A 1 173 ? -9.547 -6.414 12.234 1 98.19 173 ARG A O 1
ATOM 1368 N N . VAL A 1 174 ? -7.363 -6.73 11.938 1 98.12 174 VAL A N 1
ATOM 1369 C CA . VAL A 1 174 ? -7.555 -8.07 11.383 1 98.12 174 VAL A CA 1
ATOM 1370 C C . VAL A 1 174 ? -8.086 -9 12.461 1 98.12 174 VAL A C 1
ATOM 1372 O O . VAL A 1 174 ? -9.031 -9.758 12.227 1 98.12 174 VAL A O 1
ATOM 1375 N N . GLN A 1 175 ? -7.516 -8.938 13.633 1 97.69 175 GLN A N 1
ATOM 1376 C CA . GLN A 1 175 ? -7.887 -9.797 14.758 1 97.69 175 GLN A CA 1
ATOM 1377 C C . GLN A 1 175 ? -9.297 -9.477 15.242 1 97.69 175 GLN A C 1
ATOM 1379 O O . GLN A 1 175 ? -9.961 -10.336 15.836 1 97.69 175 GLN A O 1
ATOM 1384 N N . GLY A 1 176 ? -9.688 -8.25 15.016 1 97 176 GLY A N 1
ATOM 1385 C CA . GLY A 1 176 ? -10.984 -7.816 15.516 1 97 176 GLY A CA 1
ATOM 1386 C C . GLY A 1 176 ? -12.125 -8.125 14.562 1 97 176 GLY A C 1
ATOM 1387 O O . GLY A 1 176 ? -13.289 -7.863 14.875 1 97 176 GLY A O 1
ATOM 1388 N N . LEU A 1 177 ? -11.836 -8.68 13.438 1 96.69 177 LEU A N 1
ATOM 1389 C CA . LEU A 1 177 ? -12.875 -9.055 12.484 1 96.69 177 LEU A CA 1
ATOM 1390 C C . LEU A 1 177 ? -13.773 -10.148 13.062 1 96.69 177 LEU A C 1
ATOM 1392 O O . LEU A 1 177 ? -13.336 -10.93 13.906 1 96.69 177 LEU A O 1
ATOM 1396 N N . PRO A 1 178 ? -15.023 -10.195 12.586 1 96.44 178 PRO A N 1
ATOM 1397 C CA . PRO A 1 178 ? -15.914 -11.25 13.07 1 96.44 178 PRO A CA 1
ATOM 1398 C C . PRO A 1 178 ? -15.359 -12.656 12.844 1 96.44 178 PRO A C 1
ATOM 1400 O O . PRO A 1 178 ? -14.703 -12.898 11.828 1 96.44 178 PRO A O 1
ATOM 1403 N N . PRO A 1 179 ? -15.609 -13.492 13.781 1 95.75 179 PRO A N 1
ATOM 1404 C CA . PRO A 1 179 ? -15.117 -14.859 13.617 1 95.75 179 PRO A CA 1
ATOM 1405 C C . PRO A 1 179 ? -15.711 -15.555 12.391 1 95.75 179 PRO A C 1
ATOM 1407 O O . PRO A 1 179 ? -16.828 -15.227 11.969 1 95.75 179 PRO A O 1
ATOM 1410 N N . VAL A 1 180 ? -14.906 -16.438 11.805 1 95.88 180 VAL A N 1
ATOM 1411 C CA . VAL A 1 180 ? -15.359 -17.234 10.68 1 95.88 180 VAL A CA 1
ATOM 1412 C C . VAL A 1 180 ? -15.086 -18.719 10.961 1 95.88 180 VAL A C 1
ATOM 1414 O O . VAL A 1 180 ? -14.203 -19.047 11.75 1 95.88 180 VAL A O 1
ATOM 1417 N N . LEU A 1 181 ? -15.914 -19.578 10.289 1 93.94 181 LEU A N 1
ATOM 1418 C CA . LEU A 1 181 ? -15.664 -21 10.398 1 93.94 181 LEU A CA 1
ATOM 1419 C C . LEU A 1 181 ? -14.336 -21.375 9.742 1 93.94 181 LEU A C 1
ATOM 1421 O O . LEU A 1 181 ? -13.977 -20.812 8.703 1 93.94 181 LEU A O 1
ATOM 1425 N N . GLY A 1 182 ? -13.68 -22.281 10.281 1 92.31 182 GLY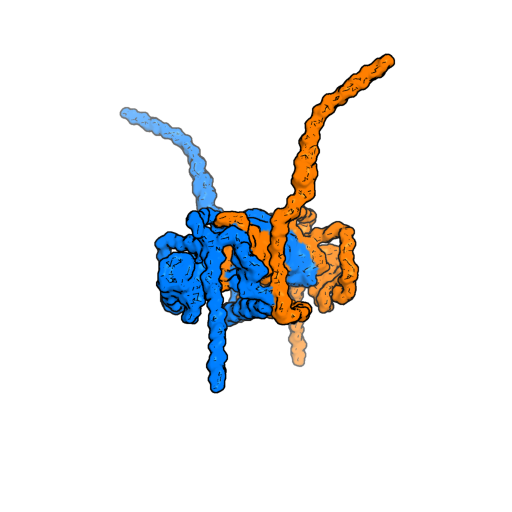 A N 1
ATOM 1426 C CA . GLY A 1 182 ? -12.414 -22.734 9.742 1 92.31 182 GLY A CA 1
ATOM 1427 C C . GLY A 1 182 ? -12.523 -23.234 8.312 1 92.31 182 GLY A C 1
ATOM 1428 O O . GLY A 1 182 ? -11.555 -23.156 7.543 1 92.31 182 GLY A O 1
ATOM 1429 N N . SER A 1 183 ? -13.695 -23.688 7.887 1 93 183 SER A N 1
ATOM 1430 C CA . SER A 1 183 ? -13.898 -24.281 6.574 1 93 183 SER A CA 1
ATOM 1431 C C . SER A 1 183 ? -14.453 -23.266 5.582 1 93 183 SER A C 1
ATOM 1433 O O . SER A 1 183 ? -14.625 -23.578 4.398 1 93 183 SER A O 1
ATOM 1435 N N . GLU A 1 184 ? -14.719 -22.047 6.074 1 95.88 184 GLU A N 1
ATOM 1436 C CA . GLU A 1 184 ? -15.281 -21.047 5.172 1 95.88 184 GLU A CA 1
ATOM 1437 C C . GLU A 1 184 ? -14.305 -20.703 4.051 1 95.88 184 GLU A C 1
ATOM 1439 O O . GLU A 1 184 ? -13.188 -20.25 4.312 1 95.88 184 GLU A O 1
ATOM 1444 N N . LYS A 1 185 ? -14.758 -20.906 2.852 1 95.25 185 LYS A N 1
ATOM 1445 C CA . LYS A 1 185 ? -13.883 -20.719 1.693 1 95.25 185 LYS A CA 1
ATOM 1446 C C . LYS A 1 185 ? -13.906 -19.266 1.219 1 95.25 185 LYS A C 1
ATOM 1448 O O . LYS A 1 185 ? -14.922 -18.578 1.362 1 95.25 185 LYS A O 1
ATOM 1453 N N . VAL A 1 186 ? -12.781 -18.828 0.733 1 95.5 186 VAL A N 1
ATOM 1454 C CA . VAL A 1 186 ? -12.719 -17.516 0.079 1 95.5 186 VAL A CA 1
ATOM 1455 C C . VAL A 1 186 ? -13.562 -17.547 -1.197 1 95.5 186 VAL A C 1
ATOM 1457 O O . VAL A 1 186 ? -13.438 -18.469 -2.012 1 95.5 186 VAL A O 1
ATOM 1460 N N . LYS A 1 187 ? -14.383 -16.516 -1.377 1 89.12 187 LYS A N 1
ATOM 1461 C CA . LYS A 1 187 ? -15.266 -16.438 -2.539 1 89.12 187 LYS A CA 1
ATOM 1462 C C . LYS A 1 187 ? -14.469 -16.188 -3.818 1 89.12 187 LYS A C 1
ATOM 1464 O O . LYS A 1 187 ? -13.547 -15.375 -3.83 1 89.12 187 LYS A O 1
ATOM 1469 N N . VAL A 1 188 ? -14.742 -16.969 -4.812 1 87.81 188 VAL A N 1
ATOM 1470 C CA . VAL A 1 188 ? -14.125 -16.797 -6.121 1 87.81 188 VAL A CA 1
ATOM 1471 C C . VAL A 1 188 ? -15.094 -16.109 -7.07 1 87.81 188 VAL A C 1
ATOM 1473 O O . VAL A 1 188 ? -16.281 -16.438 -7.102 1 87.81 188 VAL A O 1
ATOM 1476 N N . LYS A 1 189 ? -14.719 -14.953 -7.602 1 69.69 189 LYS A N 1
ATOM 1477 C CA . LYS A 1 189 ? -15.578 -14.32 -8.594 1 69.69 189 LYS A CA 1
ATOM 1478 C C . LYS A 1 189 ? -15.641 -15.141 -9.883 1 69.69 189 LYS A C 1
ATOM 1480 O O . LYS A 1 189 ? -14.602 -15.539 -10.414 1 69.69 189 LYS A O 1
ATOM 1485 N N . THR A 1 190 ? -16.781 -15.836 -10.133 1 58.75 190 THR A N 1
ATOM 1486 C CA . THR A 1 190 ? -16.969 -16.594 -11.367 1 58.75 190 THR A CA 1
ATOM 1487 C C . THR A 1 190 ? -17.375 -15.68 -12.516 1 58.75 190 THR A C 1
ATOM 1489 O O . THR A 1 190 ? -18.219 -14.797 -12.344 1 58.75 190 THR A O 1
ATOM 1492 N N . ASP A 1 191 ? -16.484 -15.305 -13.305 1 51.81 191 ASP A N 1
ATOM 1493 C CA . ASP A 1 191 ? -16.984 -14.68 -14.523 1 51.81 191 ASP A CA 1
ATOM 1494 C C . ASP A 1 191 ? -18.078 -15.523 -15.164 1 51.81 191 ASP A C 1
ATOM 1496 O O . ASP A 1 191 ? -17.859 -16.703 -15.477 1 51.81 191 ASP A O 1
ATOM 1500 N N . GLU A 1 192 ? -19.234 -15.359 -14.789 1 44.06 192 GLU A N 1
ATOM 1501 C CA . GLU A 1 192 ? -20.25 -16.031 -15.594 1 44.06 192 GLU A CA 1
ATOM 1502 C C . GLU A 1 192 ? -19.969 -15.875 -17.078 1 44.06 192 GLU A C 1
ATOM 1504 O O . GLU A 1 192 ? -19.875 -14.75 -17.578 1 44.06 192 GLU A O 1
ATOM 1509 N N . LYS A 1 193 ? -19.281 -16.672 -17.734 1 42.25 193 LYS A N 1
ATOM 1510 C CA . LYS A 1 193 ? -19.234 -16.672 -19.203 1 42.25 193 LYS A CA 1
ATOM 1511 C C . LYS A 1 193 ? -20.531 -16.109 -19.797 1 42.25 193 LYS A C 1
ATOM 1513 O O . LYS A 1 193 ? -20.516 -15.484 -20.844 1 42.25 193 LYS A O 1
ATOM 1518 N N . GLY A 1 194 ? -21.734 -16.625 -19.453 1 39.66 194 GLY A N 1
ATOM 1519 C CA . GLY A 1 194 ? -22.984 -16.5 -20.188 1 39.66 194 GLY A CA 1
ATOM 1520 C C . GLY A 1 194 ? -23.609 -15.125 -20.078 1 39.66 194 GLY A C 1
ATOM 1521 O O . GLY A 1 194 ? -24.75 -14.914 -20.5 1 39.66 194 GLY A O 1
ATOM 1522 N N . GLN A 1 195 ? -23.297 -14.391 -19.109 1 37.19 195 GLN A N 1
ATOM 1523 C CA . GLN A 1 195 ? -24.203 -13.242 -19.141 1 37.19 195 GLN A CA 1
ATOM 1524 C C . GLN A 1 195 ? -23.906 -12.352 -20.359 1 37.19 195 GLN A C 1
ATOM 1526 O O . GLN A 1 195 ? -22.891 -11.656 -20.391 1 37.19 195 GLN A O 1
ATOM 1531 N N . GLN A 1 196 ? -24.078 -12.82 -21.547 1 35.62 196 GLN A N 1
ATOM 1532 C CA . GLN A 1 196 ? -24.391 -11.945 -22.672 1 35.62 196 GLN A CA 1
ATOM 1533 C C . GLN A 1 196 ? -25.109 -10.68 -22.203 1 35.62 196 GLN A C 1
ATOM 1535 O O . GLN A 1 196 ? -26.078 -10.758 -21.438 1 35.62 196 GLN A O 1
ATOM 1540 N N . LYS A 1 197 ? -24.422 -9.758 -21.984 1 36.22 197 LYS A N 1
ATOM 1541 C CA . LYS A 1 197 ? -25.109 -8.531 -21.609 1 36.22 197 LYS A CA 1
ATOM 1542 C C . LYS A 1 197 ? -26.422 -8.391 -22.391 1 36.22 197 LYS A C 1
ATOM 1544 O O . LYS A 1 197 ? -26.469 -8.695 -23.594 1 36.22 197 LYS A O 1
ATOM 1549 N N . LEU A 1 198 ? -27.484 -8.422 -21.688 1 37.03 198 LEU A N 1
ATOM 1550 C CA . LEU A 1 198 ? -28.797 -8.188 -22.266 1 37.03 198 LEU A CA 1
ATOM 1551 C C . LEU A 1 198 ? -28.734 -7.105 -23.328 1 37.03 198 LEU A C 1
ATOM 1553 O O . LEU A 1 198 ? -29.438 -7.188 -24.344 1 37.03 198 LEU A O 1
ATOM 1557 N N . GLU A 1 199 ? -27.766 -6.254 -23.109 1 39.56 199 GLU A N 1
ATOM 1558 C CA . GLU A 1 199 ? -27.688 -5.188 -24.109 1 39.56 199 GLU A CA 1
ATOM 1559 C C . GLU A 1 199 ? -27.234 -5.727 -25.453 1 39.56 199 GLU A C 1
ATOM 1561 O O . GLU A 1 199 ? -27.594 -5.18 -26.5 1 39.56 199 GLU A O 1
ATOM 1566 N N . ASP A 1 200 ? -26.375 -6.762 -25.344 1 41.12 200 ASP A N 1
ATOM 1567 C CA . ASP A 1 200 ? -25.969 -7.297 -26.641 1 41.12 200 ASP A CA 1
ATOM 1568 C C . ASP A 1 200 ? -27.109 -8.078 -27.297 1 41.12 200 ASP A C 1
ATOM 1570 O O . ASP A 1 200 ? -27.125 -8.281 -28.516 1 41.12 200 ASP A O 1
ATOM 1574 N N . LEU A 1 201 ? -27.859 -8.672 -26.422 1 35.69 201 LEU A N 1
ATOM 1575 C CA . LEU A 1 201 ? -29.047 -9.328 -26.953 1 35.69 201 LEU A CA 1
ATOM 1576 C C . LEU A 1 201 ? -30 -8.312 -27.578 1 35.69 201 LEU A C 1
ATOM 1578 O O . LEU A 1 201 ? -30.625 -8.602 -28.609 1 35.69 201 LEU A O 1
ATOM 1582 N N . PHE A 1 202 ? -30.094 -7.145 -26.953 1 41.03 202 PHE A N 1
ATOM 1583 C CA . PHE A 1 202 ? -31.047 -6.172 -27.484 1 41.03 202 PHE A CA 1
ATOM 1584 C C . PHE A 1 202 ? -30.484 -5.484 -28.719 1 41.03 202 PHE A C 1
ATOM 1586 O O . PHE A 1 202 ? -31.203 -4.797 -29.438 1 41.03 202 PHE A O 1
ATOM 1593 N N . SER A 1 203 ? -29.188 -5.48 -28.766 1 37.16 203 SER A N 1
ATOM 1594 C CA . SER A 1 203 ? -28.672 -4.73 -29.906 1 37.16 203 SER A CA 1
ATOM 1595 C C . SER A 1 203 ? -28.844 -5.516 -31.203 1 37.16 203 SER A C 1
ATOM 1597 O O . SER A 1 203 ? -28.609 -4.984 -32.281 1 37.16 203 SER A O 1
ATOM 1599 N N . LYS A 1 204 ? -28.797 -6.828 -31 1 39.44 204 LYS A N 1
ATOM 1600 C CA . LYS A 1 204 ? -28.906 -7.559 -32.281 1 39.44 204 LYS A CA 1
ATOM 1601 C C . LYS A 1 204 ? -30.312 -7.43 -32.844 1 39.44 204 LYS A C 1
ATOM 1603 O O . LYS A 1 204 ? -30.547 -7.84 -34 1 39.44 204 LYS A O 1
ATOM 1608 N N . GLY A 1 205 ? -31.219 -7.145 -31.844 1 36.59 205 GLY A N 1
ATOM 1609 C CA . GLY A 1 205 ? -32.562 -7.207 -32.344 1 36.59 205 GLY A CA 1
ATOM 1610 C C . GLY A 1 205 ? -32.875 -6.133 -33.375 1 36.59 205 GLY A C 1
ATOM 1611 O O . GLY A 1 205 ? -33.969 -6.125 -33.969 1 36.59 205 GLY A O 1
ATOM 1612 N N . ASN A 1 206 ? -32.219 -5 -33.094 1 36.59 206 ASN A N 1
ATOM 1613 C CA . ASN A 1 206 ? -32.906 -3.904 -33.75 1 36.59 206 ASN A CA 1
ATOM 1614 C C . ASN A 1 206 ? -32.625 -3.883 -35.25 1 36.59 206 ASN A C 1
ATOM 1616 O O . ASN A 1 206 ? -32.844 -2.861 -35.906 1 36.59 206 ASN A O 1
ATOM 1620 N N . THR A 1 207 ? -31.688 -4.746 -35.562 1 35.59 207 THR A N 1
ATOM 1621 C CA . THR A 1 207 ? -31.484 -4.465 -36.969 1 35.59 207 THR A CA 1
ATOM 1622 C C . THR A 1 207 ? -32.688 -4.934 -37.781 1 35.59 207 THR A C 1
ATOM 1624 O O . THR A 1 207 ? -32.688 -6.055 -38.312 1 35.59 207 THR A O 1
ATOM 1627 N N . GLY A 1 208 ? -33.906 -4.922 -37.125 1 31.5 208 GLY A N 1
ATOM 1628 C CA . GLY A 1 208 ? -35.094 -5.285 -37.875 1 31.5 208 GLY A CA 1
ATOM 1629 C C . GLY A 1 208 ? -35.156 -4.598 -39.25 1 31.5 208 GLY A C 1
ATOM 1630 O O . GLY A 1 208 ? -34.781 -3.438 -39.375 1 31.5 208 GLY A O 1
ATOM 1631 N N . GLU A 1 209 ? -35.094 -5.414 -40.281 1 35.41 209 GLU A N 1
ATOM 1632 C CA . GLU A 1 209 ? -35.344 -5.141 -41.688 1 35.41 209 GLU A CA 1
ATOM 1633 C C . GLU A 1 209 ? -36.562 -4.258 -41.875 1 35.41 209 GLU A C 1
ATOM 1635 O O . GLU A 1 209 ? -37.625 -4.5 -41.25 1 35.41 209 GLU A O 1
ATOM 1640 N N . GLY A 1 210 ? -36.438 -2.9 -42.031 1 32.66 210 GLY A N 1
ATOM 1641 C CA . GLY A 1 210 ? -37.406 -1.91 -42.469 1 32.66 210 GLY A CA 1
ATOM 1642 C C . GLY A 1 210 ? -38.406 -2.447 -43.5 1 32.66 210 GLY A C 1
ATOM 1643 O O . GLY A 1 210 ? -38.031 -2.658 -44.656 1 32.66 210 GLY A O 1
ATOM 1644 N N . GLY A 1 211 ? -39.188 -3.486 -43.094 1 30.95 211 GLY A N 1
ATOM 1645 C CA . GLY A 1 211 ? -40.25 -3.992 -43.969 1 30.95 211 GLY A CA 1
ATOM 1646 C C . GLY A 1 211 ? -41.156 -2.902 -44.5 1 30.95 211 GLY A C 1
ATOM 1647 O O . GLY A 1 211 ? -41.438 -1.924 -43.812 1 30.95 211 GLY A O 1
ATOM 1648 N N . GLY A 1 212 ? -41.188 -2.709 -45.781 1 32.88 212 GLY A N 1
ATOM 1649 C CA . GLY A 1 212 ? -41.938 -1.829 -46.656 1 32.88 212 GLY A CA 1
ATOM 1650 C C . GLY A 1 212 ? -43.438 -1.825 -46.375 1 32.88 212 GLY A C 1
ATOM 1651 O O . GLY A 1 212 ? -44.031 -2.875 -46.094 1 32.88 212 GLY A O 1
ATOM 1652 N N . LYS A 1 213 ? -43.969 -0.756 -45.656 1 33.25 213 LYS A N 1
ATOM 1653 C CA . LYS A 1 213 ? -45.375 -0.465 -45.375 1 33.25 213 LYS A CA 1
ATOM 1654 C C . LYS A 1 213 ? -46.25 -0.693 -46.594 1 33.25 213 LYS A C 1
ATOM 1656 O O . LYS A 1 213 ? -46.062 -0.045 -47.625 1 33.25 213 LYS A O 1
ATOM 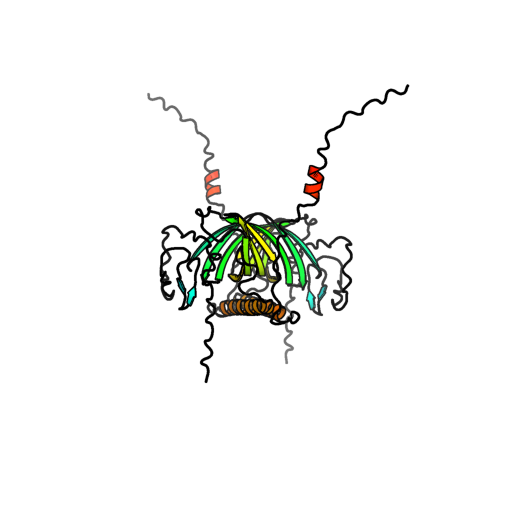1661 N N . ARG A 1 214 ? -46.688 -1.911 -46.781 1 34.16 214 ARG A N 1
ATOM 1662 C CA . ARG A 1 214 ? -47.594 -2.207 -47.875 1 34.16 214 ARG A CA 1
ATOM 1663 C C . ARG A 1 214 ? -48.875 -1.379 -47.781 1 34.16 214 ARG A C 1
ATOM 1665 O O . ARG A 1 214 ? -49.5 -1.359 -46.719 1 34.16 214 ARG A O 1
ATOM 1672 N N . LYS A 1 215 ? -49 -0.263 -48.562 1 31.95 215 LYS A N 1
ATOM 1673 C CA . LYS A 1 215 ? -50.125 0.627 -48.781 1 31.95 215 LYS A CA 1
ATOM 1674 C C . LYS A 1 215 ? -51.406 -0.165 -49.062 1 31.95 215 LYS A C 1
ATOM 1676 O O . LYS A 1 215 ? -51.469 -0.939 -50 1 31.95 215 LYS A O 1
ATOM 1681 N N . ARG A 1 216 ? -52.062 -0.63 -47.969 1 31.14 216 ARG A N 1
ATOM 1682 C CA . ARG A 1 216 ? -53.375 -1.248 -48.156 1 31.14 216 ARG A CA 1
ATOM 1683 C C . ARG A 1 216 ? -54.281 -0.341 -48.969 1 31.14 216 ARG A C 1
ATOM 1685 O O . ARG A 1 216 ? -54.562 0.797 -48.562 1 31.14 216 ARG A O 1
ATOM 1692 N N . ASP A 1 217 ? -54.312 -0.482 -50.219 1 32.81 217 ASP A N 1
ATOM 1693 C CA . ASP A 1 217 ? -55.281 0.077 -51.156 1 32.81 217 ASP A CA 1
ATOM 1694 C C . ASP A 1 217 ? -56.719 -0.115 -50.688 1 32.81 217 ASP A C 1
ATOM 1696 O O . ASP A 1 217 ? -57.094 -1.229 -50.312 1 32.81 217 ASP A O 1
ATOM 1700 N N . GLN A 1 218 ? -57.188 0.81 -49.781 1 34.03 218 GLN A N 1
ATOM 1701 C CA . GLN A 1 218 ? -58.625 0.861 -49.531 1 34.03 218 GLN A CA 1
ATOM 1702 C C . GLN A 1 218 ? -59.438 0.695 -50.812 1 34.03 218 GLN A C 1
ATOM 1704 O O . GLN A 1 218 ? -59.094 1.294 -51.844 1 34.03 218 GLN A O 1
ATOM 1709 N N . PRO A 1 219 ? -60.375 -0.347 -50.906 1 36.84 219 PRO A N 1
ATOM 1710 C CA . PRO A 1 219 ? -61.312 -0.405 -52.031 1 36.84 219 PRO A CA 1
ATOM 1711 C C . PRO A 1 219 ? -62.062 0.91 -52.25 1 36.84 219 PRO A C 1
ATOM 1713 O O . PRO A 1 219 ? -62.219 1.699 -51.312 1 36.84 219 PRO A O 1
ATOM 1716 N N . MET B 1 1 ? -1.981 -55.156 12.961 1 29.27 1 MET B N 1
ATOM 1717 C CA . MET B 1 1 ? -2.367 -53.75 13.086 1 29.27 1 MET B CA 1
ATOM 1718 C C . MET B 1 1 ? -2.186 -53 11.766 1 29.27 1 MET B C 1
ATOM 1720 O O . MET B 1 1 ? -1.151 -53.156 11.109 1 29.27 1 MET B O 1
ATOM 1724 N N . PRO B 1 2 ? -3.273 -52.656 10.984 1 32.72 2 PRO B N 1
ATOM 1725 C CA . PRO B 1 2 ? -3.24 -52.188 9.609 1 32.72 2 PRO B CA 1
ATOM 1726 C C . PRO B 1 2 ? -2.516 -50.844 9.477 1 32.72 2 PRO B C 1
ATOM 1728 O O . PRO B 1 2 ? -2.549 -50.031 10.391 1 32.72 2 PRO B O 1
ATOM 1731 N N . SER B 1 3 ? -1.311 -50.844 8.82 1 29.66 3 SER B N 1
ATOM 1732 C CA . SER B 1 3 ? -0.408 -49.75 8.484 1 29.66 3 SER B CA 1
ATOM 1733 C C . SER B 1 3 ? -1.12 -48.656 7.668 1 29.66 3 SER B C 1
ATOM 1735 O O . SER B 1 3 ? -1.563 -48.938 6.547 1 29.66 3 SER B O 1
ATOM 1737 N N . ASP B 1 4 ? -1.888 -47.781 8.305 1 29.05 4 ASP B N 1
ATOM 1738 C CA . ASP B 1 4 ? -2.619 -46.688 7.672 1 29.05 4 ASP B CA 1
ATOM 1739 C C . ASP B 1 4 ? -1.698 -45.844 6.793 1 29.05 4 ASP B C 1
ATOM 1741 O O . ASP B 1 4 ? -0.705 -45.312 7.273 1 29.05 4 ASP B O 1
ATOM 1745 N N . GLU B 1 5 ? -1.524 -46.188 5.512 1 28.27 5 GLU B N 1
ATOM 1746 C CA . GLU B 1 5 ? -0.813 -45.5 4.441 1 28.27 5 GLU B CA 1
ATOM 1747 C C . GLU B 1 5 ? -1.265 -44.031 4.324 1 28.27 5 GLU B C 1
ATOM 1749 O O . GLU B 1 5 ? -2.443 -43.781 4.086 1 28.27 5 GLU B O 1
ATOM 1754 N N . VAL B 1 6 ? -0.678 -43.156 5.07 1 31.84 6 VAL B N 1
ATOM 1755 C CA . VAL B 1 6 ? -0.831 -41.719 4.961 1 31.84 6 VAL B CA 1
ATOM 1756 C C . VAL B 1 6 ? -0.655 -41.281 3.506 1 31.84 6 VAL B C 1
ATOM 1758 O O . VAL B 1 6 ? 0.372 -41.562 2.887 1 31.84 6 VAL B O 1
ATOM 1761 N N . ASP B 1 7 ? -1.696 -41.188 2.709 1 29.47 7 ASP B N 1
ATOM 1762 C CA . ASP B 1 7 ? -1.746 -40.688 1.338 1 29.47 7 ASP B CA 1
ATOM 1763 C C . ASP B 1 7 ? -1.043 -39.344 1.221 1 29.47 7 ASP B C 1
ATOM 1765 O O . ASP B 1 7 ? -1.436 -38.375 1.874 1 29.47 7 ASP B O 1
ATOM 1769 N N . ALA B 1 8 ? 0.234 -39.281 0.975 1 29.08 8 ALA B N 1
ATOM 1770 C CA . ALA B 1 8 ? 1.028 -38.125 0.577 1 29.08 8 ALA B CA 1
ATOM 1771 C C . ALA B 1 8 ? 0.327 -37.344 -0.521 1 29.08 8 ALA B C 1
ATOM 1773 O O . ALA B 1 8 ? 0.228 -37.781 -1.661 1 29.08 8 ALA B O 1
ATOM 1774 N N . ALA B 1 9 ? -0.737 -36.625 -0.232 1 31.69 9 ALA B N 1
ATOM 1775 C CA . ALA B 1 9 ? -1.302 -35.656 -1.163 1 31.69 9 ALA B CA 1
ATOM 1776 C C . ALA B 1 9 ? -0.201 -34.875 -1.885 1 31.69 9 ALA B C 1
ATOM 1778 O O . ALA B 1 9 ? 0.729 -34.375 -1.251 1 31.69 9 ALA B O 1
ATOM 1779 N N . THR B 1 10 ? 0.123 -35.188 -3.121 1 28.72 10 THR B N 1
ATOM 1780 C CA . THR B 1 10 ? 0.985 -34.562 -4.105 1 28.72 10 THR B CA 1
ATOM 1781 C C . THR B 1 10 ? 0.737 -33.031 -4.137 1 28.72 10 THR B C 1
ATOM 1783 O O . THR B 1 10 ? -0.354 -32.594 -4.496 1 28.72 10 THR B O 1
ATOM 1786 N N . ILE B 1 11 ? 1.28 -32.312 -3.248 1 30.34 11 ILE B N 1
ATOM 1787 C CA . ILE B 1 11 ? 1.365 -30.859 -3.379 1 30.34 11 ILE B CA 1
ATOM 1788 C C . ILE B 1 11 ? 1.711 -30.484 -4.82 1 30.34 11 ILE B C 1
ATOM 1790 O O . ILE B 1 11 ? 2.764 -30.875 -5.332 1 30.34 11 ILE B O 1
ATOM 1794 N N . ASN B 1 12 ? 0.706 -30.562 -5.711 1 31.58 12 ASN B N 1
ATOM 1795 C CA . ASN B 1 12 ? 0.924 -30.047 -7.059 1 31.58 12 ASN B CA 1
ATOM 1796 C C . ASN B 1 12 ? 1.724 -28.75 -7.039 1 31.58 12 ASN B C 1
ATOM 1798 O O . ASN B 1 12 ? 1.177 -27.688 -6.75 1 31.58 12 ASN B O 1
ATOM 1802 N N . LEU B 1 13 ? 2.957 -28.781 -6.586 1 31.52 13 LEU B N 1
ATOM 1803 C CA . LEU B 1 13 ? 4.004 -27.766 -6.594 1 31.52 13 LEU B CA 1
ATOM 1804 C C . LEU B 1 13 ? 4.035 -27.031 -7.926 1 31.52 13 LEU B C 1
ATOM 1806 O O . LEU B 1 13 ? 4.816 -26.094 -8.102 1 31.52 13 LEU B O 1
ATOM 1810 N N . THR B 1 14 ? 3.5 -27.75 -8.984 1 33.47 14 THR B N 1
ATOM 1811 C CA . THR B 1 14 ? 3.816 -27.094 -10.242 1 33.47 14 THR B CA 1
ATOM 1812 C C . THR B 1 14 ? 2.852 -25.938 -10.508 1 33.47 14 THR B C 1
ATOM 1814 O O . THR B 1 14 ? 1.846 -26.109 -11.203 1 33.47 14 THR B O 1
ATOM 1817 N N . ASP B 1 15 ? 2.508 -25.219 -9.516 1 32.88 15 ASP B N 1
ATOM 1818 C CA . ASP B 1 15 ? 1.64 -24.109 -9.898 1 32.88 15 ASP B CA 1
ATOM 1819 C C . ASP B 1 15 ? 2.316 -23.219 -10.93 1 32.88 15 ASP B C 1
ATOM 1821 O O . ASP B 1 15 ? 3.295 -22.531 -10.625 1 32.88 15 ASP B O 1
ATOM 1825 N N . ASP B 1 16 ? 2.26 -23.594 -12.195 1 35.88 16 ASP B N 1
ATOM 1826 C CA . ASP B 1 16 ? 2.713 -22.844 -13.359 1 35.88 16 ASP B CA 1
ATOM 1827 C C . ASP B 1 16 ? 2.328 -21.359 -13.242 1 35.88 16 ASP B C 1
ATOM 1829 O O . ASP B 1 16 ? 2.713 -20.547 -14.078 1 35.88 16 ASP B O 1
ATOM 1833 N N . SER B 1 17 ? 1.388 -21.094 -12.422 1 36.5 17 SER B N 1
ATOM 1834 C CA . SER B 1 17 ? 0.88 -19.734 -12.43 1 36.5 17 SER B CA 1
ATOM 1835 C C . SER B 1 17 ? 1.947 -18.734 -11.961 1 36.5 17 SER B C 1
ATOM 1837 O O . SER B 1 17 ? 1.72 -17.531 -11.961 1 36.5 17 SER B O 1
ATOM 1839 N N . LEU B 1 18 ? 2.934 -19.25 -11.258 1 36.78 18 LEU B N 1
ATOM 1840 C CA . LEU B 1 18 ? 3.928 -18.328 -10.719 1 36.78 18 LEU B CA 1
ATOM 1841 C C . LEU B 1 18 ? 4.941 -17.938 -11.789 1 36.78 18 LEU B C 1
ATOM 1843 O O . LEU B 1 18 ? 5.988 -17.359 -11.477 1 36.78 18 LEU B O 1
ATOM 1847 N N . LEU B 1 19 ? 4.648 -18.219 -13.031 1 35.84 19 LEU B N 1
ATOM 1848 C CA . LEU B 1 19 ? 5.68 -17.984 -14.031 1 35.84 19 LEU B CA 1
ATOM 1849 C C . LEU B 1 19 ? 5.754 -16.516 -14.406 1 35.84 19 LEU B C 1
ATOM 1851 O O . LEU B 1 19 ? 5.09 -16.062 -15.344 1 35.84 19 LEU B O 1
ATOM 1855 N N . ASP B 1 20 ? 5.848 -15.641 -13.508 1 36 20 ASP B N 1
ATOM 1856 C CA . ASP B 1 20 ? 6.137 -14.297 -13.992 1 36 20 ASP B CA 1
ATOM 1857 C C . ASP B 1 20 ? 7.512 -14.227 -14.648 1 36 20 ASP B C 1
ATOM 1859 O O . ASP B 1 20 ? 8.469 -14.82 -14.156 1 36 20 ASP B O 1
ATOM 1863 N N . GLU B 1 21 ? 7.574 -14 -15.883 1 34.09 21 GLU B N 1
ATOM 1864 C CA . GLU B 1 21 ? 8.781 -13.891 -16.688 1 34.09 21 GLU B CA 1
ATOM 1865 C C . GLU B 1 21 ? 9.766 -12.898 -16.078 1 34.09 21 GLU B C 1
ATOM 1867 O O . GLU B 1 21 ? 9.406 -11.766 -15.758 1 34.09 21 GLU B O 1
ATOM 1872 N N . GLU B 1 22 ? 10.867 -13.336 -15.586 1 36.81 22 GLU B N 1
ATOM 1873 C CA . GLU B 1 22 ? 12.062 -12.641 -15.117 1 36.81 22 GLU B CA 1
ATOM 1874 C C . GLU B 1 22 ? 12.641 -11.742 -16.203 1 36.81 22 GLU B C 1
ATOM 1876 O O . GLU B 1 22 ? 12.945 -12.203 -17.312 1 36.81 22 GLU B O 1
ATOM 1881 N N . GLU B 1 23 ? 12.258 -10.586 -16.344 1 35.41 23 GLU B N 1
ATOM 1882 C CA . GLU B 1 23 ? 13.281 -9.805 -17.047 1 35.41 23 GLU B CA 1
ATOM 1883 C C . GLU B 1 23 ? 14.625 -9.883 -16.312 1 35.41 23 GLU B C 1
ATOM 1885 O O . GLU B 1 23 ? 14.75 -9.398 -15.188 1 35.41 23 GLU B O 1
ATOM 1890 N N . MET B 1 24 ? 15.398 -10.914 -16.516 1 32.31 24 MET B N 1
ATOM 1891 C CA . MET B 1 24 ? 16.766 -10.859 -15.992 1 32.31 24 MET B CA 1
ATOM 1892 C C . MET B 1 24 ? 17.453 -9.562 -16.406 1 32.31 24 MET B C 1
ATOM 1894 O O . MET B 1 24 ? 17.359 -9.148 -17.562 1 32.31 24 MET B O 1
ATOM 1898 N N . PRO B 1 25 ? 17.766 -8.633 -15.445 1 31.98 25 PRO B N 1
ATOM 1899 C CA . PRO B 1 25 ? 18.625 -7.539 -15.914 1 31.98 25 PRO B CA 1
ATOM 1900 C C . PRO B 1 25 ? 19.688 -8.008 -16.906 1 31.98 25 PRO B C 1
ATOM 1902 O O . PRO B 1 25 ? 20.078 -9.18 -16.875 1 31.98 25 PRO B O 1
ATOM 1905 N N . GLU B 1 26 ? 19.859 -7.336 -18 1 30.09 26 GLU B N 1
ATOM 1906 C CA . GLU B 1 26 ? 21.172 -7.438 -18.656 1 30.09 26 GLU B CA 1
ATOM 1907 C C . GLU B 1 26 ? 22.297 -7.461 -17.625 1 30.09 26 GLU B C 1
ATOM 1909 O O . GLU B 1 26 ? 22.109 -7.004 -16.484 1 30.09 26 GLU B O 1
ATOM 1914 N N . ASP B 1 27 ? 23.641 -7.801 -17.938 1 29.55 27 ASP B N 1
ATOM 1915 C CA . ASP B 1 27 ? 24.906 -7.883 -17.234 1 29.55 27 ASP B CA 1
ATOM 1916 C C . ASP B 1 27 ? 25.125 -6.648 -16.359 1 29.55 27 ASP B C 1
ATOM 1918 O O . ASP B 1 27 ? 26.109 -5.922 -16.531 1 29.55 27 ASP B O 1
ATOM 1922 N N . GLY B 1 28 ? 24.281 -5.848 -16.047 1 30.88 28 GLY B N 1
ATOM 1923 C CA . GLY B 1 28 ? 24.891 -4.836 -15.203 1 30.88 28 GLY B CA 1
ATOM 1924 C C . GLY B 1 28 ? 25.422 -5.387 -13.891 1 30.88 28 GLY B C 1
ATOM 1925 O O . GLY B 1 28 ? 24.953 -6.418 -13.414 1 30.88 28 GLY B O 1
ATOM 1926 N N . GLN B 1 29 ? 26.688 -4.906 -13.422 1 28.94 29 GLN B N 1
ATOM 1927 C CA . GLN B 1 29 ? 27.516 -5.254 -12.273 1 28.94 29 GLN B CA 1
ATOM 1928 C C . GLN B 1 29 ? 26.688 -5.336 -10.992 1 28.94 29 GLN B C 1
ATOM 1930 O O . GLN B 1 29 ? 26.047 -4.363 -10.602 1 28.94 29 GLN B O 1
ATOM 1935 N N . ALA B 1 30 ? 26.203 -6.469 -10.648 1 30.77 30 ALA B N 1
ATOM 1936 C CA . ALA B 1 30 ? 25.672 -6.777 -9.328 1 30.77 30 ALA B CA 1
ATOM 1937 C C . ALA B 1 30 ? 26.5 -6.113 -8.234 1 30.77 30 ALA B C 1
ATOM 1939 O O . ALA B 1 30 ? 27.734 -6.211 -8.234 1 30.77 30 ALA B O 1
ATOM 1940 N N . PRO B 1 31 ? 26.109 -5.074 -7.625 1 28.8 31 PRO B N 1
ATOM 1941 C CA . PRO B 1 31 ? 27.016 -4.668 -6.551 1 28.8 31 PRO B CA 1
ATOM 1942 C C . PRO B 1 31 ? 27.406 -5.832 -5.641 1 28.8 31 PRO B C 1
ATOM 1944 O O . PRO B 1 31 ? 26.656 -6.809 -5.523 1 28.8 31 PRO B O 1
ATOM 1947 N N . ALA B 1 32 ? 28.781 -6 -5.277 1 28.09 32 ALA B N 1
ATOM 1948 C CA . ALA B 1 32 ? 29.625 -6.887 -4.492 1 28.09 32 ALA B CA 1
ATOM 1949 C C . ALA B 1 32 ? 29.062 -7.098 -3.092 1 28.09 32 ALA B C 1
ATOM 1951 O O . ALA B 1 32 ? 29.734 -7.664 -2.223 1 28.09 32 ALA B O 1
ATOM 1952 N N . ASN B 1 33 ? 28.125 -6.457 -2.537 1 29.22 33 ASN B N 1
ATOM 1953 C CA . ASN B 1 33 ? 28 -6.906 -1.155 1 29.22 33 ASN B CA 1
ATOM 1954 C C . ASN B 1 33 ? 27.484 -8.336 -1.075 1 29.22 33 ASN B C 1
ATOM 1956 O O . ASN B 1 33 ? 26.281 -8.562 -1.104 1 29.22 33 ASN B O 1
ATOM 1960 N N . LYS B 1 34 ? 28.125 -9.367 -1.649 1 32.25 34 LYS B N 1
ATOM 1961 C CA . LYS B 1 34 ? 28.031 -10.82 -1.722 1 32.25 34 LYS B CA 1
ATOM 1962 C C . LYS B 1 34 ? 27.891 -11.43 -0.331 1 32.25 34 LYS B C 1
ATOM 1964 O O . LYS B 1 34 ? 28.109 -12.633 -0.148 1 32.25 34 LYS B O 1
ATOM 1969 N N . LYS B 1 35 ? 28.047 -10.766 0.778 1 32.81 35 LYS B N 1
ATOM 1970 C CA . LYS B 1 35 ? 28.234 -11.758 1.833 1 32.81 35 LYS B CA 1
ATOM 1971 C C . LYS B 1 35 ? 27.062 -12.727 1.896 1 32.81 35 LYS B C 1
ATOM 1973 O O . LYS B 1 35 ? 27.25 -13.945 1.873 1 32.81 35 LYS B O 1
ATOM 1978 N N . ALA B 1 36 ? 26.172 -12.586 2.889 1 33.88 36 ALA B N 1
ATOM 1979 C CA . ALA B 1 36 ? 25.391 -13.703 3.408 1 33.88 36 ALA B CA 1
ATOM 1980 C C . ALA B 1 36 ? 24.266 -14.086 2.443 1 33.88 36 ALA B C 1
ATOM 1982 O O . ALA B 1 36 ? 23.094 -14.062 2.809 1 33.88 36 ALA B O 1
ATOM 1983 N N . ALA B 1 37 ? 24.156 -13.531 1.236 1 36.53 37 ALA B N 1
ATOM 1984 C CA . ALA B 1 37 ? 23.031 -14.055 0.464 1 36.53 37 ALA B CA 1
ATOM 1985 C C . ALA B 1 37 ? 23.219 -15.539 0.165 1 36.53 37 ALA B C 1
ATOM 1987 O O . ALA B 1 37 ? 24.234 -15.938 -0.4 1 36.53 37 ALA B O 1
ATOM 1988 N N . GLY B 1 38 ? 22.75 -16.484 0.942 1 39.62 38 GLY B N 1
ATOM 1989 C CA . GLY B 1 38 ? 22.766 -17.891 0.529 1 39.62 38 GLY B CA 1
ATOM 1990 C C . GLY B 1 38 ? 22.625 -18.062 -0.971 1 39.62 38 GLY B C 1
ATOM 1991 O O . GLY B 1 38 ? 22.016 -17.234 -1.647 1 39.62 38 GLY B O 1
ATOM 1992 N N . GLN B 1 39 ? 23.641 -18.656 -1.63 1 43.44 39 GLN B N 1
ATOM 1993 C CA . GLN B 1 39 ? 23.75 -19.078 -3.023 1 43.44 39 GLN B CA 1
ATOM 1994 C C . GLN B 1 39 ? 22.438 -19.641 -3.543 1 43.44 39 GLN B C 1
ATOM 1996 O O . GLN B 1 39 ? 21.906 -20.609 -2.998 1 43.44 39 GLN B O 1
ATOM 2001 N N . SER B 1 40 ? 21.5 -18.781 -3.865 1 50.09 40 SER B N 1
ATOM 2002 C CA . SER B 1 40 ? 20.375 -19.344 -4.602 1 50.09 40 SER B CA 1
ATOM 2003 C C . SER B 1 40 ? 20.828 -20.281 -5.711 1 50.09 40 SER B C 1
ATOM 2005 O O . SER B 1 40 ? 21.594 -19.875 -6.59 1 50.09 40 SER B O 1
ATOM 2007 N N . TYR B 1 41 ? 21.094 -21.562 -5.383 1 47.97 41 TYR B N 1
ATOM 2008 C CA . TYR B 1 41 ? 21.391 -22.578 -6.395 1 47.97 41 TYR B CA 1
ATOM 2009 C C . TYR B 1 41 ? 20.156 -22.859 -7.25 1 47.97 41 TYR B C 1
ATOM 2011 O O . TYR B 1 41 ? 19.047 -22.938 -6.734 1 47.97 41 TYR B O 1
ATOM 2019 N N . THR B 1 42 ? 20.141 -22.312 -8.43 1 50.16 42 THR B N 1
ATOM 2020 C CA . THR B 1 42 ? 19.125 -22.719 -9.391 1 50.16 42 THR B CA 1
ATOM 2021 C C . THR B 1 42 ? 19.375 -24.141 -9.891 1 50.16 42 THR B C 1
ATOM 2023 O O . THR B 1 42 ? 20.469 -24.438 -10.359 1 50.16 42 THR B O 1
ATOM 2026 N N . LEU B 1 43 ? 18.75 -25.047 -9.211 1 43.75 43 LEU B N 1
ATOM 2027 C CA . LEU B 1 43 ? 18.766 -26.359 -9.859 1 43.75 43 LEU B CA 1
ATOM 2028 C C . LEU B 1 43 ? 17.797 -26.391 -11.031 1 43.75 43 LEU B C 1
ATOM 2030 O O . LEU B 1 43 ? 16.594 -26.266 -10.844 1 43.75 43 LEU B O 1
ATOM 2034 N N . GLY B 1 44 ? 18.203 -26.406 -12.352 1 46.78 44 GLY B N 1
ATOM 2035 C CA . GLY B 1 44 ? 17.5 -26.531 -13.625 1 46.78 44 GLY B CA 1
ATOM 2036 C C . GLY B 1 44 ? 16.969 -25.203 -14.141 1 46.78 44 GLY B C 1
ATOM 2037 O O . GLY B 1 44 ? 16.766 -24.266 -13.375 1 46.78 44 GLY B O 1
ATOM 2038 N N . GLY B 1 45 ? 17.375 -24.734 -15.344 1 51.66 45 GLY B N 1
ATOM 2039 C CA . GLY B 1 45 ? 17.5 -23.438 -15.961 1 51.66 45 GLY B CA 1
ATOM 2040 C C . GLY B 1 45 ? 16.25 -22.594 -15.844 1 51.66 45 GLY B C 1
ATOM 2041 O O . GLY B 1 45 ? 16.266 -21.391 -16.125 1 51.66 45 GLY B O 1
ATOM 2042 N N . GLY B 1 46 ? 15.07 -23 -16.266 1 54.56 46 GLY B N 1
ATOM 2043 C CA . GLY B 1 46 ? 13.953 -22.172 -16.703 1 54.56 46 GLY B CA 1
ATOM 2044 C C . GLY B 1 46 ? 13.156 -21.594 -15.547 1 54.56 46 GLY B C 1
ATOM 2045 O O . GLY B 1 46 ? 13.531 -21.734 -14.383 1 54.56 46 GLY B O 1
ATOM 2046 N N . TYR B 1 47 ? 12.234 -20.781 -15.781 1 59.62 47 TYR B N 1
ATOM 2047 C CA . TYR B 1 47 ? 11.32 -20.109 -14.859 1 59.62 47 TYR B CA 1
ATOM 2048 C C . TYR B 1 47 ? 10.758 -21.094 -13.836 1 59.62 47 TYR B C 1
ATOM 2050 O O . TYR B 1 47 ? 10.664 -20.766 -12.648 1 59.62 47 TYR B O 1
ATOM 2058 N N . ASN B 1 48 ? 10.641 -22.344 -14.117 1 65.38 48 ASN B N 1
ATOM 2059 C CA . ASN B 1 48 ? 9.977 -23.312 -13.258 1 65.38 48 ASN B CA 1
ATOM 2060 C C . ASN B 1 48 ? 10.992 -24.125 -12.453 1 65.38 48 ASN B C 1
ATOM 2062 O O . ASN B 1 48 ? 10.609 -25.016 -11.68 1 65.38 48 ASN B O 1
ATOM 2066 N N . ALA B 1 49 ? 12.125 -23.75 -12.664 1 73.62 49 ALA B N 1
ATOM 2067 C CA . ALA B 1 49 ? 13.141 -24.484 -11.914 1 73.62 49 ALA B CA 1
ATOM 2068 C C . ALA B 1 49 ? 13.047 -24.203 -10.422 1 73.62 49 ALA B C 1
ATOM 2070 O O . ALA B 1 49 ? 12.758 -23.062 -10.016 1 73.62 49 ALA B O 1
ATOM 2071 N N . LEU B 1 50 ? 13.18 -25.281 -9.68 1 81.06 50 LEU B N 1
ATOM 2072 C CA . LEU B 1 50 ? 13.211 -25.125 -8.234 1 81.06 50 LEU B CA 1
ATOM 2073 C C . LEU B 1 50 ? 14.445 -24.359 -7.789 1 81.06 50 LEU B C 1
ATOM 2075 O O . LEU B 1 50 ? 15.547 -24.609 -8.273 1 81.06 50 LEU B O 1
ATOM 2079 N N . LYS B 1 51 ? 14.203 -23.406 -7.027 1 85.56 51 LYS B N 1
ATOM 2080 C CA . LYS B 1 51 ? 15.242 -22.562 -6.449 1 85.56 51 LYS B CA 1
ATOM 2081 C C . LYS B 1 51 ? 15.234 -22.641 -4.926 1 85.56 51 LYS B C 1
ATOM 2083 O O . LYS B 1 51 ? 14.336 -23.234 -4.336 1 85.56 51 LYS B O 1
ATOM 2088 N N . SER B 1 52 ? 16.312 -22.219 -4.348 1 85.31 52 SER B N 1
ATOM 2089 C CA . SER B 1 52 ? 16.391 -22.25 -2.891 1 85.31 52 SER B CA 1
ATOM 2090 C C . SER B 1 52 ? 16.734 -20.891 -2.32 1 85.31 52 SER B C 1
ATOM 2092 O O . SER B 1 52 ? 17.453 -20.109 -2.951 1 85.31 52 SER B O 1
ATOM 2094 N N . PHE B 1 53 ? 16.203 -20.672 -1.235 1 89.88 53 PHE B N 1
ATOM 2095 C CA . PHE B 1 53 ? 16.453 -19.469 -0.456 1 89.88 53 PHE B CA 1
ATOM 2096 C C . PHE B 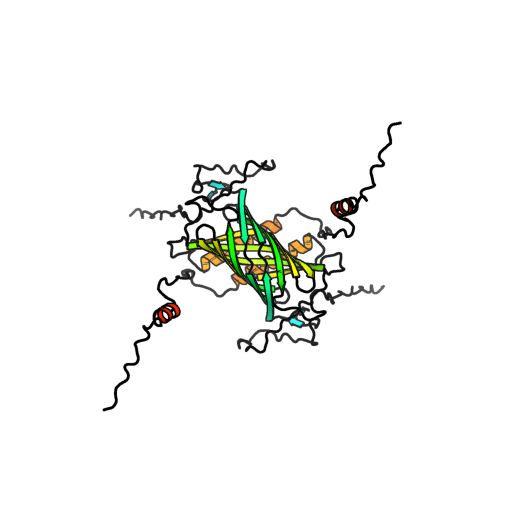1 53 ? 16.438 -19.766 1.037 1 89.88 53 PHE B C 1
ATOM 2098 O O . PHE B 1 53 ? 15.414 -20.203 1.569 1 89.88 53 PHE B O 1
ATOM 2105 N N . ASN B 1 54 ? 17.562 -19.516 1.682 1 90.19 54 ASN B N 1
ATOM 2106 C CA . ASN B 1 54 ? 17.703 -19.812 3.105 1 90.19 54 ASN B CA 1
ATOM 2107 C C . ASN B 1 54 ? 17.234 -21.219 3.441 1 90.19 54 ASN B C 1
ATOM 2109 O O . ASN B 1 54 ? 16.484 -21.422 4.402 1 90.19 54 ASN B O 1
ATOM 2113 N N . GLY B 1 55 ? 17.484 -22.094 2.543 1 87.94 55 GLY B N 1
ATOM 2114 C CA . GLY B 1 55 ? 17.234 -23.5 2.807 1 87.94 55 GLY B CA 1
ATOM 2115 C C . GLY B 1 55 ? 15.836 -23.938 2.393 1 87.94 55 GLY B C 1
ATOM 2116 O O . GLY B 1 55 ? 15.469 -25.109 2.562 1 87.94 55 GLY B O 1
ATOM 2117 N N . GLN B 1 56 ? 15.078 -23.031 1.897 1 86.75 56 GLN B N 1
ATOM 2118 C CA . GLN B 1 56 ? 13.727 -23.375 1.445 1 86.75 56 GLN B CA 1
ATOM 2119 C C . GLN B 1 56 ? 13.625 -23.297 -0.074 1 86.75 56 GLN B C 1
ATOM 2121 O O . GLN B 1 56 ? 14.164 -22.375 -0.69 1 86.75 56 GLN B O 1
ATOM 2126 N N . TYR B 1 57 ? 13 -24.297 -0.464 1 85.75 57 TYR B N 1
ATOM 2127 C CA . TYR B 1 57 ? 12.852 -24.344 -1.914 1 85.75 57 TYR B CA 1
ATOM 2128 C C . TYR B 1 57 ? 11.625 -23.562 -2.363 1 85.75 57 TYR B C 1
ATOM 2130 O O . TYR B 1 57 ? 10.609 -23.531 -1.662 1 85.75 57 TYR B O 1
ATOM 2138 N N . TYR B 1 58 ? 11.789 -22.922 -3.467 1 84.38 58 TYR B N 1
ATOM 2139 C CA . TYR B 1 58 ? 10.664 -22.203 -4.055 1 84.38 58 TYR B CA 1
ATOM 2140 C C . TYR B 1 58 ? 10.758 -22.188 -5.578 1 84.38 58 TYR B C 1
ATOM 2142 O O . TYR B 1 58 ? 11.781 -22.578 -6.145 1 84.38 58 TYR B O 1
ATOM 2150 N N . SER B 1 59 ? 9.664 -21.891 -6.199 1 80.81 59 SER B N 1
ATOM 2151 C CA . SER B 1 59 ? 9.641 -21.766 -7.652 1 80.81 59 SER B CA 1
ATOM 2152 C C . SER B 1 59 ? 9.297 -20.344 -8.078 1 80.81 59 SER B C 1
ATOM 2154 O O . SER B 1 59 ? 9.062 -19.469 -7.23 1 80.81 59 SER B O 1
ATOM 2156 N N . GLY B 1 60 ? 9.469 -20.125 -9.391 1 80.62 60 GLY B N 1
ATOM 2157 C CA . GLY B 1 60 ? 9.18 -18.812 -9.914 1 80.62 60 GLY B CA 1
ATOM 2158 C C . GLY B 1 60 ? 10.43 -17.969 -10.117 1 80.62 60 GLY B C 1
ATOM 2159 O O . GLY B 1 60 ? 11.523 -18.5 -10.297 1 80.62 60 GLY B O 1
ATOM 2160 N N . MET B 1 61 ? 10.156 -16.719 -10.148 1 85.69 61 MET B N 1
ATOM 2161 C CA . MET B 1 61 ? 11.266 -15.797 -10.383 1 85.69 61 MET B CA 1
ATOM 2162 C C . MET B 1 61 ? 12.289 -15.883 -9.258 1 85.69 61 MET B C 1
ATOM 2164 O O . MET B 1 61 ? 11.93 -15.992 -8.086 1 85.69 61 MET B O 1
ATOM 2168 N N . ALA B 1 62 ? 13.516 -15.828 -9.703 1 87.75 62 ALA B N 1
ATOM 2169 C CA . ALA B 1 62 ? 14.602 -15.922 -8.734 1 87.75 62 ALA B CA 1
ATOM 2170 C C . ALA B 1 62 ? 14.664 -14.672 -7.855 1 87.75 62 ALA B C 1
ATOM 2172 O O . ALA B 1 62 ? 14.414 -13.562 -8.328 1 87.75 62 ALA B O 1
ATOM 2173 N N . VAL B 1 63 ? 15.023 -14.914 -6.629 1 92.75 63 VAL B N 1
ATOM 2174 C CA . VAL B 1 63 ? 15.328 -13.805 -5.738 1 92.75 63 VAL B CA 1
ATOM 2175 C C . VAL B 1 63 ? 16.375 -12.898 -6.379 1 92.75 63 VAL B C 1
ATOM 2177 O O . VAL B 1 63 ? 17.359 -13.391 -6.961 1 92.75 63 VAL B O 1
ATOM 2180 N N . GLY B 1 64 ? 16.188 -11.57 -6.359 1 93.25 64 GLY B N 1
ATOM 2181 C CA . GLY B 1 64 ? 17.062 -10.617 -7.031 1 93.25 64 GLY B CA 1
ATOM 2182 C C . GLY B 1 64 ? 16.516 -10.148 -8.367 1 93.25 64 GLY B C 1
ATOM 2183 O O . GLY B 1 64 ? 16.938 -9.117 -8.891 1 93.25 64 GLY B O 1
ATOM 2184 N N . GLY B 1 65 ? 15.562 -10.938 -8.93 1 92.12 65 GLY B N 1
ATOM 2185 C CA . GLY B 1 65 ? 14.906 -10.531 -10.156 1 92.12 65 GLY B CA 1
ATOM 2186 C C . GLY B 1 65 ? 13.984 -9.336 -9.969 1 92.12 65 GLY B C 1
ATOM 2187 O O . GLY B 1 65 ? 13.555 -9.047 -8.859 1 92.12 65 GLY B O 1
ATOM 2188 N N . SER B 1 66 ? 13.719 -8.586 -11.086 1 93.75 66 SER B N 1
ATOM 2189 C CA . SER B 1 66 ? 12.891 -7.383 -11.008 1 93.75 66 SER B CA 1
ATOM 2190 C C . SER B 1 66 ? 11.891 -7.324 -12.156 1 93.75 66 SER B C 1
ATOM 2192 O O . SER B 1 66 ? 12.062 -8 -13.172 1 93.75 66 SER B O 1
ATOM 2194 N N . HIS B 1 67 ? 10.797 -6.641 -11.898 1 92.88 67 HIS B N 1
ATOM 2195 C CA . HIS B 1 67 ? 9.805 -6.289 -12.914 1 92.88 67 HIS B CA 1
ATOM 2196 C C . HIS B 1 67 ? 9.547 -4.789 -12.938 1 92.88 67 HIS B C 1
ATOM 2198 O O . HIS B 1 67 ? 9.648 -4.121 -11.906 1 92.88 67 HIS B O 1
ATOM 2204 N N . THR B 1 68 ? 9.328 -4.332 -14.188 1 95.75 68 THR B N 1
ATOM 2205 C CA . THR B 1 68 ? 8.852 -2.965 -14.375 1 95.75 68 THR B CA 1
ATOM 2206 C C . THR B 1 68 ? 7.469 -2.957 -15.016 1 95.75 68 THR B C 1
ATOM 2208 O O . THR B 1 68 ? 7.246 -3.621 -16.031 1 95.75 68 THR B O 1
ATOM 2211 N N . TRP B 1 69 ? 6.605 -2.268 -14.406 1 97 69 TRP B N 1
ATOM 2212 C CA . TRP B 1 69 ? 5.227 -2.166 -14.875 1 97 69 TRP B CA 1
ATOM 2213 C C . TRP B 1 69 ? 4.867 -0.718 -15.195 1 97 69 TRP B C 1
ATOM 2215 O O . TRP B 1 69 ? 5.246 0.198 -14.461 1 97 69 TRP B O 1
ATOM 2225 N N . ASN B 1 70 ? 4.109 -0.564 -16.25 1 97.12 70 ASN B N 1
ATOM 2226 C CA . ASN B 1 70 ? 3.422 0.699 -16.5 1 97.12 70 ASN B CA 1
ATOM 2227 C C . ASN B 1 70 ? 1.991 0.672 -15.961 1 97.12 70 ASN B C 1
ATOM 2229 O O . ASN B 1 70 ? 1.174 -0.134 -16.406 1 97.12 70 ASN B O 1
ATOM 2233 N N . TYR B 1 71 ? 1.767 1.522 -15.062 1 97.94 71 TYR B N 1
ATOM 2234 C CA . TYR B 1 71 ? 0.41 1.666 -14.555 1 97.94 71 TYR B CA 1
ATOM 2235 C C . TYR B 1 71 ? -0.35 2.746 -15.312 1 97.94 71 TYR B C 1
ATOM 2237 O O . TYR B 1 71 ? 0.169 3.844 -15.531 1 97.94 71 TYR B O 1
ATOM 2245 N N . ASP B 1 72 ? -1.54 2.404 -15.688 1 97.44 72 ASP B N 1
ATOM 2246 C CA . ASP B 1 72 ? -2.441 3.424 -16.219 1 97.44 72 ASP B CA 1
ATOM 2247 C C . ASP B 1 72 ? -2.953 4.336 -15.102 1 97.44 72 ASP B C 1
ATOM 2249 O O . ASP B 1 72 ? -2.826 4.008 -13.914 1 97.44 72 ASP B O 1
ATOM 2253 N N . GLY B 1 73 ? -3.451 5.492 -15.531 1 97.44 73 GLY B N 1
ATOM 2254 C CA . GLY B 1 73 ? -4.152 6.309 -14.555 1 97.44 73 GLY B CA 1
ATOM 2255 C C . GLY B 1 73 ? -5.387 5.629 -13.984 1 97.44 73 GLY B C 1
ATOM 2256 O O . GLY B 1 73 ? -5.875 4.648 -14.547 1 97.44 73 GLY B O 1
ATOM 2257 N N . GLY B 1 74 ? -5.801 6.098 -12.883 1 97.12 74 GLY B N 1
ATOM 2258 C CA . GLY B 1 74 ? -6.996 5.566 -12.25 1 97.12 74 GLY B CA 1
ATOM 2259 C C . GLY B 1 74 ? -7.578 6.5 -11.203 1 97.12 74 GLY B C 1
ATOM 2260 O O . GLY B 1 74 ? -7.043 7.582 -10.961 1 97.12 74 GLY B O 1
ATOM 2261 N N . VAL B 1 75 ? -8.688 6.047 -10.695 1 97.12 75 VAL B N 1
ATOM 2262 C CA . VAL B 1 75 ? -9.391 6.848 -9.695 1 97.12 75 VAL B CA 1
ATOM 2263 C C . VAL B 1 75 ? -9.18 6.246 -8.305 1 97.12 75 VAL B C 1
ATOM 2265 O O . VAL B 1 75 ? -9.398 5.051 -8.102 1 97.12 75 VAL B O 1
ATOM 2268 N N . TRP B 1 76 ? -8.672 7.047 -7.469 1 97.94 76 TRP B N 1
ATOM 2269 C CA . TRP B 1 76 ? -8.445 6.715 -6.066 1 97.94 76 TRP B CA 1
ATOM 2270 C C . TRP B 1 76 ? -9.5 7.367 -5.176 1 97.94 76 TRP B C 1
ATOM 2272 O O . TRP B 1 76 ? -9.617 8.594 -5.141 1 97.94 76 TRP B O 1
ATOM 2282 N N . HIS B 1 77 ? -10.281 6.523 -4.48 1 97.94 77 HIS B N 1
ATOM 2283 C CA . HIS B 1 77 ? -11.25 6.996 -3.496 1 97.94 77 HIS B CA 1
ATOM 2284 C C . HIS B 1 77 ? -10.766 6.727 -2.074 1 97.94 77 HIS B C 1
ATOM 2286 O O . HIS B 1 77 ? -10.266 5.641 -1.78 1 97.94 77 HIS B O 1
ATOM 2292 N N . GLU B 1 78 ? -10.922 7.719 -1.242 1 97.75 78 GLU B N 1
ATOM 2293 C CA . GLU B 1 78 ? -10.57 7.496 0.158 1 97.75 78 GLU B CA 1
ATOM 2294 C C . GLU B 1 78 ? -11.586 8.148 1.09 1 97.75 78 GLU B C 1
ATOM 2296 O O . GLU B 1 78 ? -12.125 9.219 0.781 1 97.75 78 GLU B O 1
ATOM 2301 N N . THR B 1 79 ? -11.883 7.5 2.184 1 97.5 79 THR B N 1
ATOM 2302 C CA . THR B 1 79 ? -12.805 7.961 3.219 1 97.5 79 THR B CA 1
ATOM 2303 C C . THR B 1 79 ? -12.117 7.977 4.582 1 97.5 79 THR B C 1
ATOM 2305 O O . THR B 1 79 ? -11.461 7.004 4.965 1 97.5 79 THR B O 1
ATOM 2308 N N . LYS B 1 80 ? -12.266 9.109 5.227 1 95.75 80 LYS B N 1
ATOM 2309 C CA . LYS B 1 80 ? -11.695 9.219 6.566 1 95.75 80 LYS B CA 1
ATOM 2310 C C . LYS B 1 80 ? -12.5 8.398 7.574 1 95.75 80 LYS B C 1
ATOM 2312 O O . LYS B 1 80 ? -13.656 8.734 7.863 1 95.75 80 LYS B O 1
ATOM 2317 N N . GLU B 1 81 ? -11.852 7.414 8.172 1 97.25 81 GLU B N 1
ATOM 2318 C CA . GLU B 1 81 ? -12.539 6.555 9.133 1 97.25 81 GLU B CA 1
ATOM 2319 C C . GLU B 1 81 ? -12.234 6.98 10.562 1 97.25 81 GLU B C 1
ATOM 2321 O O . GLU B 1 81 ? -13.062 6.797 11.461 1 97.25 81 GLU B O 1
ATOM 2326 N N . GLU B 1 82 ? -11.078 7.457 10.797 1 96.44 82 GLU B N 1
ATOM 2327 C CA . GLU B 1 82 ? -10.555 8.031 12.031 1 96.44 82 GLU B CA 1
ATOM 2328 C C . GLU B 1 82 ? -9.633 9.203 11.75 1 96.44 82 GLU B C 1
ATOM 2330 O O . GLU B 1 82 ? -9.234 9.43 10.602 1 96.44 82 GLU B O 1
ATOM 2335 N N . PRO B 1 83 ? -9.305 9.984 12.672 1 93.38 83 PRO B N 1
ATOM 2336 C CA . PRO B 1 83 ? -8.5 11.18 12.414 1 93.38 83 PRO B CA 1
ATOM 2337 C C . PRO B 1 83 ? -7.227 10.883 11.625 1 93.38 83 PRO B C 1
ATOM 2339 O O . PRO B 1 83 ? -6.84 11.664 10.75 1 93.38 83 PRO B O 1
ATOM 2342 N N . ASP B 1 84 ? -6.609 9.781 11.859 1 95.44 84 ASP B N 1
ATOM 2343 C CA . ASP B 1 84 ? -5.352 9.484 11.172 1 95.44 84 ASP B CA 1
ATOM 2344 C C . ASP B 1 84 ? -5.469 8.227 10.32 1 95.44 84 ASP B C 1
ATOM 2346 O O . ASP B 1 84 ? -4.461 7.598 9.992 1 95.44 84 ASP B O 1
ATOM 2350 N N . LEU B 1 85 ? -6.664 7.852 9.984 1 98.12 85 LEU B N 1
ATOM 2351 C CA . LEU B 1 85 ? -6.887 6.613 9.25 1 98.12 85 LEU B CA 1
ATOM 2352 C C . LEU B 1 85 ? -7.895 6.824 8.125 1 98.12 85 LEU B C 1
ATOM 2354 O O . LEU B 1 85 ? -9.016 7.285 8.367 1 98.12 85 LEU B O 1
ATOM 2358 N N . TRP B 1 86 ? -7.477 6.461 6.98 1 98.44 86 TRP B N 1
ATOM 2359 C CA . TRP B 1 86 ? -8.352 6.504 5.812 1 98.44 86 TRP B CA 1
ATOM 2360 C C . TRP B 1 86 ? -8.539 5.109 5.223 1 98.44 86 TRP B C 1
ATOM 2362 O O . TRP B 1 86 ? -7.605 4.309 5.203 1 98.44 86 TRP B O 1
ATOM 2372 N N . LYS B 1 87 ? -9.734 4.844 4.75 1 98.69 87 LYS B N 1
ATOM 2373 C CA . LYS B 1 87 ? -9.984 3.703 3.871 1 98.69 87 LYS B CA 1
ATOM 2374 C C . LYS B 1 87 ? -9.773 4.082 2.408 1 98.69 87 LYS B C 1
ATOM 2376 O O . LYS B 1 87 ? -10.289 5.105 1.946 1 98.69 87 LYS B O 1
ATOM 2381 N N . ILE B 1 88 ? -9.078 3.223 1.664 1 98.69 88 ILE B N 1
ATOM 2382 C CA . ILE B 1 88 ? -8.75 3.586 0.29 1 98.69 88 ILE B CA 1
ATOM 2383 C C . ILE B 1 88 ? -9.266 2.514 -0.666 1 98.69 88 ILE B C 1
ATOM 2385 O O . ILE B 1 88 ? -9.438 1.355 -0.277 1 98.69 88 ILE B O 1
ATOM 2389 N N . ASP B 1 89 ? -9.578 2.916 -1.873 1 98.56 89 ASP B N 1
ATOM 2390 C CA . ASP B 1 89 ? -10.031 2.096 -2.992 1 98.56 89 ASP B CA 1
ATOM 2391 C C . ASP B 1 89 ? -9.492 2.629 -4.316 1 98.56 89 ASP B C 1
ATOM 2393 O O . ASP B 1 89 ? -9.75 3.777 -4.684 1 98.56 89 ASP B O 1
ATOM 2397 N N . TYR B 1 90 ? -8.742 1.801 -4.98 1 98.5 90 TYR B N 1
ATOM 2398 C CA . TYR B 1 90 ? -8.078 2.232 -6.207 1 98.5 90 TYR B CA 1
ATOM 2399 C C . TYR B 1 90 ? -8.07 1.115 -7.242 1 98.5 90 TYR B C 1
ATOM 2401 O O . TYR B 1 90 ? -7.527 0.035 -6.996 1 98.5 90 TYR B O 1
ATOM 2409 N N . LYS B 1 91 ? -8.617 1.362 -8.398 1 97.25 91 LYS B N 1
ATOM 2410 C CA . LYS B 1 91 ? -8.648 0.421 -9.516 1 97.25 91 LYS B CA 1
ATOM 2411 C C . LYS B 1 91 ? -7.926 0.987 -10.734 1 97.25 91 LYS B C 1
ATOM 2413 O O . LYS B 1 91 ? -8.117 2.152 -11.086 1 97.25 91 LYS B O 1
ATOM 2418 N N . THR B 1 92 ? -7.094 0.158 -11.25 1 97.88 92 THR B N 1
ATOM 2419 C CA . THR B 1 92 ? -6.383 0.54 -12.461 1 97.88 92 THR B CA 1
ATOM 2420 C C . THR B 1 92 ? -5.855 -0.693 -13.188 1 97.88 92 THR B C 1
ATOM 2422 O O . THR B 1 92 ? -6.219 -1.822 -12.852 1 97.88 92 THR B O 1
ATOM 2425 N N . THR B 1 93 ? -5.164 -0.445 -14.289 1 97.75 93 THR B N 1
ATOM 2426 C CA . THR B 1 93 ? -4.543 -1.5 -15.078 1 97.75 93 THR B CA 1
ATOM 2427 C C . THR B 1 93 ? -3.027 -1.319 -15.133 1 97.75 93 THR B C 1
ATOM 2429 O O . THR B 1 93 ? -2.533 -0.192 -15.172 1 97.75 93 THR B O 1
ATOM 2432 N N . LYS B 1 94 ? -2.373 -2.408 -15.062 1 96.94 94 LYS B N 1
ATOM 2433 C CA . LYS B 1 94 ? -0.928 -2.348 -15.266 1 96.94 94 LYS B CA 1
ATOM 2434 C C . LYS B 1 94 ? -0.499 -3.234 -16.438 1 96.94 94 LYS B C 1
ATOM 2436 O O . LYS B 1 94 ? -1.134 -4.254 -16.719 1 96.94 94 LYS B O 1
ATOM 2441 N N . ARG B 1 95 ? 0.57 -2.775 -17.047 1 96.06 95 ARG B N 1
ATOM 2442 C CA . ARG B 1 95 ? 1.097 -3.451 -18.234 1 96.06 95 ARG B CA 1
ATOM 2443 C C . ARG B 1 95 ? 2.604 -3.652 -18.125 1 96.06 95 ARG B C 1
ATOM 2445 O O . ARG B 1 95 ? 3.309 -2.812 -17.547 1 96.06 95 ARG B O 1
ATOM 2452 N N . ARG B 1 96 ? 2.99 -4.691 -18.703 1 92.88 96 ARG B N 1
ATOM 2453 C CA . ARG B 1 96 ? 4.43 -4.922 -18.766 1 92.88 96 ARG B CA 1
ATOM 2454 C C . ARG B 1 96 ? 5.129 -3.814 -19.547 1 92.88 96 ARG B C 1
ATOM 2456 O O . ARG B 1 96 ? 4.652 -3.402 -20.609 1 92.88 96 ARG B O 1
ATOM 2463 N N . ALA B 1 97 ? 6.227 -3.322 -19.016 1 91.19 97 ALA B N 1
ATOM 2464 C CA . ALA B 1 97 ? 7.016 -2.332 -19.734 1 91.19 97 ALA B CA 1
ATOM 2465 C C . ALA B 1 97 ? 7.668 -2.949 -20.969 1 91.19 97 ALA B C 1
ATOM 2467 O O . ALA B 1 97 ? 7.77 -2.303 -22.016 1 91.19 97 ALA B O 1
ATOM 2468 N N . ARG B 1 98 ? 8.117 -4.164 -20.766 1 85.5 98 ARG B N 1
ATOM 2469 C CA . ARG B 1 98 ? 8.633 -4.965 -21.875 1 85.5 98 ARG B CA 1
ATOM 2470 C C . ARG B 1 98 ? 7.777 -6.203 -22.109 1 85.5 98 ARG B C 1
ATOM 2472 O O . ARG B 1 98 ? 7.438 -6.914 -21.156 1 85.5 98 ARG B O 1
ATOM 2479 N N . LYS B 1 99 ? 7.508 -6.461 -23.344 1 81.88 99 LYS B N 1
ATOM 2480 C CA . LYS B 1 99 ? 6.637 -7.59 -23.672 1 81.88 99 LYS B CA 1
ATOM 2481 C C . LYS B 1 99 ? 7.246 -8.906 -23.203 1 81.88 99 LYS B C 1
ATOM 2483 O O . LYS B 1 99 ? 8.453 -9.125 -23.344 1 81.88 99 LYS B O 1
ATOM 2488 N N . ALA B 1 100 ? 6.355 -9.656 -22.672 1 76.19 100 ALA B N 1
ATOM 2489 C CA . ALA B 1 100 ? 6.789 -10.992 -22.266 1 76.19 100 ALA B CA 1
ATOM 2490 C C . ALA B 1 100 ? 7.074 -11.875 -23.469 1 76.19 100 ALA B C 1
ATOM 2492 O O . ALA B 1 100 ? 6.371 -11.797 -24.484 1 76.19 100 ALA B O 1
ATOM 2493 N N . PRO B 1 101 ? 8.172 -12.602 -23.281 1 72.38 101 PRO B N 1
ATOM 2494 C CA . PRO B 1 101 ? 8.359 -13.586 -24.359 1 72.38 101 PRO B CA 1
ATOM 2495 C C . PRO B 1 101 ? 7.133 -14.469 -24.562 1 72.38 101 PRO B C 1
ATOM 2497 O O . PRO B 1 101 ? 6.336 -14.656 -23.641 1 72.38 101 PRO B O 1
ATOM 2500 N N . GLU B 1 102 ? 6.973 -14.961 -25.719 1 70.44 102 GLU B N 1
ATOM 2501 C CA . GLU B 1 102 ? 5.844 -15.836 -26.031 1 70.44 102 GLU B CA 1
ATOM 2502 C C . GLU B 1 102 ? 5.801 -17.031 -25.078 1 70.44 102 GLU B C 1
ATOM 2504 O O . GLU B 1 102 ? 6.844 -17.609 -24.766 1 70.44 102 GLU B O 1
ATOM 2509 N N . LYS B 1 103 ? 4.613 -17.344 -24.562 1 66.06 103 LYS B N 1
ATOM 2510 C CA . LYS B 1 103 ? 4.324 -18.516 -23.734 1 66.06 103 LYS B CA 1
ATOM 2511 C C . LYS B 1 103 ? 4.992 -18.406 -22.359 1 66.06 103 LYS B C 1
ATOM 2513 O O . LYS B 1 103 ? 5.25 -19.422 -21.719 1 66.06 103 LYS B O 1
ATOM 2518 N N . SER B 1 104 ? 5.414 -17.109 -22.172 1 70.31 104 SER B N 1
ATOM 2519 C CA . SER B 1 104 ? 5.996 -16.906 -20.844 1 70.31 104 SER B CA 1
ATOM 2520 C C . SER B 1 104 ? 4.984 -16.297 -19.891 1 70.31 104 SER B C 1
ATOM 2522 O O . SER B 1 104 ? 3.936 -15.812 -20.312 1 70.31 104 SER B O 1
ATOM 2524 N N . GLY B 1 105 ? 5.223 -16.609 -18.672 1 76.88 105 GLY B N 1
ATOM 2525 C CA . GLY B 1 105 ? 4.395 -15.969 -17.656 1 76.88 105 GLY B CA 1
ATOM 2526 C C . GLY B 1 105 ? 3.217 -16.828 -17.219 1 76.88 105 GLY B C 1
ATOM 2527 O O . GLY B 1 105 ? 3.012 -17.922 -17.75 1 76.88 105 GLY B O 1
ATOM 2528 N N . ALA B 1 106 ? 2.523 -16.297 -16.328 1 84.38 106 ALA B N 1
ATOM 2529 C CA . ALA B 1 106 ? 1.324 -16.969 -15.828 1 84.38 106 ALA B CA 1
ATOM 2530 C C . ALA B 1 106 ? 0.233 -17 -16.891 1 84.38 106 ALA B C 1
ATOM 2532 O O . ALA B 1 106 ? 0.163 -16.125 -17.75 1 84.38 106 ALA B O 1
ATOM 2533 N N . PRO B 1 107 ? -0.53 -18.125 -16.891 1 89.94 107 PRO B N 1
ATOM 2534 C CA . PRO B 1 107 ? -1.65 -18.172 -17.828 1 89.94 107 PRO B CA 1
ATOM 2535 C C . PRO B 1 107 ? -2.635 -17.016 -17.625 1 89.94 107 PRO B C 1
ATOM 2537 O O . PRO B 1 107 ? -2.795 -16.531 -16.5 1 89.94 107 PRO B O 1
ATOM 2540 N N . VAL B 1 108 ? -3.266 -16.656 -18.703 1 92.69 108 VAL B N 1
ATOM 2541 C CA . VAL B 1 108 ? -4.328 -15.656 -18.641 1 92.69 108 VAL B CA 1
ATOM 2542 C C . VAL B 1 108 ? -5.434 -16.141 -17.703 1 92.69 108 VAL B C 1
ATOM 2544 O O . VAL B 1 108 ? -5.844 -17.297 -17.766 1 92.69 108 VAL B O 1
ATOM 2547 N N . GLY B 1 109 ? -5.895 -15.297 -16.781 1 94.44 109 GLY B N 1
ATOM 2548 C CA . GLY B 1 109 ? -6.902 -15.656 -15.797 1 94.44 109 GLY B CA 1
ATOM 2549 C C . GLY B 1 109 ? -6.324 -15.914 -14.422 1 94.44 109 GLY B C 1
ATOM 2550 O O . GLY B 1 109 ? -7.066 -16.016 -13.445 1 94.44 109 GLY B O 1
ATOM 2551 N N . THR B 1 110 ? -5.027 -15.984 -14.312 1 94.62 110 THR B N 1
ATOM 2552 C CA . THR B 1 110 ? -4.371 -16.141 -13.023 1 94.62 110 THR B CA 1
ATOM 2553 C C . THR B 1 110 ? -4.617 -14.914 -12.141 1 94.62 110 THR B C 1
ATOM 2555 O O . THR B 1 110 ? -4.59 -13.781 -12.625 1 94.62 110 THR B O 1
ATOM 2558 N N . GLU B 1 111 ? -4.891 -15.203 -10.898 1 97.12 111 GLU B N 1
ATOM 2559 C CA . GLU B 1 111 ? -5.152 -14.133 -9.945 1 97.12 111 GLU B CA 1
ATOM 2560 C C . GLU B 1 111 ? -4.164 -14.164 -8.781 1 97.12 111 GLU B C 1
ATOM 2562 O O . GLU B 1 111 ? -3.746 -15.242 -8.352 1 97.12 111 GLU B O 1
ATOM 2567 N N . TYR B 1 112 ? -3.801 -12.992 -8.336 1 97.19 112 TYR B N 1
ATOM 2568 C CA . TYR B 1 112 ? -2.93 -12.852 -7.172 1 97.19 112 TYR B CA 1
ATOM 2569 C C . TYR B 1 112 ? -3.564 -11.945 -6.121 1 97.19 112 TYR B C 1
ATOM 2571 O O . TYR B 1 112 ? -4.246 -10.977 -6.461 1 97.19 112 TYR B O 1
ATOM 2579 N N . HIS B 1 113 ? -3.381 -12.289 -4.918 1 98.31 113 HIS B N 1
ATOM 2580 C CA . HIS B 1 113 ? -3.686 -11.469 -3.748 1 98.31 113 HIS B CA 1
ATOM 2581 C C . HIS B 1 113 ? -2.414 -11.07 -3.006 1 98.31 113 HIS B C 1
ATOM 2583 O O . HIS B 1 113 ? -1.75 -11.922 -2.404 1 98.31 113 HIS B O 1
ATOM 2589 N N . TRP B 1 114 ? -2.131 -9.836 -3.1 1 98.81 114 TRP B N 1
ATOM 2590 C CA . TRP B 1 114 ? -0.941 -9.297 -2.451 1 98.81 114 TRP B CA 1
ATOM 2591 C C . TRP B 1 114 ? -1.318 -8.438 -1.245 1 98.81 114 TRP B C 1
ATOM 2593 O O . TRP B 1 114 ? -2.422 -7.891 -1.186 1 98.81 114 TRP B O 1
ATOM 2603 N N . LEU B 1 115 ? -0.427 -8.391 -0.294 1 98.94 115 LEU B N 1
ATOM 2604 C CA . LEU B 1 115 ? -0.48 -7.387 0.761 1 98.94 115 LEU B CA 1
ATOM 2605 C C . LEU B 1 115 ? 0.609 -6.336 0.566 1 98.94 115 LEU B C 1
ATOM 2607 O O . LEU B 1 115 ? 1.792 -6.672 0.473 1 98.94 115 LEU B O 1
ATOM 2611 N N . ILE B 1 116 ? 0.17 -5.109 0.496 1 98.94 116 ILE B N 1
ATOM 2612 C CA . ILE B 1 116 ? 1.093 -3.988 0.362 1 98.94 116 ILE B CA 1
ATOM 2613 C C . ILE B 1 116 ? 1.29 -3.318 1.719 1 98.94 116 ILE B C 1
ATOM 2615 O O . ILE B 1 116 ? 0.318 -2.959 2.389 1 98.94 116 ILE B O 1
ATOM 2619 N N . VAL B 1 117 ? 2.508 -3.221 2.17 1 98.94 117 VAL B N 1
ATOM 2620 C CA . VAL B 1 117 ? 2.928 -2.418 3.314 1 98.94 117 VAL B CA 1
ATOM 2621 C C . VAL B 1 117 ? 4.004 -1.424 2.881 1 98.94 117 VAL B C 1
ATOM 2623 O O . VAL B 1 117 ? 5.168 -1.792 2.717 1 98.94 117 VAL B O 1
ATOM 2626 N N . ALA B 1 118 ? 3.543 -0.153 2.689 1 98.88 118 ALA B N 1
ATOM 2627 C CA . ALA B 1 118 ? 4.457 0.758 2.006 1 98.88 118 ALA B CA 1
ATOM 2628 C C . ALA B 1 118 ? 4.297 2.186 2.521 1 98.88 118 ALA B C 1
ATOM 2630 O O . ALA B 1 118 ? 3.234 2.555 3.023 1 98.88 118 ALA B O 1
ATOM 2631 N N . HIS B 1 119 ? 5.332 2.963 2.418 1 98.81 119 HIS B N 1
ATOM 2632 C CA . HIS B 1 119 ? 5.348 4.395 2.689 1 98.81 119 HIS B CA 1
ATOM 2633 C C . HIS B 1 119 ? 4.949 5.195 1.452 1 98.81 119 HIS B C 1
ATOM 2635 O O . HIS B 1 119 ? 5.504 4.988 0.37 1 98.81 119 HIS B O 1
ATOM 2641 N N . GLN B 1 120 ? 4.051 6.027 1.621 1 98.75 120 GLN B N 1
ATOM 2642 C CA . GLN B 1 120 ? 3.73 6.973 0.556 1 98.75 120 GLN B CA 1
ATOM 2643 C C . GLN B 1 120 ? 4.086 8.398 0.958 1 98.75 120 GLN B C 1
ATOM 2645 O O . GLN B 1 120 ? 3.523 8.938 1.912 1 98.75 120 GLN B O 1
ATOM 2650 N N . HIS B 1 121 ? 5 8.984 0.287 1 98.19 121 HIS B N 1
ATOM 2651 C CA . HIS B 1 121 ? 5.359 10.383 0.455 1 98.19 121 HIS B CA 1
ATOM 2652 C C . HIS B 1 121 ? 4.652 11.266 -0.569 1 98.19 121 HIS B C 1
ATOM 2654 O O . HIS B 1 121 ? 4.703 10.992 -1.771 1 98.19 121 HIS B O 1
ATOM 2660 N N . VAL B 1 122 ? 4.008 12.266 -0.036 1 97.94 122 VAL B N 1
ATOM 2661 C CA . VAL B 1 122 ? 3.193 13.133 -0.88 1 97.94 122 VAL B CA 1
ATOM 2662 C C . VAL B 1 122 ? 3.604 14.594 -0.67 1 97.94 122 VAL B C 1
ATOM 2664 O O . VAL B 1 122 ? 3.805 15.031 0.465 1 97.94 122 VAL B O 1
ATOM 2667 N N . ARG B 1 123 ? 3.699 15.352 -1.772 1 97.06 123 ARG B N 1
ATOM 2668 C CA . ARG B 1 123 ? 3.979 16.781 -1.72 1 97.06 123 ARG B CA 1
ATOM 2669 C C . ARG B 1 123 ? 3.008 17.562 -2.598 1 97.06 123 ARG B C 1
ATOM 2671 O O . ARG B 1 123 ? 2.832 17.234 -3.775 1 97.06 123 ARG B O 1
ATOM 2678 N N . LYS B 1 124 ? 2.453 18.531 -1.977 1 94.38 124 LYS B N 1
ATOM 2679 C CA . LYS B 1 124 ? 1.595 19.422 -2.76 1 94.38 124 LYS B CA 1
ATOM 2680 C C . LYS B 1 124 ? 2.422 20.359 -3.623 1 94.38 124 LYS B C 1
ATOM 2682 O O . LYS B 1 124 ? 3.234 21.141 -3.107 1 94.38 124 LYS B O 1
ATOM 2687 N N . ILE B 1 125 ? 2.115 20.406 -4.938 1 95.25 125 ILE B N 1
ATOM 2688 C CA . ILE B 1 125 ? 2.984 21.188 -5.809 1 95.25 125 ILE B CA 1
ATOM 2689 C C . ILE B 1 125 ? 2.201 22.359 -6.402 1 95.25 125 ILE B C 1
ATOM 2691 O O . ILE B 1 125 ? 2.793 23.328 -6.891 1 95.25 125 ILE B O 1
ATOM 2695 N N . ASP B 1 126 ? 0.91 22.297 -6.375 1 92.31 126 ASP B N 1
ATOM 2696 C CA . ASP B 1 126 ? 0.022 23.406 -6.652 1 92.31 126 ASP B CA 1
ATOM 2697 C C . ASP B 1 126 ? -1.361 23.188 -6.047 1 92.31 126 ASP B C 1
ATOM 2699 O O . ASP B 1 126 ? -1.548 22.266 -5.242 1 92.31 126 ASP B O 1
ATOM 2703 N N . ALA B 1 127 ? -2.309 23.938 -6.363 1 89.06 127 ALA B N 1
ATOM 2704 C CA . ALA B 1 127 ? -3.596 23.938 -5.676 1 89.06 127 ALA B CA 1
ATOM 2705 C C . ALA B 1 127 ? -4.273 22.578 -5.797 1 89.06 127 ALA B C 1
ATOM 2707 O O . ALA B 1 127 ? -4.98 22.141 -4.883 1 89.06 127 ALA B O 1
ATOM 2708 N N . ASN B 1 128 ? -3.99 21.797 -6.906 1 91.88 128 ASN B N 1
ATOM 2709 C CA . ASN B 1 128 ? -4.797 20.609 -7.164 1 91.88 128 ASN B CA 1
ATOM 2710 C C . ASN B 1 128 ? -3.926 19.406 -7.457 1 91.88 128 ASN B C 1
ATOM 2712 O O . ASN B 1 128 ? -4.441 18.312 -7.75 1 91.88 128 ASN B O 1
ATOM 2716 N N . THR B 1 129 ? -2.652 19.578 -7.355 1 94.75 129 THR B N 1
ATOM 2717 C CA . THR B 1 129 ? -1.762 18.516 -7.809 1 94.75 129 THR B CA 1
ATOM 2718 C C . THR B 1 129 ? -0.769 18.141 -6.715 1 94.75 129 THR B C 1
ATOM 2720 O O . THR B 1 129 ? -0.224 19 -6.035 1 94.75 129 THR B O 1
ATOM 2723 N N . TYR B 1 130 ? -0.582 16.891 -6.559 1 96.62 130 TYR B N 1
ATOM 2724 C CA . TYR B 1 130 ? 0.393 16.344 -5.621 1 96.62 130 TYR B CA 1
ATOM 2725 C C . TYR B 1 130 ? 1.329 15.367 -6.316 1 96.62 130 TYR B C 1
ATOM 2727 O O . TYR B 1 130 ? 0.896 14.578 -7.156 1 96.62 130 TYR B O 1
ATOM 2735 N N . GLU B 1 131 ? 2.604 15.438 -5.969 1 97.88 131 GLU B N 1
ATOM 2736 C CA . GLU B 1 131 ? 3.516 14.344 -6.293 1 97.88 131 GLU B CA 1
ATOM 2737 C C . GLU B 1 131 ? 3.463 13.25 -5.23 1 97.88 131 GLU B C 1
ATOM 2739 O O . GLU B 1 131 ? 3.381 13.539 -4.035 1 97.88 131 GLU B O 1
ATOM 2744 N N . THR B 1 132 ? 3.494 12.016 -5.703 1 97.94 132 THR B N 1
ATOM 2745 C CA . THR B 1 132 ? 3.436 10.883 -4.781 1 97.94 132 THR B CA 1
ATOM 2746 C C . THR B 1 132 ? 4.551 9.891 -5.078 1 97.94 132 THR B C 1
ATOM 2748 O O . THR B 1 132 ? 4.891 9.656 -6.242 1 97.94 132 THR B O 1
ATOM 2751 N N . HIS B 1 133 ? 5.16 9.375 -4.062 1 98.38 133 HIS B N 1
ATOM 2752 C CA . HIS B 1 133 ? 6.164 8.32 -4.117 1 98.38 133 HIS B CA 1
ATOM 2753 C C . HIS B 1 133 ? 5.836 7.195 -3.139 1 98.38 133 HIS B C 1
ATOM 2755 O O . HIS B 1 133 ? 5.844 7.402 -1.923 1 98.38 133 HIS B O 1
ATOM 2761 N N . LEU B 1 134 ? 5.484 6.035 -3.713 1 98.69 134 LEU B N 1
ATOM 2762 C CA . LEU B 1 134 ? 5.188 4.84 -2.928 1 98.69 134 LEU B CA 1
ATOM 2763 C C . LEU B 1 134 ? 6.371 3.879 -2.932 1 98.69 134 LEU B C 1
ATOM 2765 O O . LEU B 1 134 ? 6.824 3.449 -3.994 1 98.69 134 LEU B O 1
ATOM 2769 N N . GLU B 1 135 ? 6.883 3.502 -1.745 1 98.75 135 GLU B N 1
ATOM 2770 C CA . GLU B 1 135 ? 7.98 2.551 -1.61 1 98.75 135 GLU B CA 1
ATOM 2771 C C . GLU B 1 135 ? 7.773 1.636 -0.406 1 98.75 135 GLU B C 1
ATOM 2773 O O . GLU B 1 135 ? 7.289 2.076 0.638 1 98.75 135 GLU B O 1
ATOM 2778 N N . GLY B 1 136 ? 8.039 0.399 -0.594 1 98.69 136 GLY B N 1
ATOM 2779 C CA . GLY B 1 136 ? 7.875 -0.524 0.518 1 98.69 136 GLY B CA 1
ATOM 2780 C C . GLY B 1 136 ? 7.801 -1.976 0.081 1 98.69 136 GLY B C 1
ATOM 2781 O O . GLY B 1 136 ? 8.531 -2.396 -0.82 1 98.69 136 GLY B O 1
ATOM 2782 N N . SER B 1 137 ? 7.016 -2.734 0.795 1 98.81 137 SER B N 1
ATOM 2783 C CA . SER B 1 137 ? 6.984 -4.184 0.625 1 98.81 137 SER B CA 1
ATOM 2784 C C . SER B 1 137 ? 5.668 -4.641 0.004 1 98.81 137 SER B C 1
ATOM 2786 O O . SER B 1 137 ? 4.602 -4.137 0.358 1 98.81 137 SER B O 1
ATOM 2788 N N . LYS B 1 138 ? 5.844 -5.523 -0.874 1 98.75 138 LYS B N 1
ATOM 2789 C CA . LYS B 1 138 ? 4.738 -6.266 -1.471 1 98.75 138 LYS B CA 1
ATOM 2790 C C . LYS B 1 138 ? 4.855 -7.758 -1.173 1 98.75 138 LYS B C 1
ATOM 2792 O O . LYS B 1 138 ? 5.816 -8.406 -1.595 1 98.75 138 LYS B O 1
ATOM 2797 N N . TYR B 1 139 ? 3.869 -8.273 -0.443 1 98.75 139 TYR B N 1
ATOM 2798 C CA . TYR B 1 139 ? 3.877 -9.664 -0.007 1 98.75 139 TYR B CA 1
ATOM 2799 C C . TYR B 1 139 ? 2.885 -10.492 -0.813 1 98.75 139 TYR B C 1
ATOM 2801 O O . TYR B 1 139 ? 1.741 -10.078 -1.018 1 98.75 139 TYR B O 1
ATOM 2809 N N . LYS B 1 140 ? 3.318 -11.633 -1.198 1 97.75 140 LYS B N 1
ATOM 2810 C CA . LYS B 1 140 ? 2.354 -12.57 -1.76 1 97.75 140 LYS B CA 1
ATOM 2811 C C . LYS B 1 140 ? 1.521 -13.227 -0.661 1 97.75 140 LYS B C 1
ATOM 2813 O O . LYS B 1 140 ? 2.051 -13.961 0.172 1 97.75 140 LYS B O 1
ATOM 2818 N N . LEU B 1 141 ? 0.286 -12.953 -0.676 1 98.56 141 LEU B N 1
ATOM 2819 C CA . LEU B 1 141 ? -0.602 -13.531 0.327 1 98.56 141 LEU B CA 1
ATOM 2820 C C . LEU B 1 141 ? -1.218 -14.836 -0.177 1 98.56 141 LEU B C 1
ATOM 2822 O O . LEU B 1 141 ? -1.162 -15.859 0.507 1 98.56 141 LEU B O 1
ATOM 2826 N N . ALA B 1 142 ? -1.75 -14.812 -1.408 1 97.94 142 ALA B N 1
ATOM 2827 C CA . ALA B 1 142 ? -2.344 -15.984 -2.043 1 97.94 142 ALA B CA 1
ATOM 2828 C C . ALA B 1 142 ? -2.363 -15.836 -3.562 1 97.94 142 ALA B C 1
ATOM 2830 O O . ALA B 1 142 ? -2.064 -14.766 -4.09 1 97.94 142 ALA B O 1
ATOM 2831 N N . HIS B 1 143 ? -2.602 -16.922 -4.18 1 96.38 143 HIS B N 1
ATOM 2832 C CA . HIS B 1 143 ? -2.801 -16.906 -5.625 1 96.38 143 HIS B CA 1
ATOM 2833 C C . HIS B 1 143 ? -3.82 -17.969 -6.043 1 96.38 143 HIS B C 1
ATOM 2835 O O . HIS B 1 143 ? -4.117 -18.891 -5.281 1 96.38 143 HIS B O 1
ATOM 2841 N N . LYS B 1 144 ? -4.359 -17.781 -7.246 1 95.56 144 LYS B N 1
ATOM 2842 C CA . LYS B 1 144 ? -5.312 -18.688 -7.871 1 95.56 144 LYS B CA 1
ATOM 2843 C C . LYS B 1 144 ? -4.988 -18.906 -9.352 1 95.56 144 LYS B C 1
ATOM 2845 O O . LYS B 1 144 ? -4.973 -17.953 -10.125 1 95.56 144 LYS B O 1
ATOM 2850 N N . GLY B 1 145 ? -4.777 -20.188 -9.641 1 92.56 145 GLY B N 1
ATOM 2851 C CA . GLY B 1 145 ? -4.504 -20.5 -11.039 1 92.56 145 GLY B CA 1
ATOM 2852 C C . GLY B 1 145 ? -5.684 -20.234 -11.953 1 92.56 145 GLY B C 1
ATOM 2853 O O . GLY B 1 145 ? -6.832 -20.234 -11.508 1 92.56 145 GLY B O 1
ATOM 2854 N N . ALA B 1 146 ? -5.34 -20.125 -13.211 1 92.12 146 ALA B N 1
ATOM 2855 C CA . ALA B 1 146 ? -6.344 -19.75 -14.211 1 92.12 146 ALA B CA 1
ATOM 2856 C C . ALA B 1 146 ? -7.457 -20.797 -14.273 1 92.12 146 ALA B C 1
ATOM 2858 O O . ALA B 1 146 ? -8.617 -20.469 -14.523 1 92.12 146 ALA B O 1
ATOM 2859 N N . THR B 1 147 ? -7.148 -22.016 -14.039 1 91.44 147 THR B N 1
ATOM 2860 C CA . THR B 1 147 ? -8.125 -23.094 -14.188 1 91.44 147 THR B CA 1
ATOM 2861 C C . THR B 1 147 ? -8.625 -23.562 -12.828 1 91.44 147 THR B C 1
ATOM 2863 O O . THR B 1 147 ? -9.391 -24.531 -12.742 1 91.44 147 THR B O 1
ATOM 2866 N N . SER B 1 148 ? -8.172 -22.922 -11.836 1 92.19 148 SER B N 1
ATOM 2867 C CA . SER B 1 148 ? -8.555 -23.328 -10.484 1 92.19 148 SER B CA 1
ATOM 2868 C C . SER B 1 148 ? -9.781 -22.578 -10 1 92.19 148 SER B C 1
ATOM 2870 O O . SER B 1 148 ? -9.953 -21.391 -10.312 1 92.19 148 SER B O 1
ATOM 2872 N N . ASN B 1 149 ? -10.492 -23.25 -9.195 1 91.62 149 ASN B N 1
ATOM 2873 C CA . ASN B 1 149 ? -11.617 -22.594 -8.531 1 91.62 149 ASN B CA 1
ATOM 2874 C C . ASN B 1 149 ? -11.312 -22.328 -7.059 1 91.62 149 ASN B C 1
ATOM 2876 O O . ASN B 1 149 ? -12.219 -22.016 -6.285 1 91.62 149 ASN B O 1
ATOM 2880 N N . THR B 1 150 ? -10.094 -22.594 -6.758 1 94.75 150 THR B N 1
ATOM 2881 C CA . THR B 1 150 ? -9.719 -22.406 -5.359 1 94.75 150 THR B CA 1
ATOM 2882 C C . THR B 1 150 ? -8.414 -21.625 -5.25 1 94.75 150 THR B C 1
ATOM 2884 O O . THR B 1 150 ? -7.492 -21.828 -6.043 1 94.75 150 THR B O 1
ATOM 2887 N N . TRP B 1 151 ? -8.383 -20.781 -4.23 1 96.69 151 TRP B N 1
ATOM 2888 C CA . TRP B 1 151 ? -7.148 -20.078 -3.924 1 96.69 151 TRP B CA 1
ATOM 2889 C C . TRP B 1 151 ? -6.121 -21.016 -3.299 1 96.69 151 TRP B C 1
ATOM 2891 O O . TRP B 1 151 ? -6.48 -22.062 -2.742 1 96.69 151 TRP B O 1
ATOM 2901 N N . SER B 1 152 ? -4.773 -20.656 -3.418 1 95.06 152 SER B N 1
ATOM 2902 C CA . SER B 1 152 ? -3.697 -21.438 -2.807 1 95.06 152 SER B CA 1
ATOM 2903 C C . SER B 1 152 ? -3.889 -21.547 -1.299 1 95.06 152 SER B C 1
ATOM 2905 O O . SER B 1 152 ? -3.521 -22.562 -0.697 1 95.06 152 SER B O 1
ATOM 2907 N N . ILE B 1 153 ? -4.375 -20.516 -0.684 1 97.81 153 ILE B N 1
ATOM 2908 C CA . ILE B 1 153 ? -4.914 -20.547 0.671 1 97.81 153 ILE B CA 1
ATOM 2909 C C . ILE B 1 153 ? -6.434 -20.406 0.622 1 97.81 153 ILE B C 1
ATOM 2911 O O . ILE B 1 153 ? -6.961 -19.297 0.539 1 97.81 153 ILE B O 1
ATOM 2915 N N . PRO B 1 154 ? -7.074 -21.516 0.715 1 97.19 154 PRO B N 1
ATOM 2916 C CA . PRO B 1 154 ? -8.453 -21.578 0.237 1 97.19 154 PRO B CA 1
ATOM 2917 C C . PRO B 1 154 ? -9.453 -20.984 1.24 1 97.19 154 PRO B C 1
ATOM 2919 O O . PRO B 1 154 ? -10.586 -20.672 0.879 1 97.19 154 PRO B O 1
ATOM 2922 N N . THR B 1 155 ? -9.062 -20.828 2.557 1 97.88 155 THR B N 1
ATOM 2923 C CA . THR B 1 155 ? -10.047 -20.438 3.561 1 97.88 155 THR B CA 1
ATOM 2924 C C . THR B 1 155 ? -9.852 -18.984 3.986 1 97.88 155 THR B C 1
ATOM 2926 O O . THR B 1 155 ? -8.734 -18.469 3.949 1 97.88 155 THR B O 1
ATOM 2929 N N . VAL B 1 156 ? -10.969 -18.422 4.445 1 97.69 156 VAL B N 1
ATOM 2930 C CA . VAL B 1 156 ? -10.938 -17.062 4.965 1 97.69 156 VAL B CA 1
ATOM 2931 C C . VAL B 1 156 ? -10.016 -16.984 6.184 1 97.69 156 VAL B C 1
ATOM 2933 O O . VAL B 1 156 ? -9.164 -16.109 6.277 1 97.69 156 VAL B O 1
ATOM 2936 N N . LYS B 1 157 ? -10.219 -17.938 7.043 1 97.62 157 LYS B N 1
ATOM 2937 C CA . LYS B 1 157 ? -9.383 -17.984 8.242 1 97.62 157 LYS B CA 1
ATOM 2938 C C . LYS B 1 157 ? -7.906 -18.125 7.875 1 97.62 157 LYS B C 1
ATOM 2940 O O . LYS B 1 157 ? -7.051 -17.453 8.469 1 97.62 157 LYS B O 1
ATOM 2945 N N . GLY B 1 158 ? -7.625 -19 6.93 1 98.19 158 GLY B N 1
ATOM 2946 C CA . GLY B 1 158 ? -6.254 -19.172 6.48 1 98.19 158 GLY B CA 1
ATOM 2947 C C . GLY B 1 158 ? -5.629 -17.906 5.941 1 98.19 158 GLY B C 1
ATOM 2948 O O . GLY B 1 158 ? -4.469 -17.609 6.227 1 98.19 158 GLY B O 1
ATOM 2949 N N . GLN B 1 159 ? -6.398 -17.172 5.195 1 98.38 159 GLN B N 1
ATOM 2950 C CA . GLN B 1 159 ? -5.852 -15.953 4.625 1 98.38 159 GLN B CA 1
ATOM 2951 C C . GLN B 1 159 ? -5.695 -14.875 5.691 1 98.38 159 GLN B C 1
ATOM 2953 O O . GLN B 1 159 ? -4.766 -14.07 5.637 1 98.38 159 GLN B O 1
ATOM 2958 N N . ARG B 1 160 ? -6.512 -14.828 6.672 1 98.44 160 ARG B N 1
ATOM 2959 C CA . ARG B 1 160 ? -6.344 -13.906 7.789 1 98.44 160 ARG B CA 1
ATOM 2960 C C . ARG B 1 160 ? -5.078 -14.227 8.578 1 98.44 160 ARG B C 1
ATOM 2962 O O . ARG B 1 160 ? -4.328 -13.32 8.953 1 98.44 160 ARG B O 1
ATOM 2969 N N . ASP B 1 161 ? -4.887 -15.5 8.828 1 98.31 161 ASP B N 1
ATOM 2970 C CA . ASP B 1 161 ? -3.68 -15.914 9.531 1 98.31 161 ASP B CA 1
ATOM 2971 C C . ASP B 1 161 ? -2.426 -15.523 8.75 1 98.31 161 ASP B C 1
ATOM 2973 O O . ASP B 1 161 ? -1.447 -15.055 9.336 1 98.31 161 ASP B O 1
ATOM 2977 N N . ARG B 1 162 ? -2.52 -15.758 7.461 1 98.69 162 ARG B N 1
ATOM 2978 C CA . ARG B 1 162 ? -1.395 -15.383 6.609 1 98.69 162 ARG B CA 1
ATOM 2979 C C . ARG B 1 162 ? -1.151 -13.883 6.652 1 98.69 162 ARG B C 1
ATOM 2981 O O . ARG B 1 162 ? -0.005 -13.43 6.723 1 98.69 162 ARG B O 1
ATOM 2988 N N . GLN B 1 163 ? -2.215 -13.148 6.594 1 98.75 163 GLN B N 1
ATOM 2989 C CA . GLN B 1 163 ? -2.098 -11.695 6.695 1 98.75 163 GLN B CA 1
ATOM 2990 C C . GLN B 1 163 ? -1.414 -11.289 7.996 1 98.75 163 GLN B C 1
ATOM 2992 O O . GLN B 1 163 ? -0.542 -10.414 7.996 1 98.75 163 GLN B O 1
ATOM 2997 N N . LEU B 1 164 ? -1.775 -11.875 9.102 1 98.81 164 LEU B N 1
ATOM 2998 C CA . LEU B 1 164 ? -1.173 -11.562 10.398 1 98.81 164 LEU B CA 1
ATOM 2999 C C . LEU B 1 164 ? 0.316 -11.891 10.398 1 98.81 164 LEU B C 1
ATOM 3001 O O . LEU B 1 164 ? 1.123 -11.133 10.938 1 98.81 164 LEU B O 1
ATOM 3005 N N . GLU B 1 165 ? 0.623 -12.977 9.781 1 98.75 165 GLU B N 1
ATOM 3006 C CA . GLU B 1 165 ? 2.029 -13.352 9.656 1 98.75 165 GLU B CA 1
ATOM 3007 C C . GLU B 1 165 ? 2.812 -12.305 8.875 1 98.75 165 GLU B C 1
ATOM 3009 O O . GLU B 1 165 ? 3.934 -11.945 9.25 1 98.75 165 GLU B O 1
ATOM 3014 N N . LEU B 1 166 ? 2.232 -11.875 7.848 1 98.81 166 LEU B N 1
ATOM 3015 C CA . LEU B 1 166 ? 2.91 -10.906 7 1 98.81 166 LEU B CA 1
ATOM 3016 C C . LEU B 1 166 ? 3.053 -9.562 7.715 1 98.81 166 LEU B C 1
ATOM 3018 O O . LEU B 1 166 ? 4.086 -8.898 7.602 1 98.81 166 LEU B O 1
ATOM 3022 N N . LEU B 1 167 ? 2.084 -9.172 8.445 1 98.88 167 LEU B N 1
ATOM 3023 C CA . LEU B 1 167 ? 2.168 -7.941 9.219 1 98.88 167 LEU B CA 1
ATOM 3024 C C . LEU B 1 167 ? 3.215 -8.055 10.32 1 98.88 167 LEU B C 1
ATOM 3026 O O . LEU B 1 167 ? 3.916 -7.09 10.625 1 98.88 167 LEU B O 1
ATOM 3030 N N . GLU B 1 168 ? 3.291 -9.219 10.867 1 98.75 168 GLU B N 1
ATOM 3031 C CA . GLU B 1 168 ? 4.348 -9.453 11.844 1 98.75 168 GLU B CA 1
ATOM 3032 C C . GLU B 1 168 ? 5.73 -9.344 11.211 1 98.75 168 GLU B C 1
ATOM 3034 O O . GLU B 1 168 ? 6.66 -8.812 11.812 1 98.75 168 GLU B O 1
ATOM 3039 N N . ASP B 1 169 ? 5.832 -9.883 10.055 1 98.62 169 ASP B N 1
ATOM 3040 C CA . ASP B 1 169 ? 7.105 -9.75 9.352 1 98.62 169 ASP B CA 1
ATOM 3041 C C . ASP B 1 169 ? 7.438 -8.281 9.094 1 98.62 169 ASP B C 1
ATOM 3043 O O . ASP B 1 169 ? 8.586 -7.867 9.25 1 98.62 169 ASP B O 1
ATOM 3047 N N . ALA B 1 170 ? 6.457 -7.531 8.68 1 98.75 170 ALA B N 1
ATOM 3048 C CA . ALA B 1 170 ? 6.66 -6.102 8.453 1 98.75 170 ALA B CA 1
ATOM 3049 C C . ALA B 1 170 ? 7.168 -5.414 9.719 1 98.75 170 ALA B C 1
ATOM 3051 O O . ALA B 1 170 ? 8.078 -4.59 9.656 1 98.75 170 ALA B O 1
ATOM 3052 N N . LYS B 1 171 ? 6.633 -5.758 10.852 1 98.62 171 LYS B N 1
ATOM 3053 C CA . LYS B 1 171 ? 7.074 -5.195 12.117 1 98.62 171 LYS B CA 1
ATOM 3054 C C . LYS B 1 171 ? 8.516 -5.594 12.43 1 98.62 171 LYS B C 1
ATOM 3056 O O . LYS B 1 171 ? 9.32 -4.762 12.852 1 98.62 171 LYS B O 1
ATOM 3061 N N . ARG B 1 172 ? 8.766 -6.84 12.234 1 98.25 172 ARG B N 1
ATOM 3062 C CA . ARG B 1 172 ? 10.102 -7.348 12.523 1 98.25 172 ARG B CA 1
ATOM 3063 C C . ARG B 1 172 ? 11.148 -6.617 11.688 1 98.25 172 ARG B C 1
ATOM 3065 O O . ARG B 1 172 ? 12.258 -6.355 12.172 1 98.25 172 ARG B O 1
ATOM 3072 N N . ARG B 1 173 ? 10.812 -6.34 10.516 1 98.19 173 ARG B N 1
ATOM 3073 C CA . ARG B 1 173 ? 11.766 -5.672 9.641 1 98.19 173 ARG B CA 1
ATOM 3074 C C . ARG B 1 173 ? 12.039 -4.25 10.109 1 98.19 173 ARG B C 1
ATOM 3076 O O . ARG B 1 173 ? 13.172 -3.762 10.008 1 98.19 173 ARG B O 1
ATOM 3083 N N . VAL B 1 174 ? 11.031 -3.568 10.602 1 98.19 174 VAL B N 1
ATOM 3084 C CA . VAL B 1 174 ? 11.227 -2.244 11.18 1 98.19 174 VAL B CA 1
ATOM 3085 C C . VAL B 1 174 ? 12.109 -2.352 12.422 1 98.19 174 VAL B C 1
ATOM 3087 O O . VAL B 1 174 ? 13.047 -1.568 12.594 1 98.19 174 VAL B O 1
ATOM 3090 N N . GLN B 1 175 ? 11.836 -3.32 13.25 1 97.75 175 GLN B N 1
ATOM 3091 C CA . GLN B 1 175 ? 12.57 -3.527 14.492 1 97.75 175 GLN B CA 1
ATOM 3092 C C . GLN B 1 175 ? 14.016 -3.943 14.227 1 97.75 175 GLN B C 1
ATOM 3094 O O . GLN B 1 175 ? 14.898 -3.73 15.055 1 97.75 175 GLN B O 1
ATOM 3099 N N . GLY B 1 176 ? 14.18 -4.559 13.078 1 97.12 176 GLY B N 1
ATOM 3100 C CA . GLY B 1 176 ? 15.5 -5.074 12.75 1 97.12 176 GLY B CA 1
ATOM 3101 C C . GLY B 1 176 ? 16.391 -4.043 12.094 1 97.12 176 GLY B C 1
ATOM 3102 O O . GLY B 1 176 ? 17.562 -4.32 11.812 1 97.12 176 GLY B O 1
ATOM 3103 N N . LEU B 1 177 ? 15.906 -2.877 11.859 1 96.75 177 LEU B N 1
ATOM 3104 C CA . LEU B 1 177 ? 16.719 -1.819 11.266 1 96.75 177 LEU B CA 1
ATOM 3105 C C . LEU B 1 177 ? 17.844 -1.407 12.219 1 96.75 177 LEU B C 1
ATOM 3107 O O . LEU B 1 177 ? 17.719 -1.548 13.438 1 96.75 177 LEU B O 1
ATOM 3111 N N . PRO B 1 178 ? 18.953 -0.894 11.641 1 96.5 178 PRO B N 1
ATOM 3112 C CA . PRO B 1 178 ? 20.047 -0.448 12.508 1 96.5 178 PRO B CA 1
ATOM 3113 C C . PRO B 1 178 ? 19.609 0.602 13.523 1 96.5 178 PRO B C 1
ATOM 3115 O O . PRO B 1 178 ? 18.75 1.445 13.219 1 96.5 178 PRO B O 1
ATOM 3118 N N . PRO B 1 179 ? 20.172 0.497 14.672 1 95.75 179 PRO B N 1
ATOM 3119 C CA . PRO B 1 179 ? 19.812 1.483 15.688 1 95.75 179 PRO B CA 1
ATOM 3120 C C . PRO B 1 179 ? 20.172 2.912 15.281 1 95.75 179 PRO B C 1
ATOM 3122 O O . PRO B 1 179 ? 21.094 3.119 14.5 1 95.75 179 PRO B O 1
ATOM 3125 N N . VAL B 1 180 ? 19.344 3.852 15.758 1 95.88 180 VAL B N 1
ATOM 3126 C CA . VAL B 1 180 ? 19.594 5.273 15.531 1 95.88 180 VAL B CA 1
ATOM 3127 C C . VAL B 1 180 ? 19.562 6.023 16.859 1 95.88 180 VAL B C 1
ATOM 3129 O O . VAL B 1 180 ? 18.953 5.562 17.828 1 95.88 180 VAL B O 1
ATOM 3132 N N . LEU B 1 181 ? 20.281 7.18 16.859 1 94 181 LEU B N 1
ATOM 3133 C CA . LEU B 1 181 ? 20.219 8.031 18.031 1 94 181 LEU B CA 1
ATOM 3134 C C . LEU B 1 181 ? 18.812 8.617 18.219 1 94 181 LEU B C 1
ATOM 3136 O O . LEU B 1 181 ? 18.156 8.961 17.234 1 94 181 LEU B O 1
ATOM 3140 N N . GLY B 1 182 ? 18.406 8.75 19.375 1 92.31 182 GLY B N 1
ATOM 3141 C CA . GLY B 1 182 ? 17.109 9.312 19.672 1 92.31 182 GLY B CA 1
ATOM 3142 C C . GLY B 1 182 ? 16.922 10.711 19.109 1 92.31 182 GLY B C 1
ATOM 3143 O O . GLY B 1 182 ? 15.789 11.109 18.797 1 92.31 182 GLY B O 1
ATOM 3144 N N . SER B 1 183 ? 18.016 11.453 18.906 1 93.19 183 SER B N 1
ATOM 3145 C CA . SER B 1 183 ? 17.953 12.836 18.469 1 93.19 183 SER B CA 1
ATOM 3146 C C . SER B 1 183 ? 18.125 12.945 16.953 1 93.19 183 SER B C 1
ATOM 3148 O O . SER B 1 183 ? 18.031 14.039 16.391 1 93.19 183 SER B O 1
ATOM 3150 N N . GLU B 1 184 ? 18.359 11.812 16.297 1 95.81 184 GLU B N 1
ATOM 3151 C CA . GLU B 1 184 ? 18.562 11.859 14.852 1 95.81 184 GLU B CA 1
ATOM 3152 C C . GLU B 1 184 ? 17.312 12.344 14.125 1 95.81 184 GLU B C 1
ATOM 3154 O O . GLU B 1 184 ? 16.25 11.734 14.234 1 95.81 184 GLU B O 1
ATOM 3159 N N . LYS B 1 185 ? 17.484 13.398 13.398 1 95.25 185 LYS B N 1
ATOM 3160 C CA . LYS B 1 185 ? 16.344 14.023 12.734 1 95.25 185 LYS B CA 1
ATOM 3161 C C . LYS B 1 185 ? 16.094 13.398 11.367 1 95.25 185 LYS B C 1
ATOM 3163 O O . LYS B 1 185 ? 17.031 12.938 10.703 1 95.25 185 LYS B O 1
ATOM 3168 N N . VAL B 1 186 ? 14.828 13.336 11.008 1 95.5 186 VAL B N 1
ATOM 3169 C CA . VAL B 1 186 ? 14.461 12.93 9.648 1 95.5 186 VAL B CA 1
ATOM 3170 C C . VAL B 1 186 ? 14.961 13.969 8.648 1 95.5 186 VAL B C 1
ATOM 3172 O O . VAL B 1 186 ? 14.75 15.172 8.836 1 95.5 186 VAL B O 1
ATOM 3175 N N . LYS B 1 187 ? 15.602 13.5 7.582 1 89.25 187 LYS B N 1
ATOM 3176 C CA . LYS B 1 187 ? 16.156 14.406 6.574 1 89.25 187 LYS B CA 1
ATOM 3177 C C . LYS B 1 187 ? 15.047 15.078 5.773 1 89.25 187 LYS B C 1
ATOM 3179 O O . LYS B 1 187 ? 14.062 14.445 5.402 1 89.25 187 LYS B O 1
ATOM 3184 N N . VAL B 1 188 ? 15.148 16.359 5.645 1 87.75 188 VAL B N 1
ATOM 3185 C CA . VAL B 1 188 ? 14.211 17.141 4.84 1 87.75 188 VAL B CA 1
ATOM 3186 C C . VAL B 1 188 ? 14.836 17.469 3.49 1 87.75 188 VAL B C 1
ATOM 3188 O O . VAL B 1 188 ? 16.016 17.844 3.42 1 87.75 188 VAL B O 1
ATOM 3191 N N . LYS B 1 189 ? 14.219 17.062 2.402 1 69.81 189 LYS B N 1
ATOM 3192 C CA . LYS B 1 189 ? 14.734 17.453 1.092 1 69.81 189 LYS B CA 1
ATOM 3193 C C . LYS B 1 189 ? 14.578 18.953 0.862 1 69.81 189 LYS B C 1
ATOM 3195 O O . LYS B 1 189 ? 13.492 19.5 1.067 1 69.81 189 LYS B O 1
ATOM 3200 N N . THR B 1 190 ? 15.68 19.734 0.942 1 59 190 THR B N 1
ATOM 3201 C CA . THR B 1 190 ? 15.656 21.156 0.679 1 59 190 THR B CA 1
ATOM 3202 C C . THR B 1 190 ? 15.672 21.438 -0.822 1 59 190 THR B C 1
ATOM 3204 O O . THR B 1 190 ? 16.422 20.797 -1.567 1 59 190 THR B O 1
ATOM 3207 N N . ASP B 1 191 ? 14.578 21.719 -1.371 1 51.78 191 ASP B N 1
ATOM 3208 C CA . ASP B 1 191 ? 14.703 22.25 -2.723 1 51.78 191 ASP B CA 1
ATOM 3209 C C . ASP B 1 191 ? 15.734 23.375 -2.771 1 51.78 191 ASP B C 1
ATOM 3211 O O . ASP B 1 191 ? 15.625 24.359 -2.039 1 51.78 191 ASP B O 1
ATOM 3215 N N . GLU B 1 192 ? 16.906 23.078 -2.941 1 44.34 192 GLU B N 1
ATOM 3216 C CA . GLU B 1 192 ? 17.797 24.203 -3.18 1 44.34 192 GLU B CA 1
ATOM 3217 C C . GLU B 1 192 ? 17.188 25.203 -4.168 1 44.34 192 GLU B C 1
ATOM 3219 O O . GLU B 1 192 ? 16.828 24.828 -5.285 1 44.34 192 GLU B O 1
ATOM 3224 N N . LYS B 1 193 ? 16.484 26.156 -3.828 1 42.69 193 LYS B N 1
ATOM 3225 C CA . LYS B 1 193 ? 16.125 27.25 -4.73 1 42.69 193 LYS B CA 1
ATOM 3226 C C . LYS B 1 193 ? 17.172 27.438 -5.82 1 42.69 193 LYS B C 1
ATOM 3228 O O . LYS B 1 193 ? 16.844 27.766 -6.961 1 42.69 193 LYS B O 1
ATOM 3233 N N . GLY B 1 194 ? 18.469 27.656 -5.512 1 39.56 194 GLY B N 1
ATOM 3234 C CA . GLY B 1 194 ? 19.5 28.234 -6.355 1 39.56 194 GLY B CA 1
ATOM 3235 C C . GLY B 1 194 ? 19.984 27.297 -7.445 1 39.56 194 GLY B C 1
ATOM 3236 O O . GLY B 1 194 ? 20.969 27.578 -8.133 1 39.56 194 GLY B O 1
ATOM 3237 N N . GLN B 1 195 ? 19.812 26.062 -7.289 1 37.47 195 GLN B N 1
ATOM 3238 C CA . GLN B 1 195 ? 20.547 25.406 -8.367 1 37.47 195 GLN B CA 1
ATOM 3239 C C . GLN B 1 195 ? 19.891 25.656 -9.719 1 37.47 195 GLN B C 1
ATOM 3241 O O . GLN B 1 195 ? 18.812 25.141 -10 1 37.47 195 GLN B O 1
ATOM 3246 N N . GLN B 1 196 ? 19.859 26.875 -10.188 1 36.28 196 GLN B N 1
ATOM 3247 C CA . GLN B 1 196 ? 19.797 27.125 -11.625 1 36.28 196 GLN B CA 1
ATOM 3248 C C . GLN B 1 196 ? 20.375 25.969 -12.422 1 36.28 196 GLN B C 1
ATOM 3250 O O . GLN B 1 196 ? 21.484 25.5 -12.125 1 36.28 196 GLN B O 1
ATOM 3255 N N . LYS B 1 197 ? 19.609 25.156 -12.766 1 36.53 197 LYS B N 1
ATOM 3256 C CA . LYS B 1 197 ? 20.156 24.094 -13.602 1 36.53 197 LYS B CA 1
ATOM 3257 C C . LYS B 1 197 ? 21.234 24.641 -14.539 1 36.53 197 LYS B C 1
ATOM 3259 O O . LYS B 1 197 ? 21.094 25.734 -15.086 1 36.53 197 LYS B O 1
ATOM 3264 N N . LEU B 1 198 ? 22.391 24.219 -14.336 1 37.38 198 LEU B N 1
ATOM 3265 C CA . LEU B 1 198 ? 23.5 24.562 -15.227 1 37.38 198 LEU B CA 1
ATOM 3266 C C . LEU B 1 198 ? 23.031 24.641 -16.672 1 37.38 198 LEU B C 1
ATOM 3268 O O . LEU B 1 198 ? 23.484 25.484 -17.438 1 37.38 198 LEU B O 1
ATOM 3272 N N . GLU B 1 199 ? 22 23.875 -16.875 1 40.16 199 GLU B N 1
ATOM 3273 C CA . GLU B 1 199 ? 21.531 23.891 -18.266 1 40.16 199 GLU B CA 1
ATOM 3274 C C . GLU B 1 199 ? 20.875 25.234 -18.594 1 40.16 199 GLU B C 1
ATOM 3276 O O . GLU B 1 199 ? 20.938 25.672 -19.75 1 40.16 199 GLU B O 1
ATOM 3281 N N . ASP B 1 200 ? 20.25 25.797 -17.578 1 41.38 200 ASP B N 1
ATOM 3282 C CA . ASP B 1 200 ? 19.672 27.094 -17.891 1 41.38 200 ASP B CA 1
ATOM 3283 C C . ASP B 1 200 ? 20.75 28.156 -18.031 1 41.38 200 ASP B C 1
ATOM 3285 O O . ASP B 1 200 ? 20.516 29.219 -18.625 1 41.38 200 ASP B O 1
ATOM 3289 N N . LEU B 1 201 ? 21.766 27.984 -17.25 1 36.06 201 LEU B N 1
ATOM 3290 C CA . LEU B 1 201 ? 22.891 28.875 -17.406 1 36.06 201 LEU B CA 1
ATOM 3291 C C . LEU B 1 201 ? 23.5 28.75 -18.812 1 36.06 201 LEU B C 1
ATOM 3293 O O . LEU B 1 201 ? 23.906 29.75 -19.406 1 36.06 201 LEU B O 1
ATOM 3297 N N . PHE B 1 202 ? 23.547 27.516 -19.312 1 41.31 202 PHE B N 1
ATOM 3298 C CA . PHE B 1 202 ? 24.188 27.344 -20.609 1 41.31 202 PHE B CA 1
ATOM 3299 C C . PHE B 1 202 ? 23.25 27.766 -21.734 1 41.31 202 PHE B C 1
ATOM 3301 O O . PHE B 1 202 ? 23.656 27.891 -22.891 1 41.31 202 PHE B O 1
ATOM 3308 N N . SER B 1 203 ? 22 27.75 -21.422 1 37.47 203 SER B N 1
ATOM 3309 C CA . SER B 1 203 ? 21.125 28.078 -22.562 1 37.47 203 SER B CA 1
ATOM 3310 C C . SER B 1 203 ? 21.109 29.578 -22.828 1 37.47 203 SER B C 1
ATOM 3312 O O . SER B 1 203 ? 20.578 30.031 -23.844 1 37.47 203 SER B O 1
ATOM 3314 N N . LYS B 1 204 ? 21.344 30.312 -21.766 1 39.75 204 LYS B N 1
ATOM 3315 C CA . LYS B 1 204 ? 21.281 31.75 -22.031 1 39.75 204 LYS B CA 1
ATOM 3316 C C . LYS B 1 204 ? 22.453 32.188 -22.891 1 39.75 204 LYS B C 1
ATOM 3318 O O . LYS B 1 204 ? 22.469 33.344 -23.391 1 39.75 204 LYS B O 1
ATOM 3323 N N . GLY B 1 205 ? 23.531 31.344 -22.75 1 36.88 205 GLY B N 1
ATOM 3324 C CA . GLY B 1 205 ? 24.719 31.891 -23.406 1 36.88 205 GLY B CA 1
ATOM 3325 C C . GLY B 1 205 ? 24.594 31.953 -24.906 1 36.88 205 GLY B C 1
ATOM 3326 O O . GLY B 1 205 ? 25.484 32.469 -25.594 1 36.88 205 GLY B O 1
ATOM 3327 N N . ASN B 1 206 ? 23.828 30.938 -25.391 1 36.5 206 ASN B N 1
ATOM 3328 C CA . ASN B 1 206 ? 24.156 30.781 -26.797 1 36.5 206 ASN B CA 1
ATOM 3329 C C . ASN B 1 206 ? 23.516 31.859 -27.656 1 36.5 206 ASN B C 1
ATOM 3331 O O . ASN B 1 206 ? 23.375 31.703 -28.859 1 36.5 206 ASN B O 1
ATOM 3335 N N . THR B 1 207 ? 22.75 32.656 -26.969 1 35.22 207 THR B N 1
ATOM 3336 C CA . THR B 1 207 ? 22.188 33.531 -27.969 1 35.22 207 THR B CA 1
ATOM 3337 C C . THR B 1 207 ? 23.266 34.5 -28.516 1 35.22 207 THR B C 1
ATOM 3339 O O . THR B 1 207 ? 23.469 35.562 -27.969 1 35.22 207 THR B O 1
ATOM 3342 N N . GLY B 1 208 ? 24.562 34 -28.562 1 31.92 208 GLY B N 1
ATOM 3343 C CA . GLY B 1 208 ? 25.594 34.812 -29.156 1 31.92 208 GLY B CA 1
ATOM 3344 C C . GLY B 1 208 ? 25.172 35.438 -30.484 1 31.92 208 GLY B C 1
ATOM 3345 O O . GLY B 1 208 ? 24.547 34.75 -31.312 1 31.92 208 GLY B O 1
ATOM 3346 N N . GLU B 1 209 ? 24.938 36.719 -30.469 1 35.59 209 GLU B N 1
ATOM 3347 C CA . GLU B 1 209 ? 24.781 37.625 -31.609 1 35.59 209 GLU B CA 1
ATOM 3348 C C . GLU B 1 209 ? 25.781 37.281 -32.719 1 35.59 209 GLU B C 1
ATOM 3350 O O . GLU B 1 209 ? 26.969 37.094 -32.438 1 35.59 209 GLU B O 1
ATOM 3355 N N . GLY B 1 210 ? 25.391 36.562 -33.812 1 32.91 210 GLY B N 1
ATOM 3356 C CA . GLY B 1 210 ? 26.062 36.312 -35.094 1 32.91 210 GLY B CA 1
ATOM 3357 C C . GLY B 1 210 ? 26.859 37.5 -35.594 1 32.91 210 GLY B C 1
ATOM 3358 O O . GLY B 1 210 ? 26.281 38.5 -36.031 1 32.91 210 GLY B O 1
ATOM 3359 N N . GLY B 1 211 ? 27.859 37.969 -34.812 1 31 211 GLY B N 1
ATOM 3360 C CA . GLY B 1 211 ? 28.734 39.031 -35.25 1 31 211 GLY B CA 1
ATOM 3361 C C . GLY B 1 211 ? 29.328 38.781 -36.625 1 31 211 GLY B C 1
ATOM 3362 O O . GLY B 1 211 ? 29.641 37.625 -36.969 1 31 211 GLY B O 1
ATOM 3363 N N . GLY B 1 212 ? 29 39.562 -37.625 1 33.12 212 GLY B N 1
ATOM 3364 C CA . GLY B 1 212 ? 29.375 39.688 -39.031 1 33.12 212 GLY B CA 1
ATOM 3365 C C . GLY B 1 212 ? 30.875 39.594 -39.25 1 33.12 212 GLY B C 1
ATOM 3366 O O . GLY B 1 212 ? 31.656 40.188 -38.5 1 33.12 212 GLY B O 1
ATOM 3367 N N . LYS B 1 213 ? 31.391 38.344 -39.656 1 33.56 213 LYS B N 1
ATOM 3368 C CA . LYS B 1 213 ? 32.781 38.094 -40.062 1 33.56 213 LYS B CA 1
ATOM 3369 C C . LYS B 1 213 ? 33.281 39.188 -41 1 33.56 213 LYS B C 1
ATOM 3371 O O . LYS B 1 213 ? 32.719 39.406 -42.062 1 33.56 213 LYS B O 1
ATOM 3376 N N . ARG B 1 214 ? 33.875 40.156 -40.375 1 34.88 214 ARG B N 1
ATOM 3377 C CA . ARG B 1 214 ? 34.531 41.219 -41.156 1 34.88 214 ARG B CA 1
ATOM 3378 C C . ARG B 1 214 ? 35.531 40.656 -42.125 1 34.88 214 ARG B C 1
ATOM 3380 O O . ARG B 1 214 ? 36.375 39.844 -41.75 1 34.88 214 ARG B O 1
ATOM 3387 N N . LYS B 1 215 ? 35.188 40.594 -43.469 1 31.98 215 LYS B N 1
ATOM 3388 C CA . LYS B 1 215 ? 35.969 40.219 -44.656 1 31.98 215 LYS B CA 1
ATOM 3389 C C . LYS B 1 215 ? 37.312 40.938 -44.656 1 31.98 215 LYS B C 1
ATOM 3391 O O . LYS B 1 215 ? 37.375 42.188 -44.656 1 31.98 215 LYS B O 1
ATOM 3396 N N . ARG B 1 216 ? 38.281 40.375 -43.844 1 31.53 216 ARG B N 1
ATOM 3397 C CA . ARG B 1 216 ? 39.594 40.969 -43.906 1 31.53 216 ARG B CA 1
ATOM 3398 C C . ARG B 1 216 ? 40.094 41.031 -45.375 1 31.53 216 ARG B C 1
ATOM 3400 O O . ARG B 1 216 ? 40.156 40 -46.062 1 31.53 216 ARG B O 1
ATOM 3407 N N . ASP B 1 217 ? 39.844 42.094 -46 1 33.66 217 ASP B N 1
ATOM 3408 C CA . ASP B 1 217 ? 40.375 42.5 -47.281 1 33.66 217 ASP B CA 1
ATOM 3409 C C . ASP B 1 217 ? 41.875 42.25 -47.375 1 33.66 217 ASP B C 1
ATOM 3411 O O . ASP B 1 217 ? 42.625 42.688 -46.469 1 33.66 217 ASP B O 1
ATOM 3415 N N . GLN B 1 218 ? 42.281 40.969 -47.688 1 33.53 218 GLN B N 1
ATOM 3416 C CA . GLN B 1 218 ? 43.688 40.781 -48.062 1 33.53 218 GLN B CA 1
ATOM 3417 C C . GLN B 1 218 ? 44.188 41.906 -48.969 1 33.53 218 GLN B C 1
ATOM 3419 O O . GLN B 1 218 ? 43.531 42.25 -49.938 1 33.53 218 GLN B O 1
ATOM 3424 N N . PRO B 1 219 ? 45.188 42.719 -48.5 1 37.47 219 PRO B N 1
ATOM 3425 C CA . PRO B 1 219 ? 45.844 43.688 -49.375 1 37.47 219 PRO B CA 1
ATOM 3426 C C . PRO B 1 219 ? 46.312 43.062 -50.688 1 37.47 219 PRO B C 1
ATOM 3428 O O . PRO B 1 219 ? 46.594 41.844 -50.75 1 37.47 219 PRO B O 1
#

Solvent-accessible surface area (backbone atoms only — not comparable to full-atom values): 24953 Å² total; per-residue (Å²): 131,88,78,78,75,76,76,78,74,74,72,75,74,75,60,61,52,48,22,50,66,60,50,65,76,71,90,66,84,69,79,76,83,64,69,84,64,64,75,58,51,67,56,62,89,59,52,75,21,49,28,34,55,88,88,38,75,45,65,24,56,54,67,73,30,41,50,52,31,36,32,49,46,30,52,36,39,34,32,27,72,40,94,52,32,26,41,38,40,35,48,38,40,35,27,52,70,61,82,63,61,87,94,47,34,40,53,60,51,24,32,38,36,30,39,35,47,27,42,35,40,35,35,29,74,42,93,48,36,29,45,37,40,39,38,39,39,39,30,64,70,39,38,27,44,52,87,49,89,50,42,75,52,43,21,48,52,52,45,50,53,51,49,47,51,52,52,48,50,56,46,49,55,62,70,65,47,80,88,73,57,77,79,38,60,55,84,69,87,71,76,66,82,73,69,63,51,63,63,60,60,54,59,64,56,64,70,58,77,84,71,76,81,74,79,76,77,76,132,131,87,81,79,75,76,77,76,74,75,73,74,74,74,58,60,50,48,23,54,68,57,50,64,75,71,90,64,83,69,79,76,85,63,70,83,65,67,78,58,51,68,55,60,91,58,58,75,21,48,28,38,55,90,86,37,75,43,65,22,55,54,67,72,31,38,50,53,32,36,32,48,45,32,52,35,38,35,34,28,73,40,94,52,33,26,41,39,40,33,48,38,39,36,26,51,68,62,81,63,59,86,95,48,36,40,52,60,50,22,32,38,36,30,40,36,47,27,40,34,40,34,34,30,75,42,91,48,34,29,44,38,38,38,39,38,40,37,30,63,72,39,39,25,42,51,88,48,88,51,43,75,52,43,21,47,50,53,45,50,54,50,50,48,52,51,51,48,50,55,45,48,54,62,71,65,47,81,86,72,54,76,79,39,61,56,87,68,87,70,76,66,80,75,68,64,49,64,64,61,60,57,59,65,57,63,71,60,76,84,70,78,80,74,80,74,75,76,131

Secondary structure (DSSP, 8-state):
---------------GGG----B---S----S--SSS----B-SSSTTS-EEETTEEE-SSPTT-EEEEEEPPEEEEEEEEETTEEEEEEEEEEEESSPPPTT-SSPTT-EEEEEEEEEEEEEE-SSSEEEEEEEEEEEEEEEE-TT-SS-SS-BHHHHHHHHHHHHHHHHHHHHTSPP--TTPBPPP----TT---HHHHHHSTT-------------/---------------GGG----B---S----S--TT-----BSSSSTTS-EEETTEEE-SSPTT-EEEEEEPPEEEEEEEEETTEEEEEEEEEEEESSPPPTT-SSPTT-EEEEEEEEEEEEEE-SSSEEEEEEEEEEEEEEEE-TT-SS-SS-BHHHHHHHHHHHHHHHHHHHHTSPP--TTPBPPP----TT---HHHHHHSTT-------------

Organism: Hypocrea jecorina (strain QM6a) (NCBI:txid431241)

pLDDT: mean 73.41, std 28.32, range [28.06, 98.94]

Sequence (438 aa):
MPSDEVDAATINLTDDSLLDEEEMPEDGQAPANKKAAGQSYTLGGGYNALKSFNGQYYSGMAVGGSHTWNYDGGVWHETKEEPDLWKIDYKTTKRRARKAPEKSGAPVGTEYHWLIVAHQHVRKIDANTYETHLEGSKYKLAHKGATSNTWSIPTVKGQRDRQLELLEDAKRRVQGLPPVLGSEKVKVKTDEKGQQKLEDLFSKGNTGEGGGKRKRDQPMPSDEVDAATINLTDDSLLDEEEMPEDGQAPANKKAAGQSYTLGGGYNALKSFNGQYYSGMAVGGSHTWNYDGGVWHETKEEPDLWKIDYKTTKRRARKAPEKSGAPVGTEYHWLIVAHQHVRKIDANTYETHLEGSKYKLAHKGATSNTWSIPTVKGQRDRQLELLEDAKRRVQGLPPVLGSEKVKVKTDEKGQQKLEDLFSKGNTGEGGGKRKRDQP

Foldseek 3Di:
DDPPPPPPPPPCLQLVQQQDPFPPPDPDDDPPPPPPFPPQDQDDDHQATWTDGPRDIHGGDDPVTDFDKDWDDWDKDWDDPDPPDIDIDIDTDIDGPDDDDPPTHGDPQKDFDKDDDWDKDWDDDDDPDIDIDIDDDIGTQWIDHNPDPAIPQRDPVSSVVSVVVVVVVVVVVVVPDDDDDPPDDDDDDDPPPPCPPVVNVVVVPPVPDPPDPDPPPDD/DDPPPPPPPPPCLQLVQLQPDFPPPDPDDDPPPPP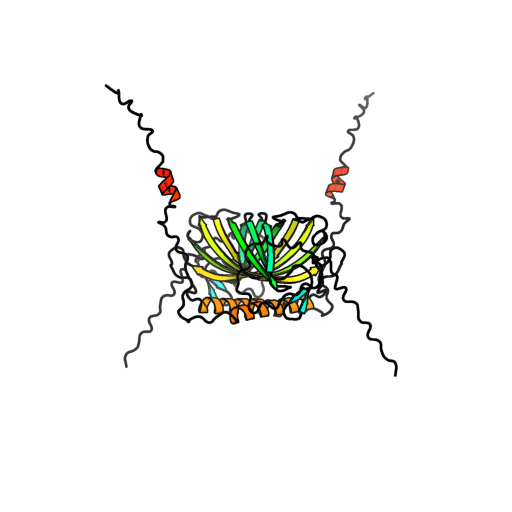PFPPQDQDDDHQQTWTDGPRDIHGGDDPVTDFDKDKDDWDKDWDDPDPPDIDIDIDTDIDGPDDDDPPTHGDPQKDFDKDDDWDKDWDDDDDPDIDIDIDDDIGTQWIDHNPDPAIPQRDPVSSVVSVVVVVVVVVVVVVPDDDDDPPDDDDDDDPPPPCPPVVNVVVVPPVPDPPDPDPPPDD

Radius of gyration: 28.95 Å; Cα contacts (8 Å, |Δi|>4): 780; chains: 2; bounding box: 107×97×99 Å